Protein AF-0000000072993280 (afdb_homodimer)

Structure (mmCIF, N/CA/C/O backbone):
data_AF-0000000072993280-model_v1
#
loop_
_entity.id
_entity.type
_entity.pdbx_description
1 polymer 'PAS domain-containing protein'
#
loop_
_atom_site.group_PDB
_atom_site.id
_atom_site.type_symbol
_atom_site.label_atom_id
_atom_site.label_alt_id
_atom_site.label_comp_id
_atom_site.label_asym_id
_atom_site.label_entity_id
_atom_site.label_seq_id
_atom_site.pdbx_PDB_ins_code
_atom_site.Cartn_x
_atom_site.Cartn_y
_atom_site.Cartn_z
_atom_site.occupancy
_atom_site.B_iso_or_equiv
_atom_site.auth_seq_id
_atom_site.auth_comp_id
_atom_site.auth_asym_id
_atom_site.auth_atom_id
_atom_site.pdbx_PDB_model_num
ATOM 1 N N . MET A 1 1 ? -5 -25.344 10.703 1 38.12 1 MET A N 1
ATOM 2 C CA . MET A 1 1 ? -4.859 -25.875 9.352 1 38.12 1 MET A CA 1
ATOM 3 C C . MET A 1 1 ? -3.652 -25.266 8.648 1 38.12 1 MET A C 1
ATOM 5 O O . MET A 1 1 ? -3.449 -24.062 8.68 1 38.12 1 MET A O 1
ATOM 9 N N . LYS A 1 2 ? -2.797 -26.078 8.336 1 49.62 2 LYS A N 1
ATOM 10 C CA . LYS A 1 2 ? -1.503 -25.688 7.781 1 49.62 2 LYS A CA 1
ATOM 11 C C . LYS A 1 2 ? -1.669 -24.719 6.621 1 49.62 2 LYS A C 1
ATOM 13 O O . LYS A 1 2 ? -2.492 -24.938 5.73 1 49.62 2 LYS A O 1
ATOM 18 N N . LYS A 1 3 ? -1.288 -23.406 6.672 1 62.56 3 LYS A N 1
ATOM 19 C CA . LYS A 1 3 ? -1.303 -22.391 5.629 1 62.56 3 LYS A CA 1
ATOM 20 C C . LYS A 1 3 ? -0.451 -22.812 4.434 1 62.56 3 LYS A C 1
ATOM 22 O O . LYS A 1 3 ? 0.721 -23.156 4.594 1 62.56 3 LYS A O 1
ATOM 27 N N . ASN A 1 4 ? -1.104 -23.438 3.383 1 75.31 4 ASN A N 1
ATOM 28 C CA . ASN A 1 4 ? -0.326 -23.953 2.262 1 75.31 4 ASN A CA 1
ATOM 29 C C . ASN A 1 4 ? -0.21 -22.922 1.139 1 75.31 4 ASN A C 1
ATOM 31 O O . ASN A 1 4 ? -1.22 -22.484 0.589 1 75.31 4 ASN A O 1
ATOM 35 N N . ASN A 1 5 ? 0.971 -22.531 0.938 1 93.38 5 ASN A N 1
ATOM 36 C CA . ASN A 1 5 ? 1.226 -21.531 -0.098 1 93.38 5 ASN A CA 1
ATOM 37 C C . ASN A 1 5 ? 2.498 -21.859 -0.878 1 93.38 5 ASN A C 1
ATOM 39 O O . ASN A 1 5 ? 3.328 -22.641 -0.426 1 93.38 5 ASN A O 1
ATOM 43 N N . PHE A 1 6 ? 2.578 -21.469 -2.1 1 97.19 6 PHE A N 1
ATOM 44 C CA . PHE A 1 6 ? 3.703 -21.781 -2.975 1 97.19 6 PHE A CA 1
ATOM 45 C C . PHE A 1 6 ? 3.934 -20.656 -3.973 1 97.19 6 PHE A C 1
ATOM 47 O O . PHE A 1 6 ? 3.152 -19.703 -4.031 1 97.19 6 PHE A O 1
ATOM 54 N N . ILE A 1 7 ? 5.09 -20.719 -4.707 1 97.88 7 ILE A N 1
ATOM 55 C CA . ILE A 1 7 ? 5.488 -19.719 -5.695 1 97.88 7 ILE A CA 1
ATOM 56 C C . ILE A 1 7 ? 5.371 -20.312 -7.098 1 97.88 7 ILE A C 1
ATOM 58 O O . ILE A 1 7 ? 5.754 -21.469 -7.328 1 97.88 7 ILE A O 1
ATOM 62 N N . THR A 1 8 ? 4.824 -19.562 -7.996 1 97.94 8 THR A N 1
ATOM 63 C CA . THR A 1 8 ? 4.82 -19.938 -9.406 1 97.94 8 THR A CA 1
ATOM 64 C C . THR A 1 8 ? 5.246 -18.766 -10.281 1 97.94 8 THR A C 1
ATOM 66 O O . THR A 1 8 ? 5.031 -17.609 -9.914 1 97.94 8 THR A O 1
ATOM 69 N N . ILE A 1 9 ? 5.91 -19.078 -11.344 1 97.19 9 ILE A N 1
ATOM 70 C CA . ILE A 1 9 ? 6.254 -18.109 -12.375 1 97.19 9 ILE A CA 1
ATOM 71 C C . ILE A 1 9 ? 5.691 -18.562 -13.719 1 97.19 9 ILE A C 1
ATOM 73 O O . ILE A 1 9 ? 5.793 -19.734 -14.078 1 97.19 9 ILE A O 1
ATOM 77 N N . PHE A 1 10 ? 5.039 -17.703 -14.422 1 95.62 10 PHE A N 1
ATOM 78 C CA . PHE A 1 10 ? 4.547 -18.047 -15.75 1 95.62 10 PHE A CA 1
ATOM 79 C C . PHE A 1 10 ? 4.91 -16.969 -16.766 1 95.62 10 PHE A C 1
ATOM 81 O O . PHE A 1 10 ? 5.316 -15.867 -16.391 1 95.62 10 PHE A O 1
ATOM 88 N N . ASP A 1 11 ? 4.859 -17.312 -18 1 94.62 11 ASP A N 1
ATOM 89 C CA . ASP A 1 11 ? 5.266 -16.359 -19.047 1 94.62 11 ASP A CA 1
ATOM 90 C C . ASP A 1 11 ? 4.164 -15.352 -19.328 1 94.62 11 ASP A C 1
ATOM 92 O O . ASP A 1 11 ? 3.064 -15.445 -18.781 1 94.62 11 ASP A O 1
ATOM 96 N N . ASN A 1 12 ? 4.48 -14.344 -20.047 1 92.38 12 ASN A N 1
ATOM 97 C CA . ASN A 1 12 ? 3.537 -13.258 -20.266 1 92.38 12 ASN A CA 1
ATOM 98 C C . ASN A 1 12 ? 2.865 -13.375 -21.641 1 92.38 12 ASN A C 1
ATOM 100 O O . ASN A 1 12 ? 2.465 -12.367 -22.219 1 92.38 12 ASN A O 1
ATOM 104 N N . THR A 1 13 ? 2.801 -14.586 -22.188 1 90.69 13 THR A N 1
ATOM 105 C CA . THR A 1 13 ? 2.102 -14.844 -23.438 1 90.69 13 THR A CA 1
ATOM 106 C C . THR A 1 13 ? 0.619 -15.102 -23.188 1 90.69 13 THR A C 1
ATOM 108 O O . THR A 1 13 ? 0.198 -15.273 -22.047 1 90.69 13 THR A O 1
ATOM 111 N N . PRO A 1 14 ? -0.16 -15.18 -24.25 1 88.19 14 PRO A N 1
ATOM 112 C CA . PRO A 1 14 ? -1.584 -15.477 -24.078 1 88.19 14 PRO A CA 1
ATOM 113 C C . PRO A 1 14 ? -1.829 -16.859 -23.469 1 88.19 14 PRO A C 1
ATOM 115 O O . PRO A 1 14 ? -2.846 -17.062 -22.797 1 88.19 14 PRO A O 1
ATOM 118 N N . SER A 1 15 ? -1.001 -17.75 -23.672 1 90.06 15 SER A N 1
ATOM 119 C CA . SER A 1 15 ? -1.17 -19.109 -23.141 1 90.06 15 SER A CA 1
ATOM 120 C C . SER A 1 15 ? -0.836 -19.156 -21.656 1 90.06 15 SER A C 1
ATOM 122 O O . SER A 1 15 ? -1.313 -20.047 -20.938 1 90.06 15 SER A O 1
ATOM 124 N N . ALA A 1 16 ? -0.009 -18.219 -21.156 1 93.88 16 ALA A N 1
ATOM 125 C CA . ALA A 1 16 ? 0.404 -18.203 -19.75 1 93.88 16 ALA A CA 1
ATOM 126 C C . ALA A 1 16 ? 0.941 -19.562 -19.312 1 93.88 16 ALA A C 1
ATOM 128 O O . ALA A 1 16 ? 0.397 -20.172 -18.391 1 93.88 16 ALA A O 1
ATOM 129 N N . GLU A 1 17 ? 2.025 -19.922 -19.875 1 96.44 17 GLU A N 1
ATOM 130 C CA . GLU A 1 17 ? 2.635 -21.219 -19.562 1 96.44 17 GLU A CA 1
ATOM 131 C C . GLU A 1 17 ? 3.432 -21.141 -18.266 1 96.44 17 GLU A C 1
ATOM 133 O O . GLU A 1 17 ? 4.148 -20.172 -18.016 1 96.44 17 GLU A O 1
ATOM 138 N N . PHE A 1 18 ? 3.268 -22.234 -17.484 1 97.62 18 PHE A N 1
ATOM 139 C CA . PHE A 1 18 ? 4.02 -22.297 -16.25 1 97.62 18 PHE A CA 1
ATOM 140 C C . PHE A 1 18 ? 5.504 -22.531 -16.516 1 97.62 18 PHE A C 1
ATOM 142 O O . PHE A 1 18 ? 5.867 -23.438 -17.266 1 97.62 18 PHE A O 1
ATOM 149 N N . LEU A 1 19 ? 6.324 -21.75 -15.852 1 96.62 19 LEU A N 1
ATOM 150 C CA . LEU A 1 19 ? 7.766 -21.859 -16.031 1 96.62 19 LEU A CA 1
ATOM 151 C C . LEU A 1 19 ? 8.438 -22.391 -14.773 1 96.62 19 LEU A C 1
ATOM 153 O O . LEU A 1 19 ? 9.555 -22.906 -14.82 1 96.62 19 LEU A O 1
ATOM 157 N N . TYR A 1 20 ? 7.832 -22.234 -13.727 1 96.56 20 TYR A N 1
ATOM 158 C CA . TYR A 1 20 ? 8.422 -22.594 -12.438 1 96.56 20 TYR A CA 1
ATOM 159 C C . TYR A 1 20 ? 7.348 -22.812 -11.383 1 96.56 20 TYR A C 1
ATOM 161 O O . TYR A 1 20 ? 6.332 -22.109 -11.367 1 96.56 20 TYR A O 1
ATOM 169 N N . PHE A 1 21 ? 7.551 -23.828 -10.555 1 97.5 21 PHE A N 1
ATOM 170 C CA . PHE A 1 21 ? 6.801 -24.047 -9.328 1 97.5 21 PHE A CA 1
ATOM 171 C C . PHE A 1 21 ? 7.746 -24.328 -8.156 1 97.5 21 PHE A C 1
ATOM 173 O O . PHE A 1 21 ? 8.734 -25.047 -8.305 1 97.5 21 PHE A O 1
ATOM 180 N N . SER A 1 22 ? 7.414 -23.688 -7.062 1 96.62 22 SER A N 1
ATOM 181 C CA . SER A 1 22 ? 8.133 -24.094 -5.855 1 96.62 22 SER A CA 1
ATOM 182 C C . SER A 1 22 ? 7.598 -25.406 -5.297 1 96.62 22 SER A C 1
ATOM 184 O O . SER A 1 22 ? 6.5 -25.828 -5.66 1 96.62 22 SER A O 1
ATOM 186 N N . ASP A 1 23 ? 8.281 -26.031 -4.406 1 95.06 23 ASP A N 1
ATOM 187 C CA . ASP A 1 23 ? 8.055 -27.406 -3.986 1 95.06 23 ASP A CA 1
ATOM 188 C C . ASP A 1 23 ? 6.758 -27.547 -3.197 1 95.06 23 ASP A C 1
ATOM 190 O O . ASP A 1 23 ? 6.113 -28.594 -3.219 1 95.06 23 ASP A O 1
ATOM 194 N N . SER A 1 24 ? 6.348 -26.578 -2.572 1 96 24 SER A N 1
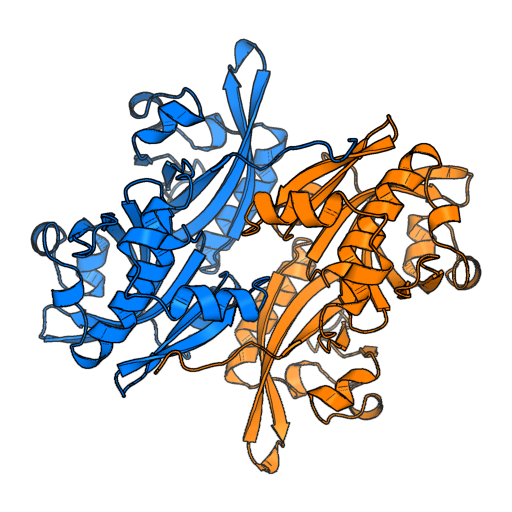ATOM 195 C CA . SER A 1 24 ? 5.215 -26.656 -1.657 1 96 24 SER A CA 1
ATOM 196 C C . SER A 1 24 ? 3.91 -26.875 -2.412 1 96 24 SER A C 1
ATOM 198 O O . SER A 1 24 ? 2.875 -27.156 -1.804 1 96 24 SER A O 1
ATOM 200 N N . VAL A 1 25 ? 3.949 -26.766 -3.758 1 97.12 25 VAL A N 1
ATOM 201 C CA . VAL A 1 25 ? 2.746 -27.047 -4.535 1 97.12 25 VAL A CA 1
ATOM 202 C C . VAL A 1 25 ? 2.295 -28.484 -4.293 1 97.12 25 VAL A C 1
ATOM 204 O O . VAL A 1 25 ? 1.099 -28.781 -4.332 1 97.12 25 VAL A O 1
ATOM 207 N N . THR A 1 26 ? 3.205 -29.375 -4.031 1 97.06 26 THR A N 1
ATOM 208 C CA . THR A 1 26 ? 2.887 -30.781 -3.773 1 97.06 26 THR A CA 1
ATOM 209 C C . THR A 1 26 ? 2.02 -30.922 -2.523 1 97.06 26 THR A C 1
ATOM 211 O O . THR A 1 26 ? 0.982 -31.578 -2.551 1 97.06 26 THR A O 1
ATOM 214 N N . GLU A 1 27 ? 2.408 -30.297 -1.521 1 95.12 27 GLU A N 1
ATOM 215 C CA . GLU A 1 27 ? 1.629 -30.328 -0.287 1 95.12 27 GLU A CA 1
ATOM 216 C C . GLU A 1 27 ? 0.299 -29.609 -0.452 1 95.12 27 GLU A C 1
ATOM 218 O O . GLU A 1 27 ? -0.714 -30.016 0.122 1 95.12 27 GLU A O 1
ATOM 223 N N . CYS A 1 28 ? 0.262 -28.562 -1.229 1 95.12 28 CYS A N 1
ATOM 224 C CA . CYS A 1 28 ? -0.91 -27.719 -1.376 1 95.12 28 CYS A CA 1
ATOM 225 C C . CYS A 1 28 ? -1.944 -28.359 -2.291 1 95.12 28 CYS A C 1
ATOM 227 O O . CYS A 1 28 ? -3.141 -28.328 -2.002 1 95.12 28 CYS A O 1
ATOM 229 N N . CYS A 1 29 ? -1.445 -28.922 -3.406 1 96.25 29 CYS A N 1
ATOM 230 C CA . CYS A 1 29 ? -2.383 -29.312 -4.449 1 96.25 29 CYS A CA 1
ATOM 231 C C . CYS A 1 29 ? -2.068 -30.719 -4.961 1 96.25 29 CYS A C 1
ATOM 233 O O . CYS A 1 29 ? -2.684 -31.188 -5.922 1 96.25 29 CYS A O 1
ATOM 235 N N . GLY A 1 30 ? -1.061 -31.312 -4.406 1 96.88 30 GLY A N 1
ATOM 236 C CA . GLY A 1 30 ? -0.76 -32.719 -4.715 1 96.88 30 GLY A CA 1
ATOM 237 C C . GLY A 1 30 ? 0.155 -32.875 -5.914 1 96.88 30 GLY A C 1
ATOM 238 O O . GLY A 1 30 ? 0.658 -33.969 -6.176 1 96.88 30 GLY A O 1
ATOM 239 N N . TRP A 1 31 ? 0.384 -31.844 -6.672 1 97.62 31 TRP A N 1
ATOM 240 C CA . TRP A 1 31 ? 1.171 -31.906 -7.898 1 97.62 31 TRP A CA 1
ATOM 241 C C . TRP A 1 31 ? 2.664 -31.844 -7.594 1 97.62 31 TRP A C 1
ATOM 243 O O . TRP A 1 31 ? 3.082 -31.156 -6.656 1 97.62 31 TRP A O 1
ATOM 253 N N . GLU A 1 32 ? 3.389 -32.531 -8.383 1 97.94 32 GLU A N 1
ATOM 254 C CA . GLU A 1 32 ? 4.82 -32.25 -8.43 1 97.94 32 GLU A CA 1
ATOM 255 C C . GLU A 1 32 ? 5.133 -31.125 -9.406 1 97.94 32 GLU A C 1
ATOM 257 O O . GLU A 1 32 ? 4.516 -31.031 -10.469 1 97.94 32 GLU A O 1
ATOM 262 N N . PRO A 1 33 ? 6.078 -30.312 -9.016 1 97.5 33 PRO A N 1
ATOM 263 C CA . PRO A 1 33 ? 6.422 -29.188 -9.891 1 97.5 33 PRO A CA 1
ATOM 264 C C . PRO A 1 33 ? 6.648 -29.625 -11.336 1 97.5 33 PRO A C 1
ATOM 266 O O . PRO A 1 33 ? 6.156 -28.969 -12.266 1 97.5 33 PRO A O 1
ATOM 269 N N . GLU A 1 34 ? 7.281 -30.719 -11.617 1 97.25 34 GLU A N 1
ATOM 270 C CA . GLU A 1 34 ? 7.637 -31.188 -12.953 1 97.25 34 GLU A CA 1
ATOM 271 C C . GLU A 1 34 ? 6.395 -31.531 -13.766 1 97.25 34 GLU A C 1
ATOM 273 O O . GLU A 1 34 ? 6.422 -31.484 -15 1 97.25 34 GLU A O 1
ATOM 278 N N . GLU A 1 35 ? 5.34 -31.875 -13.102 1 97.5 35 GLU A N 1
ATOM 279 C CA . GLU A 1 35 ? 4.102 -32.219 -13.789 1 97.5 35 GLU A CA 1
ATOM 280 C C . GLU A 1 35 ? 3.391 -30.984 -14.32 1 97.5 35 GLU A C 1
ATOM 282 O O . GLU A 1 35 ? 2.531 -31.078 -15.203 1 97.5 35 GLU A O 1
ATOM 287 N N . LEU A 1 36 ? 3.711 -29.875 -13.719 1 97.25 36 LEU A N 1
ATOM 288 C CA . LEU A 1 36 ? 2.967 -28.672 -14.039 1 97.25 36 LEU A CA 1
ATOM 289 C C . LEU A 1 36 ? 3.758 -27.781 -14.984 1 97.25 36 LEU A C 1
ATOM 291 O O . LEU A 1 36 ? 3.18 -27.125 -15.852 1 97.25 36 LEU A O 1
ATOM 295 N N . VAL A 1 37 ? 5.039 -27.734 -14.844 1 97.19 37 VAL A N 1
ATOM 296 C CA . VAL A 1 37 ? 5.891 -26.875 -15.648 1 97.19 37 VAL A CA 1
ATOM 297 C C . VAL A 1 37 ? 5.715 -27.219 -17.125 1 97.19 37 VAL A C 1
ATOM 299 O O . VAL A 1 37 ? 5.746 -28.391 -17.516 1 97.19 37 VAL A O 1
ATOM 302 N N . GLY A 1 38 ? 5.496 -26.156 -17.906 1 95.69 38 GLY A N 1
ATOM 303 C CA . GLY A 1 38 ? 5.316 -26.344 -19.328 1 95.69 38 GLY A CA 1
ATOM 304 C C . GLY A 1 38 ? 3.859 -26.391 -19.75 1 95.69 38 GLY A C 1
ATOM 305 O O . GLY A 1 38 ? 3.543 -26.25 -20.938 1 95.69 38 GLY A O 1
ATOM 306 N N . ARG A 1 39 ? 2.998 -26.547 -18.859 1 95.19 39 ARG A N 1
ATOM 307 C CA . ARG A 1 39 ? 1.569 -26.578 -19.156 1 95.19 39 ARG A CA 1
ATOM 308 C C . ARG A 1 39 ? 0.98 -25.172 -19.188 1 95.19 39 ARG A C 1
ATOM 310 O O . ARG A 1 39 ? 1.511 -24.266 -18.547 1 95.19 39 ARG A O 1
ATOM 317 N N . ALA A 1 40 ? -0.115 -25.125 -19.953 1 94.19 40 ALA A N 1
ATOM 318 C CA . ALA A 1 40 ? -0.897 -23.891 -19.922 1 94.19 40 ALA A CA 1
ATOM 319 C C . ALA A 1 40 ? -1.657 -23.766 -18.594 1 94.19 40 ALA A C 1
ATOM 321 O O . ALA A 1 40 ? -2.209 -24.75 -18.094 1 94.19 40 ALA A O 1
ATOM 322 N N . CYS A 1 41 ? -1.651 -22.578 -18.062 1 93.06 41 CYS A N 1
ATOM 323 C CA . CYS A 1 41 ? -2.232 -22.391 -16.734 1 93.06 41 CYS A CA 1
ATOM 324 C C . CYS A 1 41 ? -3.727 -22.688 -16.75 1 93.06 41 CYS A C 1
ATOM 326 O O . CYS A 1 41 ? -4.289 -23.109 -15.734 1 93.06 41 CYS A O 1
ATOM 328 N N . TYR A 1 42 ? -4.438 -22.484 -17.828 1 91.94 42 TYR A N 1
ATOM 329 C CA . TYR A 1 42 ? -5.887 -22.625 -17.922 1 91.94 42 TYR A CA 1
ATOM 330 C C . TYR A 1 42 ? -6.301 -24.078 -17.719 1 91.94 42 TYR A C 1
ATOM 332 O O . TYR A 1 42 ? -7.449 -24.359 -17.359 1 91.94 42 TYR A O 1
ATOM 340 N N . GLU A 1 43 ? -5.395 -25.016 -17.938 1 93.56 43 GLU A N 1
ATOM 341 C CA . GLU A 1 43 ? -5.66 -26.422 -17.672 1 93.56 43 GLU A CA 1
ATOM 342 C C . GLU A 1 43 ? -5.891 -26.672 -16.188 1 93.56 43 GLU A C 1
ATOM 344 O O . GLU A 1 43 ? -6.484 -27.688 -15.805 1 93.56 43 GLU A O 1
ATOM 349 N N . MET A 1 44 ? -5.387 -25.766 -15.414 1 96.62 44 MET A N 1
ATOM 350 C CA . MET A 1 44 ? -5.426 -25.953 -13.961 1 96.62 44 MET A CA 1
ATOM 351 C C . MET A 1 44 ? -6.543 -25.125 -13.336 1 96.62 44 MET A C 1
ATOM 353 O O . MET A 1 44 ? -6.738 -25.172 -12.117 1 96.62 44 MET A O 1
ATOM 357 N N . TYR A 1 45 ? -7.25 -24.391 -14.117 1 96.06 45 TYR A N 1
ATOM 358 C CA . TYR A 1 45 ? -8.32 -23.531 -13.625 1 96.06 45 TYR A CA 1
ATOM 359 C C . TYR A 1 45 ? -9.688 -24.141 -13.922 1 96.06 45 TYR A C 1
ATOM 361 O O . TYR A 1 45 ? -9.859 -24.828 -14.938 1 96.06 45 TYR A O 1
ATOM 369 N N . HIS A 1 46 ? -10.688 -23.891 -13.094 1 95.06 46 HIS A N 1
ATOM 370 C CA . HIS A 1 46 ? -12.055 -24.328 -13.352 1 95.06 46 HIS A CA 1
ATOM 371 C C . HIS A 1 46 ? -12.586 -23.734 -14.656 1 95.06 46 HIS A C 1
ATOM 373 O O . HIS A 1 46 ? -12.398 -22.547 -14.922 1 95.06 46 HIS A O 1
ATOM 379 N N . PRO A 1 47 ? -13.289 -24.516 -15.414 1 93.75 47 PRO A N 1
ATOM 380 C CA . PRO A 1 47 ? -13.75 -24.047 -16.719 1 93.75 47 PRO A CA 1
ATOM 381 C C . PRO A 1 47 ? -14.609 -22.781 -16.625 1 93.75 47 PRO A C 1
ATOM 383 O O . PRO A 1 47 ? -14.516 -21.906 -17.469 1 93.75 47 PRO A O 1
ATOM 386 N N . GLU A 1 48 ? -15.344 -22.672 -15.609 1 91.81 48 GLU A N 1
ATOM 387 C CA . GLU A 1 48 ? -16.219 -21.516 -15.422 1 91.81 48 GLU A CA 1
ATOM 388 C C . GLU A 1 48 ? -15.406 -20.234 -15.234 1 91.81 48 GLU A C 1
ATOM 390 O O . GLU A 1 48 ? -15.922 -19.125 -15.438 1 91.81 48 GLU A O 1
ATOM 395 N N . ASP A 1 49 ? -14.148 -20.391 -14.844 1 93.5 49 ASP A N 1
ATOM 396 C CA . ASP A 1 49 ? -13.328 -19.234 -14.508 1 93.5 49 ASP A CA 1
ATOM 397 C C . ASP A 1 49 ? -12.414 -18.844 -15.672 1 93.5 49 ASP A C 1
ATOM 399 O O . ASP A 1 49 ? -11.703 -17.844 -15.602 1 93.5 49 ASP A O 1
ATOM 403 N N . HIS A 1 50 ? -12.438 -19.516 -16.766 1 92.62 50 HIS A N 1
ATOM 404 C CA . HIS A 1 50 ? -11.469 -19.344 -17.844 1 92.62 50 HIS A CA 1
ATOM 405 C C . HIS A 1 50 ? -11.539 -17.938 -18.422 1 92.62 50 HIS A C 1
ATOM 407 O O . HIS A 1 50 ? -10.523 -17.25 -18.516 1 92.62 50 HIS A O 1
ATOM 413 N N . LYS A 1 51 ? -12.703 -17.562 -18.766 1 86.75 51 LYS A N 1
ATOM 414 C CA . LYS A 1 51 ? -12.867 -16.25 -19.391 1 86.75 51 LYS A CA 1
ATOM 415 C C . LYS A 1 51 ? -12.391 -15.141 -18.453 1 86.75 51 LYS A C 1
ATOM 417 O O . LYS A 1 51 ? -11.648 -14.25 -18.859 1 86.75 51 LYS A O 1
ATOM 422 N N . ALA A 1 52 ? -12.812 -15.219 -17.25 1 88.94 52 ALA A N 1
ATOM 423 C CA . ALA A 1 52 ? -12.445 -14.234 -16.234 1 88.94 52 ALA A CA 1
ATOM 424 C C . ALA A 1 52 ? -10.938 -14.195 -16.031 1 88.94 52 ALA A C 1
ATOM 426 O O . ALA A 1 52 ? -10.328 -13.117 -16 1 88.94 52 ALA A O 1
ATOM 427 N N . LEU A 1 53 ? -10.32 -15.289 -15.93 1 93.12 53 LEU A N 1
ATOM 428 C CA . LEU A 1 53 ? -8.898 -15.367 -15.625 1 93.12 53 LEU A CA 1
ATOM 429 C C . LEU A 1 53 ? -8.055 -14.961 -16.828 1 93.12 53 LEU A C 1
ATOM 431 O O . LEU A 1 53 ? -6.957 -14.414 -16.672 1 93.12 53 LEU A O 1
ATOM 435 N N . ARG A 1 54 ? -8.57 -15.234 -17.984 1 89.19 54 ARG A N 1
ATOM 436 C CA . ARG A 1 54 ? -7.898 -14.75 -19.188 1 89.19 54 ARG A CA 1
ATOM 437 C C . ARG A 1 54 ? -7.867 -13.227 -19.203 1 89.19 54 ARG A C 1
ATOM 439 O O . ARG A 1 54 ? -6.844 -12.625 -19.547 1 89.19 54 ARG A O 1
ATOM 446 N N . ARG A 1 55 ? -8.906 -12.672 -18.922 1 84.81 55 ARG A N 1
ATOM 447 C CA . ARG A 1 55 ? -8.984 -11.211 -18.859 1 84.81 55 ARG A CA 1
ATOM 448 C C . ARG A 1 55 ? -8.031 -10.656 -17.812 1 84.81 55 ARG A C 1
ATOM 450 O O . ARG A 1 55 ? -7.359 -9.648 -18.047 1 84.81 55 ARG A O 1
ATOM 457 N N . PHE A 1 56 ? -8.086 -11.25 -16.75 1 90.25 56 PHE A N 1
ATOM 458 C CA . PHE A 1 56 ? -7.195 -10.852 -15.664 1 90.25 56 PHE A CA 1
ATOM 459 C C . PHE A 1 56 ? -5.738 -10.898 -16.109 1 90.25 56 PHE A C 1
ATOM 461 O O . PHE A 1 56 ? -4.973 -9.969 -15.859 1 90.25 56 PHE A O 1
ATOM 468 N N . HIS A 1 57 ? -5.391 -12.008 -16.75 1 91.06 57 HIS A N 1
ATOM 469 C CA . HIS A 1 57 ? -4.035 -12.18 -17.25 1 91.06 57 HIS A CA 1
ATOM 470 C C . HIS A 1 57 ? -3.674 -11.086 -18.25 1 91.06 57 HIS A C 1
ATOM 472 O O . HIS A 1 57 ? -2.623 -10.453 -18.125 1 91.06 57 HIS A O 1
ATOM 478 N N . PHE A 1 58 ? -4.516 -10.836 -19.109 1 85.62 58 PHE A N 1
ATOM 479 C CA . PHE A 1 58 ? -4.277 -9.828 -20.141 1 85.62 58 PHE A CA 1
ATOM 480 C C . PHE A 1 58 ? -4.117 -8.445 -19.5 1 85.62 58 PHE A C 1
ATOM 482 O O . PHE A 1 58 ? -3.217 -7.691 -19.875 1 85.62 58 PHE A O 1
ATOM 489 N N . SER A 1 59 ? -4.953 -8.18 -18.594 1 84.12 59 SER A N 1
ATOM 490 C CA . SER A 1 59 ? -4.898 -6.891 -17.906 1 84.12 59 SER A CA 1
ATOM 491 C C . SER A 1 59 ? -3.57 -6.711 -17.188 1 84.12 59 SER A C 1
ATOM 493 O O . SER A 1 59 ? -2.982 -5.629 -17.203 1 84.12 59 SER A O 1
ATOM 495 N N . ASN A 1 60 ? -3.145 -7.723 -16.547 1 88.88 60 ASN A N 1
ATOM 496 C CA . ASN A 1 60 ? -1.892 -7.652 -15.805 1 88.88 60 ASN A CA 1
ATOM 497 C C . ASN A 1 60 ? -0.706 -7.398 -16.734 1 88.88 60 ASN A C 1
ATOM 499 O O . ASN A 1 60 ? 0.15 -6.562 -16.438 1 88.88 60 ASN A O 1
ATOM 503 N N . VAL A 1 61 ? -0.708 -8.086 -17.797 1 88.12 61 VAL A N 1
ATOM 504 C CA . VAL A 1 61 ? 0.4 -7.957 -18.734 1 88.12 61 VAL A CA 1
ATOM 505 C C . VAL A 1 61 ? 0.358 -6.582 -19.391 1 88.12 61 VAL A C 1
ATOM 507 O O . VAL A 1 61 ? 1.363 -5.871 -19.422 1 88.12 61 VAL A O 1
ATOM 510 N N . ALA A 1 62 ? -0.776 -6.199 -19.859 1 82.12 62 ALA A N 1
ATOM 511 C CA . ALA A 1 62 ? -0.926 -4.953 -20.609 1 82.12 62 ALA A CA 1
ATOM 512 C C . ALA A 1 62 ? -0.595 -3.746 -19.734 1 82.12 62 ALA A C 1
ATOM 514 O O . ALA A 1 62 ? -0.008 -2.77 -20.203 1 82.12 62 ALA A O 1
ATOM 515 N N . ASN A 1 63 ? -0.972 -3.869 -18.5 1 81.56 63 ASN A N 1
ATOM 516 C CA . ASN A 1 63 ? -0.81 -2.715 -17.625 1 81.56 63 ASN A CA 1
ATOM 517 C C . ASN A 1 63 ? 0.406 -2.867 -16.719 1 81.56 63 ASN A C 1
ATOM 519 O O . ASN A 1 63 ? 0.678 -2 -15.883 1 81.56 63 ASN A O 1
ATOM 523 N N . GLN A 1 64 ? 1.071 -3.924 -16.844 1 88.5 64 GLN A N 1
ATOM 524 C CA . GLN A 1 64 ? 2.291 -4.195 -16.078 1 88.5 64 GLN A CA 1
ATOM 525 C C . GLN A 1 64 ? 2.078 -3.955 -14.594 1 88.5 64 GLN A C 1
ATOM 527 O O . GLN A 1 64 ? 2.83 -3.205 -13.961 1 88.5 64 GLN A O 1
ATOM 532 N N . LYS A 1 65 ? 1.088 -4.652 -14.047 1 88.12 65 LYS A N 1
ATOM 533 C CA . LYS A 1 65 ? 0.649 -4.422 -12.672 1 88.12 65 LYS A CA 1
ATOM 534 C C . LYS A 1 65 ? 1.689 -4.922 -11.672 1 88.12 65 LYS A C 1
ATOM 536 O O . LYS A 1 65 ? 2.348 -5.938 -11.906 1 88.12 65 LYS A O 1
ATOM 541 N N . MET A 1 66 ? 1.729 -4.242 -10.516 1 88.62 66 MET A N 1
ATOM 542 C CA . MET A 1 66 ? 2.727 -4.57 -9.5 1 88.62 66 MET A CA 1
ATOM 543 C C . MET A 1 66 ? 2.158 -5.543 -8.477 1 88.62 66 MET A C 1
ATOM 545 O O . MET A 1 66 ? 2.879 -6.402 -7.965 1 88.62 66 MET A O 1
ATOM 549 N N . SER A 1 67 ? 0.903 -5.359 -8.109 1 93.56 67 SER A N 1
ATOM 550 C CA . SER A 1 67 ? 0.329 -6.238 -7.098 1 93.56 67 SER A CA 1
ATOM 551 C C . SER A 1 67 ? -1.182 -6.367 -7.266 1 93.56 67 SER A C 1
ATOM 553 O O . SER A 1 67 ? -1.94 -5.527 -6.773 1 93.56 67 SER A O 1
ATOM 555 N N . SER A 1 68 ? -1.604 -7.352 -7.941 1 94.12 68 SER A N 1
ATOM 556 C CA . SER A 1 68 ? -3.012 -7.684 -8.133 1 94.12 68 SER A CA 1
ATOM 557 C C . SER A 1 68 ? -3.328 -9.078 -7.605 1 94.12 68 SER A C 1
ATOM 559 O O . SER A 1 68 ? -2.545 -10.016 -7.797 1 94.12 68 SER A O 1
ATOM 561 N N . MET A 1 69 ? -4.426 -9.148 -6.941 1 96.12 69 MET A N 1
ATOM 562 C CA . MET A 1 69 ? -4.828 -10.445 -6.414 1 96.12 69 MET A CA 1
ATOM 563 C C . MET A 1 69 ? -6.109 -10.93 -7.082 1 96.12 69 MET A C 1
ATOM 565 O O . MET A 1 69 ? -7.027 -10.148 -7.32 1 96.12 69 MET A O 1
ATOM 569 N N . VAL A 1 70 ? -6.172 -12.18 -7.375 1 95.88 70 VAL A N 1
ATOM 570 C CA . VAL A 1 70 ? -7.383 -12.797 -7.891 1 95.88 70 VAL A CA 1
ATOM 571 C C . VAL A 1 70 ? -7.719 -14.047 -7.074 1 95.88 70 VAL A C 1
ATOM 573 O O . VAL A 1 70 ? -6.82 -14.797 -6.688 1 95.88 70 VAL A O 1
ATOM 576 N N . SER A 1 71 ? -8.938 -14.203 -6.742 1 95.62 71 SER A N 1
ATOM 577 C CA . SER A 1 71 ? -9.453 -15.391 -6.066 1 95.62 71 SER A CA 1
ATOM 578 C C . SER A 1 71 ? -10.25 -16.281 -7.023 1 95.62 71 SER A C 1
ATOM 580 O O . SER A 1 71 ? -11.164 -15.797 -7.695 1 95.62 71 SER A O 1
ATOM 582 N N . TYR A 1 72 ? -9.938 -17.547 -7.09 1 95.19 72 TYR A N 1
ATOM 583 C CA . TYR A 1 72 ? -10.539 -18.484 -8.031 1 95.19 72 TYR A CA 1
ATOM 584 C C . TYR A 1 72 ? -10.398 -19.922 -7.535 1 95.19 72 TYR A C 1
ATOM 586 O O . TYR A 1 72 ? -10.047 -20.141 -6.379 1 95.19 72 TYR A O 1
ATOM 594 N N . LYS A 1 73 ? -10.789 -20.875 -8.414 1 95 73 LYS A N 1
ATOM 595 C CA . LYS A 1 73 ? -10.688 -22.297 -8.094 1 95 73 LYS A CA 1
ATOM 596 C C . LYS A 1 73 ? -9.547 -22.953 -8.867 1 95 73 LYS A C 1
ATOM 598 O O . LYS A 1 73 ? -9.469 -22.828 -10.086 1 95 73 LYS A O 1
ATOM 603 N N . PHE A 1 74 ? -8.664 -23.641 -8.188 1 96.56 74 PHE A N 1
ATOM 604 C CA . PHE A 1 74 ? -7.512 -24.328 -8.758 1 96.56 74 PHE A CA 1
ATOM 605 C C . PHE A 1 74 ? -7.68 -25.844 -8.656 1 96.56 74 PHE A C 1
ATOM 607 O O . PHE A 1 74 ? -8.164 -26.344 -7.648 1 96.56 74 PHE A O 1
ATOM 614 N N . LEU A 1 75 ? -7.227 -26.562 -9.625 1 97.5 75 LEU A N 1
ATOM 615 C CA . LEU A 1 75 ? -7.418 -28 -9.711 1 97.5 75 LEU A CA 1
ATOM 616 C C . LEU A 1 75 ? -6.398 -28.734 -8.844 1 97.5 75 LEU A C 1
ATOM 618 O O . LEU A 1 75 ? -5.188 -28.594 -9.031 1 97.5 75 LEU A O 1
ATOM 622 N N . HIS A 1 76 ? -6.906 -29.516 -7.918 1 97.31 76 HIS A N 1
ATOM 623 C CA . HIS A 1 76 ? -6.07 -30.438 -7.16 1 97.31 76 HIS A CA 1
ATOM 624 C C . HIS A 1 76 ? -5.848 -31.734 -7.93 1 97.31 76 HIS A C 1
ATOM 626 O O . HIS A 1 76 ? -6.719 -32.188 -8.688 1 97.31 76 HIS A O 1
ATOM 632 N N . LYS A 1 77 ? -4.738 -32.375 -7.664 1 97.06 77 LYS A N 1
ATOM 633 C CA . LYS A 1 77 ? -4.406 -33.594 -8.383 1 97.06 77 LYS A CA 1
ATOM 634 C C . LYS A 1 77 ? -5.453 -34.688 -8.125 1 97.06 77 LYS A C 1
ATOM 636 O O . LYS A 1 77 ? -5.656 -35.562 -8.961 1 97.06 77 LYS A O 1
ATOM 641 N N . ASN A 1 78 ? -6.074 -34.625 -7.043 1 97.12 78 ASN A N 1
ATOM 642 C CA . ASN A 1 78 ? -7.09 -35.625 -6.719 1 97.12 78 ASN A CA 1
ATOM 643 C C . ASN A 1 78 ? -8.406 -35.344 -7.426 1 97.12 78 ASN A C 1
ATOM 645 O O . ASN A 1 78 ? -9.406 -36.031 -7.207 1 97.12 78 ASN A O 1
ATOM 649 N N . GLY A 1 79 ? -8.5 -34.281 -8.156 1 96.56 79 GLY A N 1
ATOM 650 C CA . GLY A 1 79 ? -9.664 -33.969 -8.977 1 96.56 79 GLY A CA 1
ATOM 651 C C . GLY A 1 79 ? -10.57 -32.938 -8.359 1 96.56 79 GLY A C 1
ATOM 652 O O . GLY A 1 79 ? -11.5 -32.438 -9.016 1 96.56 79 GLY A O 1
ATOM 653 N N . SER A 1 80 ? -10.32 -32.562 -7.18 1 96.38 80 SER A N 1
ATOM 654 C CA . SER A 1 80 ? -11.141 -31.547 -6.531 1 96.38 80 SER A CA 1
ATOM 655 C C . SER A 1 80 ? -10.656 -30.141 -6.867 1 96.38 80 SER A C 1
ATOM 657 O O . SER A 1 80 ? -9.531 -29.969 -7.34 1 96.38 80 SER A O 1
ATOM 659 N N . TRP A 1 81 ? -11.57 -29.234 -6.664 1 95.19 81 TRP A N 1
ATOM 660 C CA . TRP A 1 81 ? -11.219 -27.828 -6.84 1 95.19 81 TRP A CA 1
ATOM 661 C C . TRP A 1 81 ? -10.961 -27.156 -5.492 1 95.19 81 TRP A C 1
ATOM 663 O O . TRP A 1 81 ? -11.766 -27.281 -4.566 1 95.19 81 TRP A O 1
ATOM 673 N N . VAL A 1 82 ? -9.844 -26.469 -5.387 1 94.81 82 VAL A N 1
ATOM 674 C CA . VAL A 1 82 ? -9.492 -25.812 -4.137 1 94.81 82 VAL A CA 1
ATOM 675 C C . VAL A 1 82 ? -9.531 -24.297 -4.328 1 94.81 82 VAL A C 1
ATOM 677 O O . VAL A 1 82 ? -9.102 -23.781 -5.363 1 94.81 82 VAL A O 1
ATOM 680 N N . PRO A 1 83 ? -10.094 -23.562 -3.291 1 94.31 83 PRO A N 1
ATOM 681 C CA . PRO A 1 83 ? -10.039 -22.109 -3.369 1 94.31 83 PRO A CA 1
ATOM 682 C C . PRO A 1 83 ? -8.609 -21.562 -3.311 1 94.31 83 PRO A C 1
ATOM 684 O O . PRO A 1 83 ? -7.824 -21.984 -2.453 1 94.31 83 PRO A O 1
ATOM 687 N N . MET A 1 84 ? -8.273 -20.625 -4.242 1 95.75 84 MET A N 1
ATOM 688 C CA . MET A 1 84 ? -6.91 -20.125 -4.375 1 95.75 84 MET A CA 1
ATOM 689 C C . MET A 1 84 ? -6.902 -18.594 -4.477 1 95.75 84 MET A C 1
ATOM 691 O O . MET A 1 84 ? -7.691 -18.016 -5.219 1 95.75 84 MET A O 1
ATOM 695 N N . ASP A 1 85 ? -6.086 -17.969 -3.611 1 96.19 85 ASP A N 1
ATOM 696 C CA . ASP A 1 85 ? -5.691 -16.578 -3.801 1 96.19 85 ASP A CA 1
ATOM 697 C C . ASP A 1 85 ? -4.332 -16.484 -4.488 1 96.19 85 ASP A C 1
ATOM 699 O O . ASP A 1 85 ? -3.346 -17.047 -4.012 1 96.19 85 ASP A O 1
ATOM 703 N N . THR A 1 86 ? -4.328 -15.828 -5.598 1 97.06 86 THR A N 1
ATOM 704 C CA . THR A 1 86 ? -3.061 -15.633 -6.293 1 97.06 86 THR A CA 1
ATOM 705 C C . THR A 1 86 ? -2.725 -14.148 -6.402 1 97.06 86 THR A C 1
ATOM 707 O O . THR A 1 86 ? -3.541 -13.359 -6.875 1 97.06 86 THR A O 1
ATOM 710 N N . ILE A 1 87 ? -1.602 -13.797 -5.91 1 97.25 87 ILE A N 1
ATOM 711 C CA . ILE A 1 87 ? -1.071 -12.453 -6.113 1 97.25 87 ILE A CA 1
ATOM 712 C C . ILE A 1 87 ? -0.115 -12.445 -7.305 1 97.25 87 ILE A C 1
ATOM 714 O O . ILE A 1 87 ? 0.839 -13.227 -7.344 1 97.25 87 ILE A O 1
ATOM 718 N N . VAL A 1 88 ? -0.395 -11.531 -8.195 1 97.19 88 VAL A N 1
ATOM 719 C CA . VAL A 1 88 ? 0.364 -11.5 -9.445 1 97.19 88 VAL A CA 1
ATOM 720 C C . VAL A 1 88 ? 1.156 -10.203 -9.531 1 97.19 88 VAL A C 1
ATOM 722 O O . VAL A 1 88 ? 0.62 -9.125 -9.273 1 97.19 88 VAL A O 1
ATOM 725 N N . SER A 1 89 ? 2.41 -10.328 -9.922 1 96.06 89 SER A N 1
ATOM 726 C CA . SER A 1 89 ? 3.273 -9.188 -10.195 1 96.06 89 SER A CA 1
ATOM 727 C C . SER A 1 89 ? 3.949 -9.32 -11.555 1 96.06 89 SER A C 1
ATOM 729 O O . SER A 1 89 ? 4.598 -10.328 -11.836 1 96.06 89 SER A O 1
ATOM 731 N N . PHE A 1 90 ? 3.797 -8.297 -12.344 1 94.06 90 PHE A N 1
ATOM 732 C CA . PHE A 1 90 ? 4.488 -8.242 -13.633 1 94.06 90 PHE A CA 1
ATOM 733 C C . PHE A 1 90 ? 5.984 -8.047 -13.43 1 94.06 90 PHE A C 1
ATOM 735 O O . PHE A 1 90 ? 6.41 -7.184 -12.664 1 94.06 90 PHE A O 1
ATOM 742 N N . CYS A 1 91 ? 6.77 -8.891 -14.086 1 95.56 91 CYS A N 1
ATOM 743 C CA . CYS A 1 91 ? 8.227 -8.844 -14 1 95.56 91 CYS A CA 1
ATOM 744 C C . CYS A 1 91 ? 8.859 -8.938 -15.383 1 95.56 91 CYS A C 1
ATOM 746 O O . CYS A 1 91 ? 9.469 -9.953 -15.719 1 95.56 91 CYS A O 1
ATOM 748 N N . TYR A 1 92 ? 8.812 -7.945 -16.156 1 91.94 92 TYR A N 1
ATOM 749 C CA . TYR A 1 92 ? 9.422 -7.746 -17.469 1 91.94 92 TYR A CA 1
ATOM 750 C C . TYR A 1 92 ? 8.938 -8.789 -18.469 1 91.94 92 TYR A C 1
ATOM 752 O O . TYR A 1 92 ? 7.863 -8.641 -19.047 1 91.94 92 TYR A O 1
ATOM 760 N N . ASP A 1 93 ? 9.539 -10.055 -18.453 1 89.5 93 ASP A N 1
ATOM 761 C CA . ASP A 1 93 ? 9.156 -11.047 -19.453 1 89.5 93 ASP A CA 1
ATOM 762 C C . ASP A 1 93 ? 8.352 -12.18 -18.812 1 89.5 93 ASP A C 1
ATOM 764 O O . ASP A 1 93 ? 7.969 -13.133 -19.484 1 89.5 93 ASP A O 1
ATOM 768 N N . VAL A 1 94 ? 8.117 -12.039 -17.578 1 94.75 94 VAL A N 1
ATOM 769 C CA . VAL A 1 94 ? 7.355 -13.07 -16.875 1 94.75 94 VAL A CA 1
ATOM 770 C C . VAL A 1 94 ? 6.426 -12.43 -15.852 1 94.75 94 VAL A C 1
ATOM 772 O O . VAL A 1 94 ? 6.5 -11.219 -15.609 1 94.75 94 VAL A O 1
ATOM 775 N N . LEU A 1 95 ? 5.543 -13.242 -15.391 1 96.38 95 LEU A N 1
ATOM 776 C CA . LEU A 1 95 ? 4.738 -12.898 -14.219 1 96.38 95 LEU A CA 1
ATOM 777 C C . LEU A 1 95 ? 5.105 -13.789 -13.031 1 96.38 95 LEU A C 1
ATOM 779 O O . LEU A 1 95 ? 5.16 -15.016 -13.164 1 96.38 95 LEU A O 1
ATOM 783 N N . VAL A 1 96 ? 5.391 -13.18 -11.93 1 97.62 96 VAL A N 1
ATOM 784 C CA . VAL A 1 96 ? 5.719 -13.883 -10.695 1 97.62 96 VAL A CA 1
ATOM 785 C C . VAL A 1 96 ? 4.504 -13.891 -9.766 1 97.62 96 VAL A C 1
ATOM 787 O O . VAL A 1 96 ? 3.861 -12.859 -9.57 1 97.62 96 VAL A O 1
ATOM 790 N N . THR A 1 97 ? 4.23 -15.078 -9.203 1 98.06 97 THR A N 1
ATOM 791 C CA . THR A 1 97 ? 3.031 -15.141 -8.375 1 98.06 97 THR A CA 1
ATOM 792 C C . THR A 1 97 ? 3.314 -15.852 -7.059 1 98.06 97 THR A C 1
ATOM 794 O O . THR A 1 97 ? 4.203 -16.703 -6.988 1 98.06 97 THR A O 1
ATOM 797 N N . THR A 1 98 ? 2.633 -15.445 -6.066 1 97.5 98 THR A N 1
ATOM 798 C CA . THR A 1 98 ? 2.498 -16.172 -4.809 1 97.5 98 THR A CA 1
ATOM 799 C C . THR A 1 98 ? 1.07 -16.672 -4.629 1 97.5 98 THR A C 1
ATOM 801 O O . THR A 1 98 ? 0.109 -15.953 -4.891 1 97.5 98 THR A O 1
ATOM 804 N N . ASN A 1 99 ? 0.959 -17.922 -4.25 1 97.25 99 ASN A N 1
ATOM 805 C CA . ASN A 1 99 ? -0.32 -18.625 -4.254 1 97.25 99 ASN A CA 1
ATOM 806 C C . ASN A 1 99 ? -0.669 -19.156 -2.869 1 97.25 99 ASN A C 1
ATOM 808 O O . ASN A 1 99 ? 0.172 -19.766 -2.203 1 97.25 99 ASN A O 1
ATOM 812 N N . TYR A 1 100 ? -1.916 -18.922 -2.543 1 96.31 100 TYR A N 1
ATOM 813 C CA . TYR A 1 100 ? -2.367 -19.281 -1.203 1 96.31 100 TYR A CA 1
ATOM 814 C C . TYR A 1 100 ? -3.682 -20.047 -1.259 1 96.31 100 TYR A C 1
ATOM 816 O O . TYR A 1 100 ? -4.672 -19.562 -1.803 1 96.31 100 TYR A O 1
ATOM 824 N N . VAL A 1 101 ? -3.607 -21.25 -0.7 1 94.25 101 VAL A N 1
ATOM 825 C CA . VAL A 1 101 ? -4.863 -21.984 -0.545 1 94.25 101 VAL A CA 1
ATOM 826 C C . VAL A 1 101 ? -5.676 -21.375 0.598 1 94.25 101 VAL A C 1
ATOM 828 O O . VAL A 1 101 ? -5.367 -21.594 1.771 1 94.25 101 VAL A O 1
ATOM 831 N N . SER A 1 102 ? -6.566 -20.578 0.28 1 86.5 102 SER A N 1
ATOM 832 C CA . SER A 1 102 ? -7.312 -19.844 1.289 1 86.5 102 SER A CA 1
ATOM 833 C C . SER A 1 102 ? -8.742 -19.578 0.834 1 86.5 102 SER A C 1
ATOM 835 O O . SER A 1 102 ? -8.992 -19.312 -0.348 1 86.5 102 SER A O 1
ATOM 837 N N . GLY A 1 103 ? -9.602 -19.672 1.782 1 83.94 103 GLY A N 1
ATOM 838 C CA . GLY A 1 103 ? -10.961 -19.234 1.524 1 83.94 103 GLY A CA 1
ATOM 839 C C . GLY A 1 103 ? -11.148 -17.734 1.692 1 83.94 103 GLY A C 1
ATOM 840 O O . GLY A 1 103 ? -10.375 -17.078 2.406 1 83.94 103 GLY A O 1
ATOM 841 N N . GLN A 1 104 ? -12.18 -17.188 1.143 1 83.06 104 GLN A N 1
ATOM 842 C CA . GLN A 1 104 ? -12.43 -15.742 1.115 1 83.06 104 GLN A CA 1
ATOM 843 C C . GLN A 1 104 ? -12.734 -15.211 2.512 1 83.06 104 GLN A C 1
ATOM 845 O O . GLN A 1 104 ? -12.641 -14.008 2.758 1 83.06 104 GLN A O 1
ATOM 850 N N . ASP A 1 105 ? -13.031 -16.062 3.4 1 84.94 105 ASP A N 1
ATOM 851 C CA . ASP A 1 105 ? -13.422 -15.602 4.73 1 84.94 105 ASP A CA 1
ATOM 852 C C . ASP A 1 105 ? -12.281 -15.797 5.73 1 84.94 105 ASP A C 1
ATOM 854 O O . ASP A 1 105 ? -12.43 -15.484 6.914 1 84.94 105 ASP A O 1
ATOM 858 N N . SER A 1 106 ? -11.195 -16.297 5.266 1 90.12 106 SER A N 1
ATOM 859 C CA . SER A 1 106 ? -10.086 -16.531 6.18 1 90.12 106 SER A CA 1
ATOM 860 C C . SER A 1 106 ? -9.414 -15.219 6.59 1 90.12 106 SER A C 1
ATOM 862 O O . SER A 1 106 ? -9.469 -14.234 5.848 1 90.12 106 SER A O 1
ATOM 864 N N . PHE A 1 107 ? -8.836 -15.242 7.801 1 92.5 107 PHE A N 1
ATOM 865 C CA . PHE A 1 107 ? -8.07 -14.125 8.328 1 92.5 107 PHE A CA 1
ATOM 866 C C . PHE A 1 107 ? -6.953 -13.727 7.367 1 92.5 107 PHE A C 1
ATOM 868 O O . PHE A 1 107 ? -6.777 -12.547 7.066 1 92.5 107 PHE A O 1
ATOM 875 N N . GLU A 1 108 ? -6.258 -14.656 6.812 1 91.94 108 GLU A N 1
ATOM 876 C CA . GLU A 1 108 ? -5.125 -14.406 5.926 1 91.94 108 GLU A CA 1
ATOM 877 C C . GLU A 1 108 ? -5.578 -13.773 4.613 1 91.94 108 GLU A C 1
ATOM 879 O O . GLU A 1 108 ? -4.906 -12.891 4.078 1 91.94 108 GLU A O 1
ATOM 884 N N . HIS A 1 109 ? -6.676 -14.281 4.184 1 93.12 109 HIS A N 1
ATOM 885 C CA . HIS A 1 109 ? -7.25 -13.703 2.977 1 93.12 109 HIS A CA 1
ATOM 886 C C . HIS A 1 109 ? -7.52 -12.211 3.16 1 93.12 109 HIS A C 1
ATOM 888 O O . HIS A 1 109 ? -7.156 -11.398 2.305 1 93.12 109 HIS A O 1
ATOM 894 N N . LYS A 1 110 ? -8.102 -11.891 4.234 1 93.56 110 LYS A N 1
ATOM 895 C CA . LYS A 1 110 ? -8.461 -10.5 4.496 1 93.56 110 LYS A CA 1
ATOM 896 C C . LYS A 1 110 ? -7.219 -9.633 4.633 1 93.56 110 LYS A C 1
ATOM 898 O O . LYS A 1 110 ? -7.199 -8.492 4.164 1 93.56 110 LYS A O 1
ATOM 903 N N . MET A 1 111 ? -6.219 -10.148 5.25 1 93.88 111 MET A N 1
ATOM 904 C CA . MET A 1 111 ? -4.957 -9.43 5.371 1 93.88 111 MET A CA 1
ATOM 905 C C . MET A 1 111 ? -4.371 -9.117 4 1 93.88 111 MET A C 1
ATOM 907 O O . MET A 1 111 ? -3.947 -7.988 3.742 1 93.88 111 MET A O 1
ATOM 911 N N . ARG A 1 112 ? -4.426 -10.055 3.148 1 94.12 112 ARG A N 1
ATOM 912 C CA . ARG A 1 112 ? -3.85 -9.898 1.817 1 94.12 112 ARG A CA 1
ATOM 913 C C . ARG A 1 112 ? -4.68 -8.938 0.972 1 94.12 112 ARG A C 1
ATOM 915 O O . ARG A 1 112 ? -4.129 -8.094 0.266 1 94.12 112 ARG A O 1
ATOM 922 N N . VAL A 1 113 ? -5.938 -9.109 1.053 1 93.62 113 VAL A N 1
ATOM 923 C CA . VAL A 1 113 ? -6.859 -8.266 0.298 1 93.62 113 VAL A CA 1
ATOM 924 C C . VAL A 1 113 ? -6.582 -6.797 0.61 1 93.62 113 VAL A C 1
ATOM 926 O O . VAL A 1 113 ? -6.562 -5.957 -0.293 1 93.62 113 VAL A O 1
ATOM 929 N N . ASN A 1 114 ? -6.273 -6.512 1.787 1 93.69 114 ASN A N 1
ATOM 930 C CA . ASN A 1 114 ? -6.055 -5.137 2.227 1 93.69 114 ASN A CA 1
ATOM 931 C C . ASN A 1 114 ? -4.734 -4.586 1.703 1 93.69 114 ASN A C 1
ATOM 933 O O . ASN A 1 114 ? -4.582 -3.373 1.545 1 93.69 114 ASN A O 1
ATOM 937 N N . SER A 1 115 ? -3.877 -5.441 1.399 1 93.38 115 SER A N 1
ATOM 938 C CA . SER A 1 115 ? -2.496 -5.008 1.209 1 93.38 115 SER A CA 1
ATOM 939 C C . SER A 1 115 ? -2.146 -4.91 -0.272 1 93.38 115 SER A C 1
ATOM 941 O O . SER A 1 115 ? -1.104 -4.363 -0.635 1 93.38 115 SER A O 1
ATOM 943 N N . VAL A 1 116 ? -3.002 -5.387 -1.135 1 94.5 116 VAL A N 1
ATOM 944 C CA . VAL A 1 116 ? -2.695 -5.371 -2.561 1 94.5 116 VAL A CA 1
ATOM 945 C C . VAL A 1 116 ? -3.363 -4.168 -3.223 1 94.5 116 VAL A C 1
ATOM 947 O O . VAL A 1 116 ? -4.223 -3.52 -2.621 1 94.5 116 VAL A O 1
ATOM 950 N N . ASP A 1 117 ? -2.936 -3.893 -4.461 1 91.31 117 ASP A N 1
ATOM 951 C CA . ASP A 1 117 ? -3.457 -2.738 -5.184 1 91.31 117 ASP A CA 1
ATOM 952 C C . ASP A 1 117 ? -4.887 -2.986 -5.656 1 91.31 117 ASP A C 1
ATOM 954 O O . ASP A 1 117 ? -5.727 -2.084 -5.617 1 91.31 117 ASP A O 1
ATOM 958 N N . GLU A 1 118 ? -5.102 -4.168 -6.117 1 91.25 118 GLU A N 1
ATOM 959 C CA . GLU A 1 118 ? -6.406 -4.516 -6.676 1 91.25 118 GLU A CA 1
ATOM 960 C C . GLU A 1 118 ? -6.785 -5.957 -6.336 1 91.25 118 GLU A C 1
ATOM 962 O O . GLU A 1 118 ? -5.914 -6.82 -6.207 1 91.25 118 GLU A O 1
ATOM 967 N N . VAL A 1 119 ? -8.086 -6.094 -6.238 1 92.88 119 VAL A N 1
ATOM 968 C CA . VAL A 1 119 ? -8.609 -7.406 -5.867 1 92.88 119 VAL A CA 1
ATOM 969 C C . VAL A 1 119 ? -9.703 -7.82 -6.848 1 92.88 119 VAL A C 1
ATOM 971 O O . VAL A 1 119 ? -10.664 -7.078 -7.066 1 92.88 119 VAL A O 1
ATOM 974 N N . PHE A 1 120 ? -9.523 -9 -7.363 1 92.44 120 PHE A N 1
ATOM 975 C CA . PHE A 1 120 ? -10.508 -9.586 -8.266 1 92.44 120 PHE A CA 1
ATOM 976 C C . PHE A 1 120 ? -11.023 -10.906 -7.723 1 92.44 120 PHE A C 1
ATOM 978 O O . PHE A 1 120 ? -10.281 -11.664 -7.102 1 92.44 120 PHE A O 1
ATOM 985 N N . ILE A 1 121 ? -12.258 -11.141 -8.008 1 92.06 121 ILE A N 1
ATOM 986 C CA . ILE A 1 121 ? -12.883 -12.391 -7.586 1 92.06 121 ILE A CA 1
ATOM 987 C C . ILE A 1 121 ? -13.625 -13.023 -8.758 1 92.06 121 ILE A C 1
ATOM 989 O O . ILE A 1 121 ? -14.461 -12.375 -9.391 1 92.06 121 ILE A O 1
ATOM 993 N N . CYS A 1 122 ? -13.297 -14.234 -9.039 1 92.06 122 CYS A N 1
ATOM 994 C CA . CYS A 1 122 ? -14.078 -14.984 -10.016 1 92.06 122 CYS A CA 1
ATOM 995 C C . CYS A 1 122 ? -15.422 -15.406 -9.43 1 92.06 122 CYS A C 1
ATOM 997 O O . CYS A 1 122 ? -15.469 -16.109 -8.406 1 92.06 122 CYS A O 1
ATOM 999 N N . GLN A 1 123 ? -16.422 -15.078 -10.117 1 86.75 123 GLN A N 1
ATOM 1000 C CA . GLN A 1 123 ? -17.766 -15.414 -9.68 1 86.75 123 GLN A CA 1
ATOM 1001 C C . GLN A 1 123 ? -18.234 -16.734 -10.289 1 86.75 123 GLN A C 1
ATOM 1003 O O . GLN A 1 123 ? -17.688 -17.172 -11.305 1 86.75 123 GLN A O 1
ATOM 1008 N N . PRO A 1 124 ? -19.234 -17.328 -9.633 1 81.81 124 PRO A N 1
ATOM 1009 C CA . PRO A 1 124 ? -19.734 -18.625 -10.133 1 81.81 124 PRO A CA 1
ATOM 1010 C C . PRO A 1 124 ? -20.25 -18.547 -11.562 1 81.81 124 PRO A C 1
ATOM 1012 O O . PRO A 1 124 ? -20.219 -19.531 -12.289 1 81.81 124 PRO A O 1
ATOM 1015 N N . GLU A 1 125 ? -20.75 -17.422 -12.031 1 80.62 125 GLU A N 1
ATOM 1016 C CA . GLU A 1 125 ? -21.312 -17.281 -13.375 1 80.62 125 GLU A CA 1
ATOM 1017 C C . GLU A 1 125 ? -20.219 -17 -14.398 1 80.62 125 GLU A C 1
ATOM 1019 O O . GLU A 1 125 ? -20.5 -16.75 -15.57 1 80.62 125 GLU A O 1
ATOM 1024 N N . GLY A 1 126 ? -18.984 -17.062 -13.945 1 78.88 126 GLY A N 1
ATOM 1025 C CA . GLY A 1 126 ? -17.859 -16.891 -14.859 1 78.88 126 GLY A CA 1
ATOM 1026 C C . GLY A 1 126 ? -17.453 -15.445 -15.062 1 78.88 126 GLY A C 1
ATOM 1027 O O . GLY A 1 126 ? -16.578 -15.141 -15.875 1 78.88 126 GLY A O 1
ATOM 1028 N N . THR A 1 127 ? -18.094 -14.57 -14.344 1 83.94 127 THR A N 1
ATOM 1029 C CA . THR A 1 127 ? -17.719 -13.164 -14.445 1 83.94 127 THR A CA 1
ATOM 1030 C C . THR A 1 127 ? -16.625 -12.82 -13.453 1 83.94 127 THR A C 1
ATOM 1032 O O . THR A 1 127 ? -16.438 -13.523 -12.453 1 83.94 127 THR A O 1
ATOM 1035 N N . LEU A 1 128 ? -15.883 -11.773 -13.844 1 88.31 128 LEU A N 1
ATOM 1036 C CA . LEU A 1 128 ? -14.836 -11.266 -12.969 1 88.31 128 LEU A CA 1
ATOM 1037 C C . LEU A 1 128 ? -15.297 -10.008 -12.234 1 88.31 128 LEU A C 1
ATOM 1039 O O . LEU A 1 128 ? -15.703 -9.031 -12.867 1 88.31 128 LEU A O 1
ATOM 1043 N N . GLN A 1 129 ? -15.18 -10.07 -10.953 1 88.19 129 GLN A N 1
ATOM 1044 C CA . GLN A 1 129 ? -15.57 -8.922 -10.148 1 88.19 129 GLN A CA 1
ATOM 1045 C C . GLN A 1 129 ? -14.352 -8.188 -9.602 1 88.19 129 GLN A C 1
ATOM 1047 O O . GLN A 1 129 ? -13.453 -8.812 -9.016 1 88.19 129 GLN A O 1
ATOM 1052 N N . LEU A 1 130 ? -14.344 -6.922 -9.875 1 88.31 130 LEU A N 1
ATOM 1053 C CA . LEU A 1 130 ? -13.406 -6.078 -9.148 1 88.31 130 LEU A CA 1
ATOM 1054 C C . LEU A 1 130 ? -13.938 -5.754 -7.754 1 88.31 130 LEU A C 1
ATOM 1056 O O . LEU A 1 130 ? -14.953 -5.066 -7.617 1 88.31 130 LEU A O 1
ATOM 1060 N N . ALA A 1 131 ? -13.227 -6.195 -6.777 1 87.75 131 ALA A N 1
ATOM 1061 C CA . ALA A 1 131 ? -13.703 -6.078 -5.406 1 87.75 131 ALA A CA 1
ATOM 1062 C C . ALA A 1 131 ? -12.977 -4.965 -4.66 1 87.75 131 ALA A C 1
ATOM 1064 O O . ALA A 1 131 ? -13.352 -4.602 -3.545 1 87.75 131 ALA A O 1
ATOM 1065 N N . GLY A 1 132 ? -11.977 -4.441 -5.238 1 87.12 132 GLY A N 1
ATOM 1066 C CA . GLY A 1 132 ? -11.211 -3.346 -4.668 1 87.12 132 GLY A CA 1
ATOM 1067 C C . GLY A 1 132 ? -10.117 -2.836 -5.594 1 87.12 132 GLY A C 1
ATOM 1068 O O . GLY A 1 132 ? -9.516 -3.611 -6.336 1 87.12 132 GLY A O 1
ATOM 1069 N N . ALA A 1 133 ? -9.859 -1.555 -5.551 1 86.12 133 ALA A N 1
ATOM 1070 C CA . ALA A 1 133 ? -8.805 -0.938 -6.355 1 86.12 133 ALA A CA 1
ATOM 1071 C C . ALA A 1 133 ? -8.258 0.312 -5.672 1 86.12 133 ALA A C 1
ATOM 1073 O O . ALA A 1 133 ? -9.008 1.25 -5.387 1 86.12 133 ALA A O 1
ATOM 1074 N N . TRP A 1 134 ? -6.926 0.184 -5.492 1 78.81 134 TRP A N 1
ATOM 1075 C CA . TRP A 1 134 ? -6.273 1.331 -4.867 1 78.81 134 TRP A CA 1
ATOM 1076 C C . TRP A 1 134 ? -5.738 2.293 -5.926 1 78.81 134 TRP A C 1
ATOM 1078 O O . TRP A 1 134 ? -5.027 1.882 -6.844 1 78.81 134 TRP A O 1
ATOM 1088 N N . ASN A 1 135 ? -5.926 3.738 -5.789 1 61.84 135 ASN A N 1
ATOM 1089 C CA . ASN A 1 135 ? -5.422 4.867 -6.562 1 61.84 135 ASN A CA 1
ATOM 1090 C C . ASN A 1 135 ? -6 4.883 -7.977 1 61.84 135 ASN A C 1
ATOM 1092 O O . ASN A 1 135 ? -5.734 5.801 -8.75 1 61.84 135 ASN A O 1
ATOM 1096 N N . ASP A 1 136 ? -6.512 3.721 -8.438 1 55.03 136 ASP A N 1
ATOM 1097 C CA . ASP A 1 136 ? -6.914 3.77 -9.844 1 55.03 136 ASP A CA 1
ATOM 1098 C C . ASP A 1 136 ? -8.25 4.484 -10.008 1 55.03 136 ASP A C 1
ATOM 1100 O O . ASP A 1 136 ? -9.203 4.207 -9.273 1 55.03 136 ASP A O 1
ATOM 1104 N N . LYS A 1 137 ? -7.906 5.773 -10.617 1 47.28 137 LYS A N 1
ATOM 1105 C CA . LYS A 1 137 ? -9.18 6.355 -11.023 1 47.28 137 LYS A CA 1
ATOM 1106 C C . LYS A 1 137 ? -10.086 5.309 -11.656 1 47.28 137 LYS A C 1
ATOM 1108 O O . LYS A 1 137 ? -9.656 4.539 -12.516 1 47.28 137 LYS A O 1
ATOM 1113 N N . GLN A 1 138 ? -11.125 4.941 -10.969 1 48.22 138 GLN A N 1
ATOM 1114 C CA . GLN A 1 138 ? -12.156 4.035 -11.445 1 48.22 138 GLN A CA 1
ATOM 1115 C C . GLN A 1 138 ? -12.227 4.035 -12.969 1 48.22 138 GLN A C 1
ATOM 1117 O O . GLN A 1 138 ? -12.43 2.986 -13.586 1 48.22 138 GLN A O 1
ATOM 1122 N N . GLU A 1 139 ? -12.016 5.16 -13.43 1 46.81 139 GLU A N 1
ATOM 1123 C CA . GLU A 1 139 ? -12.258 5.34 -14.859 1 46.81 139 GLU A CA 1
ATOM 1124 C C . GLU A 1 139 ? -11.219 4.59 -15.688 1 46.81 139 GLU A C 1
ATOM 1126 O O . GLU A 1 139 ? -11.547 4.004 -16.719 1 46.81 139 GLU A O 1
ATOM 1131 N N . ARG A 1 140 ? -10.016 4.707 -15.266 1 47.62 140 ARG A N 1
ATOM 1132 C CA . ARG A 1 140 ? -9.008 4.062 -16.109 1 47.62 140 ARG A CA 1
ATOM 1133 C C . ARG A 1 140 ? -9.117 2.545 -16.031 1 47.62 140 ARG A C 1
ATOM 1135 O O . ARG A 1 140 ? -8.797 1.842 -17 1 47.62 140 ARG A O 1
ATOM 1142 N N . MET A 1 141 ? -9.594 2.16 -14.961 1 49 141 MET A N 1
ATOM 1143 C CA . MET A 1 141 ? -9.703 0.714 -14.797 1 49 141 MET A CA 1
ATOM 1144 C C . MET A 1 141 ? -10.727 0.134 -15.773 1 49 141 MET A C 1
ATOM 1146 O O . MET A 1 141 ? -10.516 -0.945 -16.328 1 49 141 MET A O 1
ATOM 1150 N N . LYS A 1 142 ? -11.758 0.867 -15.906 1 49.72 142 LYS A N 1
ATOM 1151 C CA . LYS A 1 142 ? -12.781 0.371 -16.812 1 49.72 142 LYS A CA 1
ATOM 1152 C C . LYS A 1 142 ? -12.25 0.291 -18.25 1 49.72 142 LYS A C 1
ATOM 1154 O O . LYS A 1 142 ? -12.57 -0.644 -18.984 1 49.72 142 LYS A O 1
ATOM 1159 N N . MET A 1 143 ? -11.477 1.222 -18.531 1 46.41 143 MET A N 1
ATOM 1160 C CA . MET A 1 143 ? -11.008 1.286 -19.906 1 46.41 143 MET A CA 1
ATOM 1161 C C . MET A 1 143 ? -10.062 0.132 -20.219 1 46.41 143 MET A C 1
ATOM 1163 O O . MET A 1 143 ? -10.102 -0.43 -21.312 1 46.41 143 MET A O 1
ATOM 1167 N N . THR A 1 144 ? -9.273 -0.132 -19.312 1 47.84 144 THR A N 1
ATOM 1168 C CA . THR A 1 144 ? -8.234 -1.119 -19.609 1 47.84 144 THR A CA 1
ATOM 1169 C C . THR A 1 144 ? -8.828 -2.527 -19.625 1 47.84 144 THR A C 1
ATOM 1171 O O . THR A 1 144 ? -8.328 -3.398 -20.344 1 47.84 144 THR A O 1
ATOM 1174 N N . MET A 1 145 ? -9.883 -2.711 -18.938 1 51.25 145 MET A N 1
ATOM 1175 C CA . MET A 1 145 ? -10.398 -4.074 -18.844 1 51.25 145 MET A CA 1
ATOM 1176 C C . MET A 1 145 ? -11.344 -4.375 -20 1 51.25 145 MET A C 1
ATOM 1178 O O . MET A 1 145 ? -11.5 -5.531 -20.406 1 51.25 145 MET A O 1
ATOM 1182 N N . GLU A 1 146 ? -11.938 -3.41 -20.484 1 47.28 146 GLU A N 1
ATOM 1183 C CA . GLU A 1 146 ? -12.898 -3.686 -21.547 1 47.28 146 GLU A CA 1
ATOM 1184 C C . GLU A 1 146 ? -12.203 -4.215 -22.797 1 47.28 146 GLU A C 1
ATOM 1186 O O . GLU A 1 146 ? -12.789 -4.984 -23.562 1 47.28 146 GLU A O 1
ATOM 1191 N N . ASP A 1 147 ? -10.969 -3.85 -23.141 1 46.47 147 ASP A N 1
ATOM 1192 C CA . ASP A 1 147 ? -10.602 -4.066 -24.547 1 46.47 147 ASP A CA 1
ATOM 1193 C C . ASP A 1 147 ? -9.742 -5.316 -24.688 1 46.47 147 ASP A C 1
ATOM 1195 O O . ASP A 1 147 ? -8.531 -5.219 -24.922 1 46.47 147 ASP A O 1
ATOM 1199 N N . GLY A 1 148 ? -9.953 -6.32 -24.094 1 46.28 148 GLY A N 1
ATOM 1200 C CA . GLY A 1 148 ? -9.289 -7.562 -24.453 1 46.28 148 GLY A CA 1
ATOM 1201 C C . GLY A 1 148 ? -9.078 -7.699 -25.953 1 46.28 148 GLY A C 1
ATOM 1202 O O . GLY A 1 148 ? -8.266 -8.508 -26.391 1 46.28 148 GLY A O 1
ATOM 1203 N N . GLN A 1 149 ? -9.969 -7.25 -26.75 1 48.25 149 GLN A N 1
ATOM 1204 C CA . GLN A 1 149 ? -9.859 -7.434 -28.188 1 48.25 149 GLN A CA 1
ATOM 1205 C C . GLN A 1 149 ? -8.625 -6.723 -28.734 1 48.25 149 GLN A C 1
ATOM 1207 O O . GLN A 1 149 ? -8.117 -7.09 -29.797 1 48.25 149 GLN A O 1
ATOM 1212 N N . HIS A 1 150 ? -8.211 -5.781 -28.016 1 53.19 150 HIS A N 1
ATOM 1213 C CA . HIS A 1 150 ? -7.078 -5.035 -28.547 1 53.19 150 HIS A CA 1
ATOM 1214 C C . HIS A 1 150 ? -5.805 -5.328 -27.766 1 53.19 15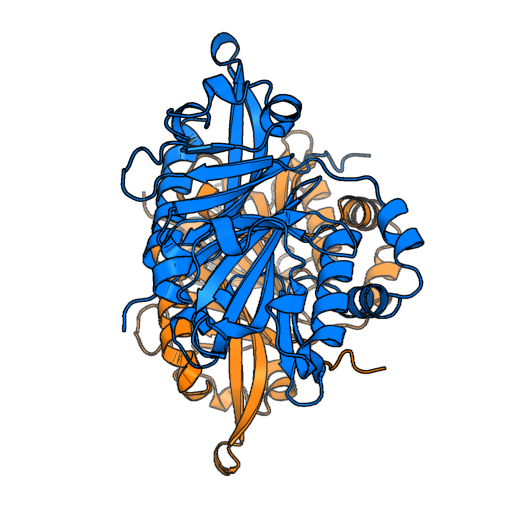0 HIS A C 1
ATOM 1216 O O . HIS A 1 150 ? -4.914 -4.48 -27.672 1 53.19 150 HIS A O 1
ATOM 1222 N N . TRP A 1 151 ? -5.754 -6.477 -27.328 1 52.5 151 TRP A N 1
ATOM 1223 C CA . TRP A 1 151 ? -4.648 -6.922 -26.484 1 52.5 151 TRP A CA 1
ATOM 1224 C C . TRP A 1 151 ? -3.307 -6.59 -27.125 1 52.5 151 TRP A C 1
ATOM 1226 O O . TRP A 1 151 ? -2.416 -6.043 -26.469 1 52.5 151 TRP A O 1
ATOM 1236 N N . ALA A 1 152 ? -3.277 -7.137 -28.312 1 54.28 152 ALA A N 1
ATOM 1237 C CA . ALA A 1 152 ? -2.023 -6.914 -29.031 1 54.28 152 ALA A CA 1
ATOM 1238 C C . ALA A 1 152 ? -1.669 -5.43 -29.062 1 54.28 152 ALA A C 1
ATOM 1240 O O . ALA A 1 152 ? -0.504 -5.059 -28.906 1 54.28 152 ALA A O 1
ATOM 1241 N N . ASP A 1 153 ? -2.645 -4.727 -29.172 1 58.28 153 ASP A N 1
ATOM 1242 C CA . ASP A 1 153 ? -2.393 -3.295 -29.281 1 58.28 153 ASP A CA 1
ATOM 1243 C C . ASP A 1 153 ? -2.012 -2.691 -27.938 1 58.28 153 ASP A C 1
ATOM 1245 O O . ASP A 1 153 ? -1.173 -1.79 -27.859 1 58.28 153 ASP A O 1
ATOM 1249 N N . LEU A 1 154 ? -2.455 -3.246 -26.969 1 55.34 154 LEU A N 1
ATOM 1250 C CA . LEU A 1 154 ? -2.236 -2.67 -25.641 1 55.34 154 LEU A CA 1
ATOM 1251 C C . LEU A 1 154 ? -0.86 -3.049 -25.109 1 55.34 154 LEU A C 1
ATOM 1253 O O . LEU A 1 154 ? -0.17 -2.219 -24.516 1 55.34 154 LEU A O 1
ATOM 1257 N N . VAL A 1 155 ? -0.54 -4.301 -25.297 1 58 155 VAL A N 1
ATOM 1258 C CA . VAL A 1 155 ? 0.734 -4.777 -24.781 1 58 155 VAL A CA 1
ATOM 1259 C C . VAL A 1 155 ? 1.886 -4.07 -25.484 1 58 155 VAL A C 1
ATOM 1261 O O . VAL A 1 155 ? 2.908 -3.764 -24.875 1 58 155 VAL A O 1
ATOM 1264 N N . TYR A 1 156 ? 1.574 -3.736 -26.688 1 59.12 156 TYR A N 1
ATOM 1265 C CA . TYR A 1 156 ? 2.68 -3.195 -27.469 1 59.12 156 TYR A CA 1
ATOM 1266 C C . TYR A 1 156 ? 2.727 -1.676 -27.375 1 59.12 156 TYR A C 1
ATOM 1268 O O . TYR A 1 156 ? 3.705 -1.05 -27.781 1 59.12 156 TYR A O 1
ATOM 1276 N N . SER A 1 157 ? 1.739 -1.105 -26.75 1 60.12 157 SER A N 1
ATOM 1277 C CA . SER A 1 157 ? 1.702 0.352 -26.797 1 60.12 157 SER A CA 1
ATOM 1278 C C . SER A 1 157 ? 2.494 0.972 -25.656 1 60.12 157 SER A C 1
ATOM 1280 O O . SER A 1 157 ? 2.953 2.111 -25.75 1 60.12 157 SER A O 1
ATOM 1282 N N . ASN A 1 158 ? 2.773 0.228 -24.641 1 68.69 158 ASN A N 1
ATOM 1283 C CA . ASN A 1 158 ? 3.475 0.829 -23.516 1 68.69 158 ASN A CA 1
ATOM 1284 C C . ASN A 1 158 ? 4.91 0.32 -23.406 1 68.69 158 ASN A C 1
ATOM 1286 O O . ASN A 1 158 ? 5.172 -0.861 -23.641 1 68.69 158 ASN A O 1
ATOM 1290 N N . PRO A 1 159 ? 5.812 1.321 -23.266 1 78.5 159 PRO A N 1
ATOM 1291 C CA . PRO A 1 159 ? 7.172 0.845 -23 1 78.5 159 PRO A CA 1
ATOM 1292 C C . PRO A 1 159 ? 7.242 -0.125 -21.828 1 78.5 159 PRO A C 1
ATOM 1294 O O . PRO A 1 159 ? 6.547 0.066 -20.812 1 78.5 159 PRO A O 1
ATOM 1297 N N . ILE A 1 160 ? 7.969 -1.154 -22.047 1 85.19 160 ILE A N 1
ATOM 1298 C CA . ILE A 1 160 ? 8.07 -2.189 -21.031 1 85.19 160 ILE A CA 1
ATOM 1299 C C . ILE A 1 160 ? 9.008 -1.727 -19.922 1 85.19 160 ILE A C 1
ATOM 1301 O O . ILE A 1 160 ? 10.141 -1.317 -20.188 1 85.19 160 ILE A O 1
ATOM 1305 N N . GLU A 1 161 ? 8.5 -1.722 -18.766 1 87.38 161 GLU A N 1
ATOM 1306 C CA . GLU A 1 161 ? 9.312 -1.38 -17.594 1 87.38 161 GLU A CA 1
ATOM 1307 C C . GLU A 1 161 ? 10.164 -2.564 -17.141 1 87.38 161 GLU A C 1
ATOM 1309 O O . GLU A 1 161 ? 9.641 -3.66 -16.922 1 87.38 161 GLU A O 1
ATOM 1314 N N . LYS A 1 162 ? 11.414 -2.332 -17.016 1 92.31 162 LYS A N 1
ATOM 1315 C CA . LYS A 1 162 ? 12.305 -3.389 -16.547 1 92.31 162 LYS A CA 1
ATOM 1316 C C . LYS A 1 162 ? 12.133 -3.631 -15.055 1 92.31 162 LYS A C 1
ATOM 1318 O O . LYS A 1 162 ? 12.242 -2.699 -14.258 1 92.31 162 LYS A O 1
ATOM 1323 N N . ARG A 1 163 ? 11.828 -4.832 -14.734 1 95.75 163 ARG A N 1
ATOM 1324 C CA . ARG A 1 163 ? 11.719 -5.289 -13.352 1 95.75 163 ARG A CA 1
ATOM 1325 C C . ARG A 1 163 ? 12.453 -6.613 -13.148 1 95.75 163 ARG A C 1
ATOM 1327 O O . ARG A 1 163 ? 12.469 -7.461 -14.047 1 95.75 163 ARG A O 1
ATOM 1334 N N . PHE A 1 164 ? 13.062 -6.762 -12 1 96.69 164 PHE A N 1
ATOM 1335 C CA . PHE A 1 164 ? 13.633 -8.062 -11.695 1 96.69 164 PHE A CA 1
ATOM 1336 C C . PHE A 1 164 ? 13.023 -8.648 -10.43 1 96.69 164 PHE A C 1
ATOM 1338 O O . PHE A 1 164 ? 12.414 -7.926 -9.641 1 96.69 164 PHE A O 1
ATOM 1345 N N . CYS A 1 165 ? 13.133 -9.938 -10.312 1 97.44 165 CYS A N 1
ATOM 1346 C CA . CYS A 1 165 ? 12.539 -10.641 -9.18 1 97.44 165 CYS A CA 1
ATOM 1347 C C . CYS A 1 165 ? 13.602 -11.344 -8.344 1 97.44 165 CYS A C 1
ATOM 1349 O O . CYS A 1 165 ? 14.594 -11.836 -8.883 1 97.44 165 CYS A O 1
ATOM 1351 N N . LEU A 1 166 ? 13.438 -11.32 -7.078 1 97.88 166 LEU A N 1
ATOM 1352 C CA . LEU A 1 166 ? 14.219 -12.094 -6.125 1 97.88 166 LEU A CA 1
ATOM 1353 C C . LEU A 1 166 ? 13.328 -13.047 -5.328 1 97.88 166 LEU A C 1
ATOM 1355 O O . LEU A 1 166 ? 12.18 -12.719 -5.023 1 97.88 166 LEU A O 1
ATOM 1359 N N . ILE A 1 167 ? 13.82 -14.211 -5.055 1 97.62 167 ILE A N 1
ATOM 1360 C CA . ILE A 1 167 ? 13.273 -15.078 -4.02 1 97.62 167 ILE A CA 1
ATOM 1361 C C . ILE A 1 167 ? 14.281 -15.219 -2.877 1 97.62 167 ILE A C 1
ATOM 1363 O O . ILE A 1 167 ? 15.43 -15.602 -3.1 1 97.62 167 ILE A O 1
ATOM 1367 N N . LEU A 1 168 ? 13.852 -14.875 -1.712 1 98.06 168 LEU A N 1
ATOM 1368 C CA . LEU A 1 168 ? 14.727 -14.859 -0.543 1 98.06 168 LEU A CA 1
ATOM 1369 C C . LEU A 1 168 ? 14.414 -16.031 0.382 1 98.06 168 LEU A C 1
ATOM 1371 O O . LEU A 1 168 ? 13.25 -16.406 0.558 1 98.06 168 LEU A O 1
ATOM 1375 N N . ASN A 1 169 ? 15.422 -16.562 0.972 1 96.75 169 ASN A N 1
ATOM 1376 C CA . ASN A 1 169 ? 15.273 -17.594 2.004 1 96.75 169 ASN A CA 1
ATOM 1377 C C . ASN A 1 169 ? 14.742 -17 3.305 1 96.75 169 ASN A C 1
ATOM 1379 O O . ASN A 1 169 ? 15.469 -16.312 4.027 1 96.75 169 ASN A O 1
ATOM 1383 N N . ARG A 1 170 ? 13.531 -17.344 3.602 1 93.69 170 ARG A N 1
ATOM 1384 C CA . ARG A 1 170 ? 12.859 -16.734 4.738 1 93.69 170 ARG A CA 1
ATOM 1385 C C . ARG A 1 170 ? 13.258 -17.406 6.047 1 93.69 170 ARG A C 1
ATOM 1387 O O . ARG A 1 170 ? 12.828 -17 7.125 1 93.69 170 ARG A O 1
ATOM 1394 N N . PHE A 1 171 ? 14.008 -18.453 6.02 1 91.31 171 PHE A N 1
ATOM 1395 C CA . PHE A 1 171 ? 14.305 -19.25 7.199 1 91.31 171 PHE A CA 1
ATOM 1396 C C . PHE A 1 171 ? 15.586 -18.766 7.871 1 91.31 171 PHE A C 1
ATOM 1398 O O . PHE A 1 171 ? 15.992 -19.312 8.898 1 91.31 171 PHE A O 1
ATOM 1405 N N . THR A 1 172 ? 16.203 -17.828 7.266 1 89.75 172 THR A N 1
ATOM 1406 C CA . THR A 1 172 ? 17.391 -17.234 7.867 1 89.75 172 THR A CA 1
ATOM 1407 C C . THR A 1 172 ? 17.25 -15.719 7.988 1 89.75 172 THR A C 1
ATOM 1409 O O . THR A 1 172 ? 16.594 -15.094 7.156 1 89.75 172 THR A O 1
ATOM 1412 N N . ASP A 1 173 ? 17.906 -15.117 9 1 91.25 173 ASP A N 1
ATOM 1413 C CA . ASP A 1 173 ? 17.859 -13.664 9.195 1 91.25 173 ASP A CA 1
ATOM 1414 C C . ASP A 1 173 ? 18.562 -12.945 8.055 1 91.25 173 ASP A C 1
ATOM 1416 O O . ASP A 1 173 ? 18.281 -11.773 7.777 1 91.25 173 ASP A O 1
ATOM 1420 N N . ALA A 1 174 ? 19.438 -13.633 7.434 1 94.56 174 ALA A N 1
ATOM 1421 C CA . ALA A 1 174 ? 20.234 -13.023 6.367 1 94.56 174 ALA A CA 1
ATOM 1422 C C . ALA A 1 174 ? 19.391 -12.828 5.102 1 94.56 174 ALA A C 1
ATOM 1424 O O . ALA A 1 174 ? 19.797 -12.109 4.188 1 94.56 174 ALA A O 1
ATOM 1425 N N . LEU A 1 175 ? 18.234 -13.508 5.035 1 97.12 175 LEU A N 1
ATOM 1426 C CA . LEU A 1 175 ? 17.391 -13.445 3.854 1 97.12 175 LEU A CA 1
ATOM 1427 C C . LEU A 1 175 ? 18.219 -13.617 2.582 1 97.12 175 LEU A C 1
ATOM 1429 O O . LEU A 1 175 ? 18.172 -12.758 1.693 1 97.12 175 LEU A O 1
ATOM 1433 N N . THR A 1 176 ? 18.844 -14.758 2.525 1 98 176 THR A N 1
ATOM 1434 C CA . THR A 1 176 ? 19.734 -15.078 1.412 1 98 176 THR A CA 1
ATOM 1435 C C . THR A 1 176 ? 18.953 -15.211 0.113 1 98 176 THR A C 1
ATOM 1437 O O . THR A 1 176 ? 17.859 -15.789 0.096 1 98 176 THR A O 1
ATOM 1440 N N . ILE A 1 177 ? 19.562 -14.68 -0.945 1 97.88 177 ILE A N 1
ATOM 1441 C CA . ILE A 1 177 ? 18.938 -14.758 -2.258 1 97.88 177 ILE A CA 1
ATOM 1442 C C . ILE A 1 177 ? 19.094 -16.172 -2.82 1 97.88 177 ILE A C 1
ATOM 1444 O O . ILE A 1 177 ? 20.203 -16.641 -3.039 1 97.88 177 ILE A O 1
ATOM 1448 N N . VAL A 1 178 ? 18 -16.812 -3.119 1 96.81 178 VAL A N 1
ATOM 1449 C CA . VAL A 1 178 ? 18.078 -18.172 -3.619 1 96.81 178 VAL A CA 1
ATOM 1450 C C . VAL A 1 178 ? 17.719 -18.203 -5.105 1 96.81 178 VAL A C 1
ATOM 1452 O O . VAL A 1 178 ? 17.984 -19.188 -5.793 1 96.81 178 VAL A O 1
ATOM 1455 N N . PHE A 1 179 ? 17.109 -17.156 -5.547 1 95.69 179 PHE A N 1
ATOM 1456 C CA . PHE A 1 179 ? 16.766 -17.016 -6.957 1 95.69 179 PHE A CA 1
ATOM 1457 C C . PHE A 1 179 ? 16.719 -15.547 -7.363 1 95.69 179 PHE A C 1
ATOM 1459 O O . PHE A 1 179 ? 16.328 -14.688 -6.578 1 95.69 179 PHE A O 1
ATOM 1466 N N . THR A 1 180 ? 17.156 -15.242 -8.562 1 95.94 180 THR A N 1
ATOM 1467 C CA . THR A 1 180 ? 16.969 -13.938 -9.18 1 95.94 180 THR A CA 1
ATOM 1468 C C . THR A 1 180 ? 16.734 -14.07 -10.68 1 95.94 180 THR A C 1
ATOM 1470 O O . THR A 1 180 ? 17.297 -14.961 -11.32 1 95.94 180 THR A O 1
ATOM 1473 N N . SER A 1 181 ? 15.875 -13.234 -11.211 1 93.81 181 SER A N 1
ATOM 1474 C CA . SER A 1 181 ? 15.75 -13.164 -12.664 1 93.81 181 SER A CA 1
ATOM 1475 C C . SER A 1 181 ? 16.969 -12.508 -13.297 1 93.81 181 SER A C 1
ATOM 1477 O O . SER A 1 181 ? 17.703 -11.781 -12.625 1 93.81 181 SER A O 1
ATOM 1479 N N . LYS A 1 182 ? 17.219 -12.75 -14.547 1 87.12 182 LYS A N 1
ATOM 1480 C CA . LYS A 1 182 ? 18.438 -12.344 -15.234 1 87.12 182 LYS A CA 1
ATOM 1481 C C . LYS A 1 182 ? 18.5 -10.836 -15.406 1 87.12 182 LYS A C 1
ATOM 1483 O O . LYS A 1 182 ? 19.594 -10.25 -15.453 1 87.12 182 LYS A O 1
ATOM 1488 N N . ILE A 1 183 ? 17.469 -10.219 -15.445 1 92.69 183 ILE A N 1
ATOM 1489 C CA . ILE A 1 183 ? 17.391 -8.789 -15.75 1 92.69 183 ILE A CA 1
ATOM 1490 C C . ILE A 1 183 ? 18 -7.988 -14.602 1 92.69 183 ILE A C 1
ATOM 1492 O O . ILE A 1 183 ? 18.219 -6.781 -14.727 1 92.69 183 ILE A O 1
ATOM 1496 N N . ILE A 1 184 ? 18.312 -8.625 -13.469 1 94.5 184 ILE A N 1
ATOM 1497 C CA . ILE A 1 184 ? 18.906 -7.934 -12.328 1 94.5 184 ILE A CA 1
ATOM 1498 C C . ILE A 1 184 ? 20.172 -7.211 -12.773 1 94.5 184 ILE A C 1
ATOM 1500 O O . ILE A 1 184 ? 20.453 -6.102 -12.32 1 94.5 184 ILE A O 1
ATOM 1504 N N . GLU A 1 185 ? 20.906 -7.805 -13.641 1 93.25 185 GLU A N 1
ATOM 1505 C CA . GLU A 1 185 ? 22.156 -7.23 -14.102 1 93.25 185 GLU A CA 1
ATOM 1506 C C . GLU A 1 185 ? 21.938 -5.914 -14.844 1 93.25 185 GLU A C 1
ATOM 1508 O O . GLU A 1 185 ? 22.703 -4.961 -14.672 1 93.25 185 GLU A O 1
ATOM 1513 N N . ASP A 1 186 ? 20.938 -5.875 -15.625 1 92.38 186 ASP A N 1
ATOM 1514 C CA . ASP A 1 186 ? 20.609 -4.68 -16.391 1 92.38 186 ASP A CA 1
ATOM 1515 C C . ASP A 1 186 ? 20.297 -3.502 -15.477 1 92.38 186 ASP A C 1
ATOM 1517 O O . ASP A 1 186 ? 20.656 -2.361 -15.781 1 92.38 186 ASP A O 1
ATOM 1521 N N . LEU A 1 187 ? 19.688 -3.779 -14.383 1 91.75 187 LEU A N 1
ATOM 1522 C CA . LEU A 1 187 ? 19.188 -2.701 -13.539 1 91.75 187 LEU A CA 1
ATOM 1523 C C . LEU A 1 187 ? 20.188 -2.334 -12.461 1 91.75 187 LEU A C 1
ATOM 1525 O O . LEU A 1 187 ? 20.266 -1.178 -12.039 1 91.75 187 LEU A O 1
ATOM 1529 N N . THR A 1 188 ? 20.953 -3.281 -12.031 1 92.94 188 THR A N 1
ATOM 1530 C CA . THR A 1 188 ? 21.766 -3.016 -10.852 1 92.94 188 THR A CA 1
ATOM 1531 C C . THR A 1 188 ? 23.25 -3.207 -11.172 1 92.94 188 THR A C 1
ATOM 1533 O O . THR A 1 188 ? 24.109 -2.805 -10.383 1 92.94 188 THR A O 1
ATOM 1536 N N . GLY A 1 189 ? 23.562 -3.807 -12.266 1 90.75 189 GLY A N 1
ATOM 1537 C CA . GLY A 1 189 ? 24.938 -4.121 -12.617 1 90.75 189 GLY A CA 1
ATOM 1538 C C . GLY A 1 189 ? 25.469 -5.363 -11.914 1 90.75 189 GLY A C 1
ATOM 1539 O O . GLY A 1 189 ? 26.578 -5.809 -12.188 1 90.75 189 GLY A O 1
ATOM 1540 N N . VAL A 1 190 ? 24.703 -5.949 -11.078 1 91.62 190 VAL A N 1
ATOM 1541 C CA . VAL A 1 190 ? 25.109 -7.133 -10.328 1 91.62 190 VAL A CA 1
ATOM 1542 C C . VAL A 1 190 ? 24.75 -8.391 -11.117 1 91.62 190 VAL A C 1
ATOM 1544 O O . VAL A 1 190 ? 23.578 -8.633 -11.422 1 91.62 190 VAL A O 1
ATOM 1547 N N . PRO A 1 191 ? 25.781 -9.172 -11.43 1 92.44 191 PRO A N 1
ATOM 1548 C CA . PRO A 1 191 ? 25.453 -10.43 -12.086 1 92.44 191 PRO A CA 1
ATOM 1549 C C . PRO A 1 191 ? 24.625 -11.359 -11.203 1 92.44 191 PRO A C 1
ATOM 1551 O O . PRO A 1 191 ? 24.812 -11.398 -9.984 1 92.44 191 PRO A O 1
ATOM 1554 N N . SER A 1 192 ? 23.734 -12.133 -11.867 1 93.31 192 SER A N 1
ATOM 1555 C CA . SER A 1 192 ? 22.875 -13.062 -11.141 1 93.31 192 SER A CA 1
ATOM 1556 C C . SER A 1 192 ? 23.703 -14.062 -10.336 1 93.31 192 SER A C 1
ATOM 1558 O O . SER A 1 192 ? 23.359 -14.367 -9.188 1 93.31 192 SER A O 1
ATOM 1560 N N . SER A 1 193 ? 24.797 -14.594 -10.883 1 94.5 193 SER A N 1
ATOM 1561 C CA . SER A 1 193 ? 25.656 -15.586 -10.242 1 94.5 193 SER A CA 1
ATOM 1562 C C . SER A 1 193 ? 26.297 -15.023 -8.977 1 94.5 193 SER A C 1
ATOM 1564 O O . SER A 1 193 ? 26.547 -15.766 -8.023 1 94.5 193 SER A O 1
ATOM 1566 N N . TYR A 1 194 ? 26.484 -13.766 -9 1 94.31 194 TYR A N 1
ATOM 1567 C CA . TYR A 1 194 ? 27.094 -13.109 -7.852 1 94.31 194 TYR A CA 1
ATOM 1568 C C . TYR A 1 194 ? 26.078 -12.891 -6.742 1 94.31 194 TYR A C 1
ATOM 1570 O O . TYR A 1 194 ? 26.406 -12.945 -5.559 1 94.31 194 TYR A O 1
ATOM 1578 N N . ALA A 1 195 ? 24.922 -12.617 -7.094 1 95.06 195 ALA A N 1
ATOM 1579 C CA . ALA A 1 195 ? 23.875 -12.273 -6.133 1 95.06 195 ALA A CA 1
ATOM 1580 C C . ALA A 1 195 ? 23.375 -13.516 -5.402 1 95.06 195 ALA A C 1
ATOM 1582 O O . ALA A 1 195 ? 23.141 -13.477 -4.188 1 95.06 195 ALA A O 1
ATOM 1583 N N . ILE A 1 196 ? 23.266 -14.625 -6.113 1 96.69 196 ILE A N 1
ATOM 1584 C CA . ILE A 1 196 ? 22.688 -15.844 -5.559 1 96.69 196 ILE A CA 1
ATOM 1585 C C . ILE A 1 196 ? 23.578 -16.391 -4.445 1 96.69 196 ILE A C 1
ATOM 1587 O O . ILE A 1 196 ? 24.797 -16.469 -4.613 1 96.69 196 ILE A O 1
ATOM 1591 N N . GLY A 1 197 ? 22.938 -16.734 -3.35 1 96.69 197 GLY A N 1
ATOM 1592 C CA . GLY A 1 197 ? 23.672 -17.266 -2.221 1 96.69 197 GLY A CA 1
ATOM 1593 C C . GLY A 1 197 ? 24.094 -16.219 -1.221 1 96.69 197 GLY A C 1
ATOM 1594 O O . GLY A 1 197 ? 24.547 -16.531 -0.121 1 96.69 197 GLY A O 1
ATOM 1595 N N . ARG A 1 198 ? 23.969 -15.023 -1.572 1 96.62 198 ARG A N 1
ATOM 1596 C CA . ARG A 1 198 ? 24.328 -13.914 -0.692 1 96.62 198 ARG A CA 1
ATOM 1597 C C . ARG A 1 198 ? 23.094 -13.32 -0.016 1 96.62 198 ARG A C 1
ATOM 1599 O O . ARG A 1 198 ? 21.984 -13.508 -0.489 1 96.62 198 ARG A O 1
ATOM 1606 N N . SER A 1 199 ? 23.438 -12.664 1.122 1 97.56 199 SER A N 1
ATOM 1607 C CA . SER A 1 199 ? 22.344 -11.953 1.796 1 97.56 199 SER A CA 1
ATOM 1608 C C . SER A 1 199 ? 21.875 -10.758 0.979 1 97.56 199 SER A C 1
ATOM 1610 O O . SER A 1 199 ? 22.688 -10.023 0.412 1 97.56 199 SER A O 1
ATOM 1612 N N . VAL A 1 200 ? 20.578 -10.57 0.924 1 97.62 200 VAL A N 1
ATOM 1613 C CA . VAL A 1 200 ? 20.031 -9.422 0.211 1 97.62 200 VAL A CA 1
ATOM 1614 C C . VAL A 1 200 ? 20.562 -8.133 0.833 1 97.62 200 VAL A C 1
ATOM 1616 O O . VAL A 1 200 ? 20.719 -7.121 0.143 1 97.62 200 VAL A O 1
ATOM 1619 N N . PHE A 1 201 ? 20.906 -8.102 2.109 1 97.12 201 PHE A N 1
ATOM 1620 C CA . PHE A 1 201 ? 21.312 -6.914 2.846 1 97.12 201 PHE A CA 1
ATOM 1621 C C . PHE A 1 201 ? 22.703 -6.465 2.426 1 97.12 201 PHE A C 1
ATOM 1623 O O . PHE A 1 201 ? 23.125 -5.34 2.719 1 97.12 201 PHE A O 1
ATOM 1630 N N . GLU A 1 202 ? 23.422 -7.328 1.725 1 96 202 GLU A N 1
ATOM 1631 C CA . GLU A 1 202 ? 24.734 -6.941 1.202 1 96 202 GLU A CA 1
ATOM 1632 C C . GLU A 1 202 ? 24.594 -5.91 0.084 1 96 202 GLU A C 1
ATOM 1634 O O . GLU A 1 202 ? 25.562 -5.211 -0.24 1 96 202 GLU A O 1
ATOM 1639 N N . PHE A 1 203 ? 23.469 -5.871 -0.472 1 96.62 203 PHE A N 1
ATOM 1640 C CA . PHE A 1 203 ? 23.281 -5.012 -1.635 1 96.62 203 PHE A CA 1
ATOM 1641 C C . PHE A 1 203 ? 22.469 -3.777 -1.271 1 96.62 203 PHE A C 1
ATOM 1643 O O . PHE A 1 203 ? 22.172 -2.943 -2.131 1 96.62 203 PHE A O 1
ATOM 1650 N N . ILE A 1 204 ? 22.109 -3.615 -0.121 1 96.25 204 ILE A N 1
ATOM 1651 C CA . ILE A 1 204 ? 21.234 -2.527 0.314 1 96.25 204 ILE A CA 1
ATOM 1652 C C . ILE A 1 204 ? 22.047 -1.517 1.127 1 96.25 204 ILE A C 1
ATOM 1654 O O . ILE A 1 204 ? 22.875 -1.898 1.943 1 96.25 204 ILE A O 1
ATOM 1658 N N . ARG A 1 205 ? 21.75 -0.215 0.899 1 95.06 205 ARG A N 1
ATOM 1659 C CA . ARG A 1 205 ? 22.375 0.833 1.702 1 95.06 205 ARG A CA 1
ATOM 1660 C C . ARG A 1 205 ? 22.094 0.627 3.188 1 95.06 205 ARG A C 1
ATOM 1662 O O . ARG A 1 205 ? 20.953 0.348 3.574 1 95.06 205 ARG A O 1
ATOM 1669 N N . GLU A 1 206 ? 23.078 0.822 4.023 1 93.56 206 GLU A N 1
ATOM 1670 C CA . GLU A 1 206 ? 23.031 0.493 5.445 1 93.56 206 GLU A CA 1
ATOM 1671 C C . GLU A 1 206 ? 21.875 1.196 6.137 1 93.56 206 GLU A C 1
ATOM 1673 O O . GLU A 1 206 ? 21.172 0.596 6.961 1 93.56 206 GLU A O 1
ATOM 1678 N N . ARG A 1 207 ? 21.594 2.398 5.785 1 92.69 207 ARG A N 1
ATOM 1679 C CA . ARG A 1 207 ? 20.578 3.199 6.461 1 92.69 207 ARG A CA 1
ATOM 1680 C C . ARG A 1 207 ? 19.188 2.625 6.227 1 92.69 207 ARG A C 1
ATOM 1682 O O . ARG A 1 207 ? 18.266 2.893 6.996 1 92.69 207 ARG A O 1
ATOM 1689 N N . ASP A 1 208 ? 19.016 1.83 5.184 1 95.31 208 ASP A N 1
ATOM 1690 C CA . ASP A 1 208 ? 17.703 1.32 4.809 1 95.31 208 ASP A CA 1
ATOM 1691 C C . ASP A 1 208 ? 17.453 -0.065 5.402 1 95.31 208 ASP A C 1
ATOM 1693 O O . ASP A 1 208 ? 16.328 -0.545 5.426 1 95.31 208 ASP A O 1
ATOM 1697 N N . ILE A 1 209 ? 18.469 -0.709 5.93 1 96.44 209 ILE A N 1
ATOM 1698 C CA . ILE A 1 209 ? 18.422 -2.125 6.281 1 96.44 209 ILE A CA 1
ATOM 1699 C C . ILE A 1 209 ? 17.438 -2.336 7.441 1 96.44 209 ILE A C 1
ATOM 1701 O O . ILE A 1 209 ? 16.594 -3.227 7.391 1 96.44 209 ILE A O 1
ATOM 1705 N N . PRO A 1 210 ? 17.469 -1.538 8.477 1 95.94 210 PRO A N 1
ATOM 1706 C CA . PRO A 1 210 ? 16.578 -1.818 9.602 1 95.94 210 PRO A CA 1
ATOM 1707 C C . PRO A 1 210 ? 15.102 -1.769 9.203 1 95.94 210 PRO A C 1
ATOM 1709 O O . PRO A 1 210 ? 14.328 -2.654 9.578 1 95.94 210 PRO A O 1
ATOM 1712 N N . ALA A 1 211 ? 14.711 -0.743 8.477 1 94.94 211 ALA A N 1
ATOM 1713 C CA . ALA A 1 211 ? 13.328 -0.625 8.031 1 94.94 211 ALA A CA 1
ATOM 1714 C C . ALA A 1 211 ? 12.945 -1.782 7.113 1 94.94 211 ALA A C 1
ATOM 1716 O O . ALA A 1 211 ? 11.867 -2.367 7.258 1 94.94 211 ALA A O 1
ATOM 1717 N N . LEU A 1 212 ? 13.805 -2.113 6.211 1 95.62 212 LEU A N 1
ATOM 1718 C CA . LEU A 1 212 ? 13.555 -3.201 5.273 1 95.62 212 LEU A CA 1
ATOM 1719 C C . LEU A 1 212 ? 13.391 -4.527 6.012 1 95.62 212 LEU A C 1
ATOM 1721 O O . LEU A 1 212 ? 12.453 -5.285 5.734 1 95.62 212 LEU A O 1
ATOM 1725 N N . GLN A 1 213 ? 14.273 -4.75 6.879 1 95.88 213 GLN A N 1
ATOM 1726 C CA . GLN A 1 213 ? 14.211 -5.984 7.656 1 95.88 213 GLN A CA 1
ATOM 1727 C C . GLN A 1 213 ? 12.898 -6.078 8.438 1 95.88 213 GLN A C 1
ATOM 1729 O O . GLN A 1 213 ? 12.25 -7.125 8.438 1 95.88 213 GLN A O 1
ATOM 1734 N N . THR A 1 214 ? 12.555 -5.035 9.117 1 95.06 214 THR A N 1
ATOM 1735 C CA . THR A 1 214 ? 11.32 -5.008 9.898 1 95.06 214 THR A CA 1
ATOM 1736 C C . THR A 1 214 ? 10.109 -5.289 9.016 1 95.06 214 THR A C 1
ATOM 1738 O O . THR A 1 214 ? 9.25 -6.09 9.367 1 95.06 214 THR A O 1
ATOM 1741 N N . GLN A 1 215 ? 10.039 -4.676 7.895 1 94.31 215 GLN A N 1
ATOM 1742 C CA . GLN A 1 215 ? 8.875 -4.812 7.016 1 94.31 215 GLN A CA 1
ATOM 1743 C C . GLN A 1 215 ? 8.844 -6.188 6.355 1 94.31 215 GLN A C 1
ATOM 1745 O O . GLN A 1 215 ? 7.773 -6.766 6.164 1 94.31 215 GLN A O 1
ATOM 1750 N N . LEU A 1 216 ? 9.984 -6.711 6 1 95.88 216 LEU A N 1
ATOM 1751 C CA . LEU A 1 216 ? 10.023 -8.078 5.488 1 95.88 216 LEU A CA 1
ATOM 1752 C C . LEU A 1 216 ? 9.578 -9.07 6.555 1 95.88 216 LEU A C 1
ATOM 1754 O O . LEU A 1 216 ? 8.867 -10.031 6.258 1 95.88 216 LEU A O 1
ATOM 1758 N N . ASP A 1 217 ? 9.961 -8.82 7.801 1 94.5 217 ASP A N 1
ATOM 1759 C CA . ASP A 1 217 ? 9.508 -9.664 8.898 1 94.5 217 ASP A CA 1
ATOM 1760 C C . ASP A 1 217 ? 7.988 -9.609 9.047 1 94.5 217 ASP A C 1
ATOM 1762 O O . ASP A 1 217 ? 7.348 -10.625 9.312 1 94.5 217 ASP A O 1
ATOM 1766 N N . MET A 1 218 ? 7.449 -8.438 8.875 1 92.12 218 MET A N 1
ATOM 1767 C CA . MET A 1 218 ? 5.996 -8.289 8.945 1 92.12 218 MET A CA 1
ATOM 1768 C C . MET A 1 218 ? 5.316 -9.117 7.863 1 92.12 218 MET A C 1
ATOM 1770 O O . MET A 1 218 ? 4.281 -9.742 8.117 1 92.12 218 MET A O 1
ATOM 1774 N N . THR A 1 219 ? 5.855 -9.031 6.676 1 92.81 219 THR A N 1
ATOM 1775 C CA . THR A 1 219 ? 5.312 -9.805 5.566 1 92.81 219 THR A CA 1
ATOM 1776 C C . THR A 1 219 ? 5.355 -11.305 5.875 1 92.81 219 THR A C 1
ATOM 1778 O O . THR A 1 219 ? 4.395 -12.023 5.609 1 92.81 219 THR A O 1
ATOM 1781 N N . ILE A 1 220 ? 6.398 -11.766 6.41 1 92.69 220 ILE A N 1
ATOM 1782 C CA . ILE A 1 220 ? 6.594 -13.172 6.746 1 92.69 220 ILE A CA 1
ATOM 1783 C C . ILE A 1 220 ? 5.609 -13.586 7.836 1 92.69 220 ILE A C 1
ATOM 1785 O O . ILE A 1 220 ? 4.992 -14.648 7.754 1 92.69 220 ILE A O 1
ATOM 1789 N N . GLU A 1 221 ? 5.387 -12.719 8.773 1 90.88 221 GLU A N 1
ATOM 1790 C CA . GLU A 1 221 ? 4.633 -13.07 9.977 1 90.88 221 GLU A CA 1
ATOM 1791 C C . GLU A 1 221 ? 3.131 -12.953 9.734 1 90.88 221 GLU A C 1
ATOM 1793 O O . GLU A 1 221 ? 2.34 -13.672 10.352 1 90.88 221 GLU A O 1
ATOM 1798 N N . ASN A 1 222 ? 2.734 -12.047 8.82 1 88.62 222 ASN A N 1
ATOM 1799 C CA . ASN A 1 222 ? 1.318 -11.703 8.773 1 88.62 222 ASN A CA 1
ATOM 1800 C C . ASN A 1 222 ? 0.733 -11.914 7.383 1 88.62 222 ASN A C 1
ATOM 1802 O O . ASN A 1 222 ? -0.429 -11.594 7.137 1 88.62 222 ASN A O 1
ATOM 1806 N N . ASP A 1 223 ? 1.484 -12.453 6.469 1 83.81 223 ASP A N 1
ATOM 1807 C CA . ASP A 1 223 ? 1.021 -12.711 5.109 1 83.81 223 ASP A CA 1
ATOM 1808 C C . ASP A 1 223 ? 0.583 -11.414 4.426 1 83.81 223 ASP A C 1
ATOM 1810 O O . ASP A 1 223 ? -0.472 -11.367 3.791 1 83.81 223 ASP A O 1
ATOM 1814 N N . LEU A 1 224 ? 1.317 -10.414 4.625 1 89.81 224 LEU A N 1
ATOM 1815 C CA . LEU A 1 224 ? 1.047 -9.117 4.02 1 89.81 224 LEU A CA 1
ATOM 1816 C C . LEU A 1 224 ? 1.838 -8.945 2.725 1 89.81 224 LEU A C 1
ATOM 1818 O O . LEU A 1 224 ? 2.877 -9.586 2.539 1 89.81 224 LEU A O 1
ATOM 1822 N N . VAL A 1 225 ? 1.229 -8.234 1.864 1 94.31 225 VAL A N 1
ATOM 1823 C CA . VAL A 1 225 ? 1.986 -7.66 0.756 1 94.31 225 VAL A CA 1
ATOM 1824 C C . VAL A 1 225 ? 2.477 -6.266 1.131 1 94.31 225 VAL A C 1
ATOM 1826 O O . VAL A 1 225 ? 1.69 -5.422 1.565 1 94.31 225 VAL A O 1
ATOM 1829 N N . ILE A 1 226 ? 3.766 -6.074 0.977 1 94.69 226 ILE A N 1
ATOM 1830 C CA . ILE A 1 226 ? 4.281 -4.781 1.411 1 94.69 226 ILE A CA 1
ATOM 1831 C C . ILE A 1 226 ? 5.031 -4.113 0.261 1 94.69 226 ILE A C 1
ATOM 1833 O O . ILE A 1 226 ? 5.562 -4.793 -0.62 1 94.69 226 ILE A O 1
ATOM 1837 N N . ARG A 1 227 ? 5.008 -2.844 0.338 1 93.88 227 ARG A N 1
ATOM 1838 C CA . ARG A 1 227 ? 5.816 -2.008 -0.546 1 93.88 227 ARG A CA 1
ATOM 1839 C C . ARG A 1 227 ? 7.105 -1.568 0.141 1 93.88 227 ARG A C 1
ATOM 1841 O O . ARG A 1 227 ? 7.109 -1.282 1.34 1 93.88 227 ARG A O 1
ATOM 1848 N N . LEU A 1 228 ? 8.117 -1.521 -0.654 1 96.38 228 LEU A N 1
ATOM 1849 C CA . LEU A 1 228 ? 9.43 -1.145 -0.126 1 96.38 228 LEU A CA 1
ATOM 1850 C C . LEU A 1 228 ? 10.109 -0.135 -1.04 1 96.38 228 LEU A C 1
ATOM 1852 O O . LEU A 1 228 ? 9.945 -0.184 -2.262 1 96.38 228 LEU A O 1
ATOM 1856 N N . ARG A 1 229 ? 10.805 0.736 -0.407 1 95.62 229 ARG A N 1
ATOM 1857 C CA . ARG A 1 229 ? 11.719 1.647 -1.086 1 95.62 229 ARG A CA 1
ATOM 1858 C C . ARG A 1 229 ? 13.102 1.624 -0.435 1 95.62 229 ARG A C 1
ATOM 1860 O O . ARG A 1 229 ? 13.211 1.708 0.789 1 95.62 229 ARG A O 1
ATOM 1867 N N . PHE A 1 230 ? 14.086 1.469 -1.263 1 96 230 PHE A N 1
ATOM 1868 C CA . PHE A 1 230 ? 15.438 1.378 -0.716 1 96 230 PHE A CA 1
ATOM 1869 C C . PHE A 1 230 ? 16.469 1.724 -1.776 1 96 230 PHE A C 1
ATOM 1871 O O . PHE A 1 230 ? 16.172 1.707 -2.973 1 96 230 PHE A O 1
ATOM 1878 N N . ASP A 1 231 ? 17.641 2.041 -1.281 1 95.06 231 ASP A N 1
ATOM 1879 C CA . ASP A 1 231 ? 18.781 2.281 -2.174 1 95.06 231 ASP A CA 1
ATOM 1880 C C . ASP A 1 231 ? 19.625 1.02 -2.342 1 95.06 231 ASP A C 1
ATOM 1882 O O . ASP A 1 231 ? 20.078 0.439 -1.357 1 95.06 231 ASP A O 1
ATOM 1886 N N . TRP A 1 232 ? 19.719 0.64 -3.592 1 96.44 232 TRP A N 1
ATOM 1887 C CA . TRP A 1 232 ? 20.531 -0.519 -3.965 1 96.44 232 TRP A CA 1
ATOM 1888 C C . TRP A 1 232 ? 21.969 -0.112 -4.238 1 96.44 232 TRP A C 1
ATOM 1890 O O . TRP A 1 232 ? 22.219 0.812 -5.016 1 96.44 232 TRP A O 1
ATOM 1900 N N . LEU A 1 233 ? 22.938 -0.837 -3.658 1 93.62 233 LEU A N 1
ATOM 1901 C CA . LEU A 1 233 ? 24.344 -0.536 -3.852 1 93.62 233 LEU A CA 1
ATOM 1902 C C . LEU A 1 233 ? 24.828 -1.042 -5.207 1 93.62 233 LEU A C 1
ATOM 1904 O O . LEU A 1 233 ? 24.859 -2.25 -5.453 1 93.62 233 LEU A O 1
ATOM 1908 N N . VAL A 1 234 ? 25.188 -0.134 -6.09 1 88.25 234 VAL A N 1
ATOM 1909 C CA . VAL A 1 234 ? 25.672 -0.484 -7.422 1 88.25 234 VAL A CA 1
ATOM 1910 C C . VAL A 1 234 ? 27.188 -0.588 -7.422 1 88.25 234 VAL A C 1
ATOM 1912 O O . VAL A 1 234 ? 27.766 -1.468 -8.07 1 88.25 234 VAL A O 1
ATOM 1915 N N . ASP A 1 235 ? 27.797 0.374 -6.75 1 86.75 235 ASP A N 1
ATOM 1916 C CA . ASP A 1 235 ? 29.25 0.414 -6.586 1 86.75 235 ASP A CA 1
ATOM 1917 C C . ASP A 1 235 ? 29.625 0.714 -5.141 1 86.75 235 ASP A C 1
ATOM 1919 O O . ASP A 1 235 ? 29.578 1.867 -4.707 1 86.75 235 ASP A O 1
ATOM 1923 N N . TYR A 1 236 ? 30.109 -0.278 -4.527 1 79.62 236 TYR A N 1
ATOM 1924 C CA . TYR A 1 236 ? 30.422 -0.154 -3.107 1 79.62 236 TYR A CA 1
ATOM 1925 C C . TYR A 1 236 ? 31.594 0.801 -2.885 1 79.62 236 TYR A C 1
ATOM 1927 O O . TYR A 1 236 ? 31.547 1.628 -1.971 1 79.62 236 TYR A O 1
ATOM 1935 N N . GLU A 1 237 ? 32.562 0.707 -3.689 1 83.56 237 GLU A N 1
ATOM 1936 C CA . GLU A 1 237 ? 33.75 1.519 -3.52 1 83.56 237 GLU A CA 1
ATOM 1937 C C . GLU A 1 237 ? 33.469 3.002 -3.707 1 83.56 237 GLU A C 1
ATOM 1939 O O . GLU A 1 237 ? 33.938 3.84 -2.934 1 83.56 237 GLU A O 1
ATOM 1944 N N . GLN A 1 238 ? 32.594 3.275 -4.629 1 88.12 238 GLN A N 1
ATOM 1945 C CA . GLN A 1 238 ? 32.281 4.672 -4.938 1 88.12 238 GLN A CA 1
ATOM 1946 C C . GLN A 1 238 ? 31.016 5.133 -4.234 1 88.12 238 GLN A C 1
ATOM 1948 O O . GLN A 1 238 ? 30.562 6.254 -4.449 1 88.12 238 GLN A O 1
ATOM 1953 N N . GLN A 1 239 ? 30.438 4.234 -3.467 1 84.88 239 GLN A N 1
ATOM 1954 C CA . GLN A 1 239 ? 29.203 4.531 -2.736 1 84.88 239 GLN A CA 1
ATOM 1955 C C . GLN A 1 239 ? 28.125 5.047 -3.674 1 84.88 239 GLN A C 1
ATOM 1957 O O . GLN A 1 239 ? 27.469 6.055 -3.389 1 84.88 239 GLN A O 1
ATOM 1962 N N . LYS A 1 240 ? 28.062 4.484 -4.797 1 91 240 LYS A N 1
ATOM 1963 C CA . LYS A 1 240 ? 27 4.793 -5.746 1 91 240 LYS A CA 1
ATOM 1964 C C . LYS A 1 240 ? 25.797 3.887 -5.527 1 91 240 LYS A C 1
ATOM 1966 O O . LYS A 1 240 ? 25.938 2.68 -5.324 1 91 240 LYS A O 1
ATOM 1971 N N . TYR A 1 241 ? 24.609 4.527 -5.512 1 92.19 241 TYR A N 1
ATOM 1972 C CA . TYR A 1 241 ? 23.375 3.775 -5.25 1 92.19 241 TYR A CA 1
ATOM 1973 C C . TYR A 1 241 ? 22.312 4.086 -6.293 1 92.19 241 TYR A C 1
ATOM 1975 O O . TYR A 1 241 ? 22.359 5.133 -6.945 1 92.19 241 TYR A O 1
ATOM 1983 N N . GLU A 1 242 ? 21.438 3.139 -6.48 1 92.62 242 GLU A N 1
ATOM 1984 C CA . GLU A 1 242 ? 20.234 3.295 -7.281 1 92.62 242 GLU A CA 1
ATOM 1985 C C . GLU A 1 242 ? 18.984 3.145 -6.426 1 92.62 242 GLU A C 1
ATOM 1987 O O . GLU A 1 242 ? 18.859 2.193 -5.648 1 92.62 242 GLU A O 1
ATOM 1992 N N . SER A 1 243 ? 18.078 4.141 -6.547 1 93.12 243 SER A N 1
ATOM 1993 C CA . SER A 1 243 ? 16.828 4.066 -5.793 1 93.12 243 SER A CA 1
ATOM 1994 C C . SER A 1 243 ? 15.852 3.098 -6.441 1 93.12 243 SER A C 1
ATOM 1996 O O . SER A 1 243 ? 15.523 3.234 -7.625 1 93.12 243 SER A O 1
ATOM 1998 N N . LEU A 1 244 ? 15.414 2.135 -5.629 1 95.5 244 LEU A N 1
ATOM 1999 C CA . LEU A 1 244 ? 14.531 1.089 -6.133 1 95.5 244 LEU A CA 1
ATOM 2000 C C . LEU A 1 244 ? 13.234 1.042 -5.336 1 95.5 244 LEU A C 1
ATOM 2002 O O . LEU A 1 244 ? 13.18 1.521 -4.203 1 95.5 244 LEU A O 1
ATOM 2006 N N . GLU A 1 245 ? 12.211 0.566 -5.957 1 95.62 245 GLU A N 1
ATOM 2007 C CA . GLU A 1 245 ? 10.938 0.21 -5.344 1 95.62 245 GLU A CA 1
ATOM 2008 C C . GLU A 1 245 ? 10.617 -1.27 -5.547 1 95.62 245 GLU A C 1
ATOM 2010 O O . GLU A 1 245 ? 10.984 -1.852 -6.57 1 95.62 245 GLU A O 1
ATOM 2015 N N . ALA A 1 246 ? 9.977 -1.828 -4.543 1 96.5 246 ALA A N 1
ATOM 2016 C CA . ALA A 1 246 ? 9.695 -3.258 -4.633 1 96.5 246 ALA A CA 1
ATOM 2017 C C . ALA A 1 246 ? 8.359 -3.594 -3.975 1 96.5 246 ALA A C 1
ATOM 2019 O O . ALA A 1 246 ? 7.887 -2.865 -3.098 1 96.5 246 ALA A O 1
ATOM 2020 N N . ILE A 1 247 ? 7.758 -4.602 -4.465 1 96.38 247 ILE A N 1
ATOM 2021 C CA . ILE A 1 247 ? 6.676 -5.293 -3.766 1 96.38 247 ILE A CA 1
ATOM 2022 C C . ILE A 1 247 ? 7.18 -6.633 -3.232 1 96.38 247 ILE A C 1
ATOM 2024 O O . ILE A 1 247 ? 7.965 -7.316 -3.893 1 96.38 247 ILE A O 1
ATOM 2028 N N . ALA A 1 248 ? 6.793 -6.922 -2.027 1 97.38 248 ALA A N 1
ATOM 2029 C CA . ALA A 1 248 ? 7.234 -8.172 -1.42 1 97.38 248 ALA A CA 1
ATOM 2030 C C . ALA A 1 248 ? 6.055 -8.945 -0.838 1 97.38 248 ALA A C 1
ATOM 2032 O O . ALA A 1 248 ? 5.137 -8.352 -0.264 1 97.38 248 ALA A O 1
ATOM 2033 N N . SER A 1 249 ? 6.035 -10.188 -0.991 1 96.62 249 SER A N 1
ATOM 2034 C CA . SER A 1 249 ? 5.094 -11.133 -0.399 1 96.62 249 SER A CA 1
ATOM 2035 C C . SER A 1 249 ? 5.793 -12.422 0.027 1 96.62 249 SER A C 1
ATOM 2037 O O . SER A 1 249 ? 6.875 -12.742 -0.474 1 96.62 249 SER A O 1
ATOM 2039 N N . SER A 1 250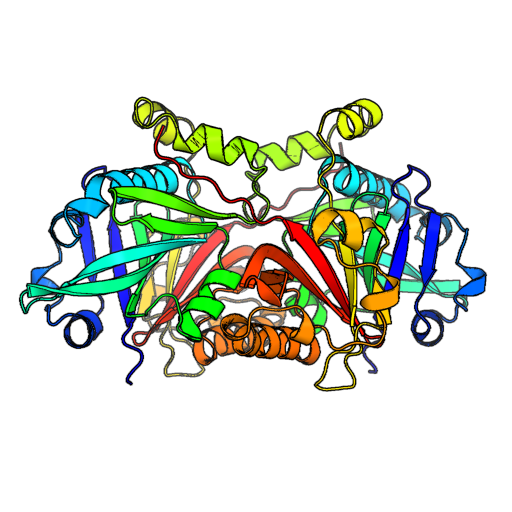 ? 5.168 -13.133 0.971 1 95.75 250 SER A N 1
ATOM 2040 C CA . SER A 1 250 ? 5.836 -14.305 1.521 1 95.75 250 SER A CA 1
ATOM 2041 C C . SER A 1 250 ? 4.992 -15.562 1.334 1 95.75 250 SER A C 1
ATOM 2043 O O . SER A 1 250 ? 3.76 -15.5 1.374 1 95.75 250 SER A O 1
ATOM 2045 N N . THR A 1 251 ? 5.641 -16.688 1.042 1 95.5 251 THR A N 1
ATOM 2046 C CA . THR A 1 25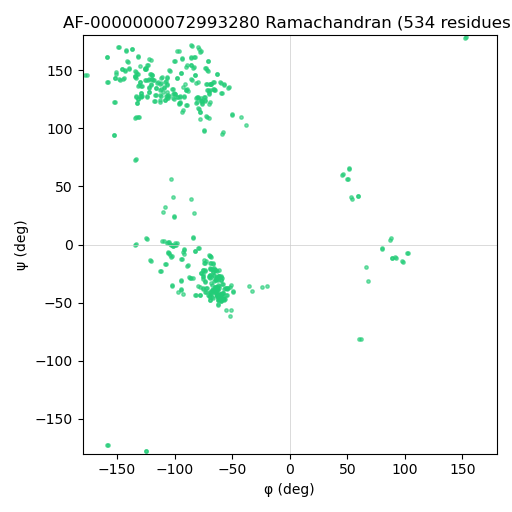1 ? 5.062 -18.031 1.04 1 95.5 251 THR A CA 1
ATOM 2047 C C . THR A 1 251 ? 5.863 -18.969 1.941 1 95.5 251 THR A C 1
ATOM 2049 O O . THR A 1 251 ? 6.828 -18.547 2.58 1 95.5 251 THR A O 1
ATOM 2052 N N . ASP A 1 252 ? 5.414 -20.203 1.934 1 93.19 252 ASP A N 1
ATOM 2053 C CA . ASP A 1 252 ? 6.121 -21.219 2.713 1 93.19 252 ASP A CA 1
ATOM 2054 C C . ASP A 1 252 ? 7.516 -21.484 2.143 1 93.19 252 ASP A C 1
ATOM 2056 O O . ASP A 1 252 ? 8.391 -22 2.84 1 93.19 252 ASP A O 1
ATOM 2060 N N . ASP A 1 253 ? 7.742 -21.062 0.964 1 94.44 253 ASP A N 1
ATOM 2061 C CA . ASP A 1 253 ? 8.984 -21.422 0.282 1 94.44 253 ASP A CA 1
ATOM 2062 C C . ASP A 1 253 ? 9.945 -20.25 0.221 1 94.44 253 ASP A C 1
ATOM 2064 O O . ASP A 1 253 ? 11.078 -20.391 -0.232 1 94.44 253 ASP A O 1
ATOM 2068 N N . GLY A 1 254 ? 9.5 -19.094 0.619 1 95.88 254 GLY A N 1
ATOM 2069 C CA . GLY A 1 254 ? 10.375 -17.938 0.605 1 95.88 254 GLY A CA 1
ATOM 2070 C C . GLY A 1 254 ? 9.625 -16.625 0.455 1 95.88 254 GLY A C 1
ATOM 2071 O O . GLY A 1 254 ? 8.398 -16.609 0.384 1 95.88 254 GLY A O 1
ATOM 2072 N N . VAL A 1 255 ? 10.406 -15.547 0.478 1 97.44 255 VAL A N 1
ATOM 2073 C CA . VAL A 1 255 ? 9.891 -14.211 0.221 1 97.44 255 VAL A CA 1
ATOM 2074 C C . VAL A 1 255 ? 10.148 -13.82 -1.233 1 97.44 255 VAL A C 1
ATOM 2076 O O . VAL A 1 255 ? 11.273 -13.953 -1.727 1 97.44 255 VAL A O 1
ATOM 2079 N N . VAL A 1 256 ? 9.133 -13.43 -1.883 1 98.06 256 VAL A N 1
ATOM 2080 C CA . VAL A 1 256 ? 9.234 -13 -3.271 1 98.06 256 VAL A CA 1
ATOM 2081 C C . VAL A 1 256 ? 9.258 -11.469 -3.334 1 98.06 256 VAL A C 1
ATOM 2083 O O . VAL A 1 256 ? 8.406 -10.805 -2.732 1 98.06 256 VAL A O 1
ATOM 2086 N N . MET A 1 257 ? 10.219 -10.922 -4.039 1 98 257 MET A N 1
ATOM 2087 C CA . MET A 1 257 ? 10.297 -9.484 -4.277 1 98 257 MET A CA 1
ATOM 2088 C C . MET A 1 257 ? 10.344 -9.188 -5.773 1 98 257 MET A C 1
ATOM 2090 O O . MET A 1 257 ? 11.125 -9.789 -6.508 1 98 257 MET A O 1
ATOM 2094 N N . VAL A 1 258 ? 9.508 -8.359 -6.238 1 97.62 258 VAL A N 1
ATOM 2095 C CA . VAL A 1 258 ? 9.578 -7.805 -7.586 1 97.62 258 VAL A CA 1
ATOM 2096 C C . VAL A 1 258 ? 9.984 -6.332 -7.52 1 97.62 258 VAL A C 1
ATOM 2098 O O . VAL A 1 258 ? 9.336 -5.535 -6.844 1 97.62 258 VAL A O 1
ATOM 2101 N N . ILE A 1 259 ? 11.055 -6.02 -8.219 1 97.12 259 ILE A N 1
ATOM 2102 C CA . ILE A 1 259 ? 11.758 -4.766 -7.961 1 97.12 259 ILE A CA 1
ATOM 2103 C C . ILE A 1 259 ? 11.875 -3.969 -9.258 1 97.12 259 ILE A C 1
ATOM 2105 O O . ILE A 1 259 ? 12.156 -4.535 -10.32 1 97.12 259 ILE A O 1
ATOM 2109 N N . ARG A 1 260 ? 11.734 -2.676 -9.148 1 94.31 260 ARG A N 1
ATOM 2110 C CA . ARG A 1 260 ? 11.883 -1.743 -10.266 1 94.31 260 ARG A CA 1
ATOM 2111 C C . ARG A 1 260 ? 12.672 -0.506 -9.836 1 94.31 260 ARG A C 1
ATOM 2113 O O . ARG A 1 260 ? 12.961 -0.329 -8.656 1 94.31 260 ARG A O 1
ATOM 2120 N N . LEU A 1 261 ? 13.055 0.283 -10.906 1 91.69 261 LEU A N 1
ATOM 2121 C CA . LEU A 1 261 ? 13.648 1.582 -10.609 1 91.69 261 LEU A CA 1
ATOM 2122 C C . LEU A 1 261 ? 12.609 2.539 -10.047 1 91.69 261 LEU A C 1
ATOM 2124 O O . LEU A 1 261 ? 11.477 2.598 -10.539 1 91.69 261 LEU A O 1
ATOM 2128 N N . ALA A 1 262 ? 13.008 3.189 -8.945 1 89.69 262 ALA A N 1
ATOM 2129 C CA . ALA A 1 262 ? 12.109 4.215 -8.414 1 89.69 262 ALA A CA 1
ATOM 2130 C C . ALA A 1 262 ? 12.031 5.414 -9.344 1 89.69 262 ALA A C 1
ATOM 2132 O O . ALA A 1 262 ? 13.047 5.852 -9.898 1 89.69 262 ALA A O 1
ATOM 2133 N N . PRO A 1 263 ? 10.766 5.883 -9.484 1 82.25 263 PRO A N 1
ATOM 2134 C CA . PRO A 1 263 ? 10.711 7.133 -10.25 1 82.25 263 PRO A CA 1
ATOM 2135 C C . PRO A 1 263 ? 11.312 8.312 -9.492 1 82.25 263 PRO A C 1
ATOM 2137 O O . PRO A 1 263 ? 11.031 8.5 -8.305 1 82.25 263 PRO A O 1
ATOM 2140 N N . ARG A 1 264 ? 12.336 8.969 -10.086 1 77.19 264 ARG A N 1
ATOM 2141 C CA . ARG A 1 264 ? 12.953 10.141 -9.477 1 77.19 264 ARG A CA 1
ATOM 2142 C C . ARG A 1 264 ? 13.094 11.273 -10.492 1 77.19 264 ARG A C 1
ATOM 2144 O O . ARG A 1 264 ? 13.758 11.109 -11.523 1 77.19 264 ARG A O 1
ATOM 2151 N N . PHE A 1 265 ? 12.25 12.273 -10.219 1 76.12 265 PHE A N 1
ATOM 2152 C CA . PHE A 1 265 ? 12.484 13.445 -11.07 1 76.12 265 PHE A CA 1
ATOM 2153 C C . PHE A 1 265 ? 12.094 14.727 -10.344 1 76.12 265 PHE A C 1
ATOM 2155 O O . PHE A 1 265 ? 11.328 14.688 -9.375 1 76.12 265 PHE A O 1
ATOM 2162 N N . ASP A 1 266 ? 12.836 15.773 -10.703 1 73.06 266 ASP A N 1
ATOM 2163 C CA . ASP A 1 266 ? 12.57 17.094 -10.133 1 73.06 266 ASP A CA 1
ATOM 2164 C C . ASP A 1 266 ? 11.422 17.781 -10.859 1 73.06 266 ASP A C 1
ATOM 2166 O O . ASP A 1 266 ? 11.344 17.734 -12.094 1 73.06 266 ASP A O 1
ATOM 2170 N N . LEU A 1 267 ? 10.43 18.219 -10.188 1 67.56 267 LEU A N 1
ATOM 2171 C CA . LEU A 1 267 ? 9.305 18.938 -10.773 1 67.56 267 LEU A CA 1
ATOM 2172 C C . LEU A 1 267 ? 9.625 20.422 -10.938 1 67.56 267 LEU A C 1
ATOM 2174 O O . LEU A 1 267 ? 8.789 21.188 -11.414 1 67.56 267 LEU A O 1
ATOM 2178 N N . ASN A 1 268 ? 10.922 20.969 -11.102 1 56.78 268 ASN A N 1
ATOM 2179 C CA . ASN A 1 268 ? 11.305 22.359 -11.297 1 56.78 268 ASN A CA 1
ATOM 2180 C C . ASN A 1 268 ? 10.656 22.953 -12.539 1 56.78 268 ASN A C 1
ATOM 2182 O O . ASN A 1 268 ? 10.5 24.172 -12.648 1 56.78 268 ASN A O 1
ATOM 2186 N N . GLN A 1 269 ? 10.562 22.125 -13.836 1 44.94 269 GLN A N 1
ATOM 2187 C CA . GLN A 1 269 ? 10.531 22.906 -15.07 1 44.94 269 GLN A CA 1
ATOM 2188 C C . GLN A 1 269 ? 9.102 23.297 -15.43 1 44.94 269 GLN A C 1
ATOM 2190 O O . GLN A 1 269 ? 8.172 22.5 -15.266 1 44.94 269 GLN A O 1
ATOM 2195 N N . MET B 1 1 ? 14.445 9.656 21.922 1 37.94 1 MET B N 1
ATOM 2196 C CA . MET B 1 1 ? 13.859 10.961 21.625 1 37.94 1 MET B CA 1
ATOM 2197 C C . MET B 1 1 ? 12.375 10.828 21.297 1 37.94 1 MET B C 1
ATOM 2199 O O . MET B 1 1 ? 11.984 9.969 20.516 1 37.94 1 MET B O 1
ATOM 2203 N N . LYS B 1 2 ? 11.641 11.414 22.078 1 49.88 2 LYS B N 1
ATOM 2204 C CA . LYS B 1 2 ? 10.188 11.305 22.031 1 49.88 2 LYS B CA 1
ATOM 2205 C C . LYS B 1 2 ? 9.656 11.547 20.625 1 49.88 2 LYS B C 1
ATOM 2207 O O . LYS B 1 2 ? 10.055 12.508 19.969 1 49.88 2 LYS B O 1
ATOM 2212 N N . LYS B 1 3 ? 9.07 10.562 19.859 1 62.06 3 LYS B N 1
ATOM 2213 C CA . LYS B 1 3 ? 8.43 10.68 18.562 1 62.06 3 LYS B CA 1
ATOM 2214 C C . LYS B 1 3 ? 7.273 11.672 18.609 1 62.06 3 LYS B C 1
ATOM 2216 O O . LYS B 1 3 ? 6.387 11.57 19.453 1 62.06 3 LYS B O 1
ATOM 2221 N N . ASN B 1 4 ? 7.527 12.992 18.188 1 76.56 4 ASN B N 1
ATOM 2222 C CA . ASN B 1 4 ? 6.48 14.008 18.297 1 76.56 4 ASN B CA 1
ATOM 2223 C C . ASN B 1 4 ? 5.688 14.117 16.984 1 76.56 4 ASN B C 1
ATOM 2225 O O . ASN B 1 4 ? 6.254 14.43 15.938 1 76.56 4 ASN B O 1
ATOM 2229 N N . ASN B 1 5 ? 4.477 13.758 17.109 1 93.44 5 ASN B N 1
ATOM 2230 C CA . ASN B 1 5 ? 3.602 13.805 15.938 1 93.44 5 ASN B CA 1
ATOM 2231 C C . ASN B 1 5 ? 2.211 14.32 16.297 1 93.44 5 ASN B C 1
ATOM 2233 O O . ASN B 1 5 ? 1.844 14.359 17.469 1 93.44 5 ASN B O 1
ATOM 2237 N N . PHE B 1 6 ? 1.525 14.922 15.398 1 97.19 6 PHE B N 1
ATOM 2238 C CA . PHE B 1 6 ? 0.219 15.523 15.633 1 97.19 6 PHE B CA 1
ATOM 2239 C C . PHE B 1 6 ? -0.641 15.461 14.375 1 97.19 6 PHE B C 1
ATOM 2241 O O . PHE B 1 6 ? -0.17 15.039 13.312 1 97.19 6 PHE B O 1
ATOM 2248 N N . ILE B 1 7 ? -1.968 15.805 14.531 1 97.88 7 ILE B N 1
ATOM 2249 C CA . ILE B 1 7 ? -2.945 15.781 13.445 1 97.88 7 ILE B CA 1
ATOM 2250 C C . ILE B 1 7 ? -3.332 17.203 13.07 1 97.88 7 ILE B C 1
ATOM 2252 O O . ILE B 1 7 ? -3.533 18.062 13.945 1 97.88 7 ILE B O 1
ATOM 2256 N N . THR B 1 8 ? -3.377 17.484 11.812 1 97.94 8 THR B N 1
ATOM 2257 C CA . THR B 1 8 ? -3.906 18.75 11.328 1 97.94 8 THR B CA 1
ATOM 2258 C C . THR B 1 8 ? -4.895 18.531 10.188 1 97.94 8 THR B C 1
ATOM 2260 O O . THR B 1 8 ? -4.781 17.547 9.445 1 97.94 8 THR B O 1
ATOM 2263 N N . ILE B 1 9 ? -5.875 19.375 10.117 1 97.12 9 ILE B N 1
ATOM 2264 C CA . ILE B 1 9 ? -6.816 19.422 9.008 1 97.12 9 ILE B CA 1
ATOM 2265 C C . ILE B 1 9 ? -6.805 20.812 8.375 1 97.12 9 ILE B C 1
ATOM 2267 O O . ILE B 1 9 ? -6.801 21.828 9.086 1 97.12 9 ILE B O 1
ATOM 2271 N N . PHE B 1 10 ? -6.707 20.891 7.09 1 95.56 10 PHE B N 1
ATOM 2272 C CA . PHE B 1 10 ? -6.77 22.188 6.426 1 95.56 10 PHE B CA 1
ATOM 2273 C C . PHE B 1 10 ? -7.742 22.141 5.25 1 95.56 10 PHE B C 1
ATOM 2275 O O . PHE B 1 10 ? -8.164 21.062 4.824 1 95.56 10 PHE B O 1
ATOM 2282 N N . ASP B 1 11 ? -8.156 23.266 4.812 1 94.62 11 ASP B N 1
ATOM 2283 C CA . ASP B 1 11 ? -9.156 23.312 3.748 1 94.62 11 ASP B CA 1
ATOM 2284 C C . ASP B 1 11 ? -8.508 23.078 2.383 1 94.62 11 ASP B C 1
ATOM 2286 O O . ASP B 1 11 ? -7.289 22.969 2.277 1 94.62 11 ASP B O 1
ATOM 2290 N N . ASN B 1 12 ? -9.312 22.891 1.393 1 92.44 12 ASN B N 1
ATOM 2291 C CA . ASN B 1 12 ? -8.805 22.547 0.071 1 92.44 12 ASN B CA 1
ATOM 2292 C C . ASN B 1 12 ? -8.766 23.75 -0.858 1 92.44 12 ASN B C 1
ATOM 2294 O O . ASN B 1 12 ? -8.867 23.609 -2.078 1 92.44 12 ASN B O 1
ATOM 2298 N N . THR B 1 13 ? -8.703 24.953 -0.297 1 90.88 13 THR B N 1
ATOM 2299 C CA . THR B 1 13 ? -8.57 26.188 -1.078 1 90.88 13 THR B CA 1
ATOM 2300 C C . THR B 1 13 ? -7.102 26.469 -1.39 1 90.88 13 THR B C 1
ATOM 2302 O O . THR B 1 13 ? -6.207 25.828 -0.824 1 90.88 13 THR B O 1
ATOM 2305 N N . PRO B 1 14 ? -6.852 27.438 -2.24 1 88.38 14 PRO B N 1
ATOM 2306 C CA . PRO B 1 14 ? -5.461 27.781 -2.541 1 88.38 14 PRO B CA 1
ATOM 2307 C C . PRO B 1 14 ? -4.699 28.297 -1.316 1 88.38 14 PRO B C 1
ATOM 2309 O O . PRO B 1 14 ? -3.477 28.156 -1.243 1 88.38 14 PRO B O 1
ATOM 2312 N N . SER B 1 15 ? -5.336 28.859 -0.411 1 90.19 15 SER B N 1
ATOM 2313 C CA . SER B 1 15 ? -4.684 29.391 0.781 1 90.19 15 SER B CA 1
ATOM 2314 C C . SER B 1 15 ? -4.332 28.281 1.764 1 90.19 15 SER B C 1
ATOM 2316 O O . SER B 1 15 ? -3.434 28.438 2.592 1 90.19 15 SER B O 1
ATOM 2318 N N . ALA B 1 16 ? -5.039 27.141 1.71 1 93.88 16 ALA B N 1
ATOM 2319 C CA . ALA B 1 16 ? -4.809 26.016 2.621 1 93.88 16 ALA B CA 1
ATOM 2320 C C . ALA B 1 16 ? -4.816 26.484 4.074 1 93.88 16 ALA B C 1
ATOM 2322 O O . ALA B 1 16 ? -3.822 26.328 4.785 1 93.88 16 ALA B O 1
ATOM 2323 N N . GLU B 1 17 ? -5.93 26.938 4.504 1 96.44 17 GLU B N 1
ATOM 2324 C CA . GLU B 1 17 ? -6.066 27.422 5.871 1 96.44 17 GLU B CA 1
ATOM 2325 C C . GLU B 1 17 ? -6.227 26.266 6.859 1 96.44 17 GLU B C 1
ATOM 2327 O O . GLU B 1 17 ? -6.949 25.297 6.586 1 96.44 17 GLU B O 1
ATOM 2332 N N . PHE B 1 18 ? -5.539 26.453 7.996 1 97.56 18 PHE B N 1
ATOM 2333 C CA . PHE B 1 18 ? -5.656 25.438 9.031 1 97.56 18 PHE B CA 1
ATOM 2334 C C . PHE B 1 18 ? -7.031 25.484 9.688 1 97.56 18 PHE B C 1
ATOM 2336 O O . PHE B 1 18 ? -7.488 26.547 10.102 1 97.56 18 PHE B O 1
ATOM 2343 N N . LEU B 1 19 ? -7.621 24.328 9.828 1 96.56 19 LEU B N 1
ATOM 2344 C CA . LEU B 1 19 ? -8.953 24.25 10.43 1 96.56 19 LEU B CA 1
ATOM 2345 C C . LEU B 1 19 ? -8.891 23.531 11.773 1 96.56 19 LEU B C 1
ATOM 2347 O O . LEU B 1 19 ? -9.797 23.672 12.602 1 96.56 19 LEU B O 1
ATOM 2351 N N . TYR B 1 20 ? -7.941 22.781 11.969 1 96.56 20 TYR B N 1
ATOM 2352 C CA . TYR B 1 20 ? -7.84 21.969 13.172 1 96.56 20 TYR B CA 1
ATOM 2353 C C . TYR B 1 20 ? -6.395 21.562 13.438 1 96.56 20 TYR B C 1
ATOM 2355 O O . TYR B 1 20 ? -5.637 21.297 12.5 1 96.56 20 TYR B O 1
ATOM 2363 N N . PHE B 1 21 ? -6.02 21.594 14.711 1 97.5 21 PHE B N 1
ATOM 2364 C CA . PHE B 1 21 ? -4.785 20.984 15.211 1 97.5 21 PHE B CA 1
ATOM 2365 C C . PHE B 1 21 ? -5.062 20.125 16.438 1 97.5 21 PHE B C 1
ATOM 2367 O O . PHE B 1 21 ? -5.84 20.516 17.312 1 97.5 21 PHE B O 1
ATOM 2374 N N . SER B 1 22 ? -4.422 18.984 16.422 1 96.56 22 SER B N 1
ATOM 2375 C CA . SER B 1 22 ? -4.461 18.219 17.672 1 96.56 22 SER B CA 1
ATOM 2376 C C . SER B 1 22 ? -3.48 18.781 18.688 1 96.56 22 SER B C 1
ATOM 2378 O O . SER B 1 22 ? -2.582 19.547 18.344 1 96.56 22 SER B O 1
ATOM 2380 N N . ASP B 1 23 ? -3.568 18.422 19.922 1 95 23 ASP B N 1
ATOM 2381 C CA . ASP B 1 23 ? -2.91 19.062 21.062 1 95 23 ASP B CA 1
ATOM 2382 C C . ASP B 1 23 ? -1.4 18.844 21.016 1 95 23 ASP B C 1
ATOM 2384 O O . ASP B 1 23 ? -0.631 19.672 21.484 1 95 23 ASP B O 1
ATOM 2388 N N . SER B 1 24 ? -0.966 17.828 20.469 1 95.94 24 SER B N 1
ATOM 2389 C CA . SER B 1 24 ? 0.441 17.453 20.531 1 95.94 24 SER B CA 1
ATOM 2390 C C . SER B 1 24 ? 1.312 18.422 19.734 1 95.94 24 SER B C 1
ATOM 2392 O O . SER B 1 24 ? 2.541 18.375 19.828 1 95.94 24 SER B O 1
ATOM 2394 N N . VAL B 1 25 ? 0.669 19.297 18.953 1 97.12 25 VAL B N 1
ATOM 2395 C CA . VAL B 1 25 ? 1.45 20.297 18.219 1 97.12 25 VAL B CA 1
ATOM 2396 C C . VAL B 1 25 ? 2.242 21.156 19.188 1 97.12 25 VAL B C 1
ATOM 2398 O O . VAL B 1 25 ? 3.338 21.625 18.875 1 97.12 25 VAL B O 1
ATOM 2401 N N . THR B 1 26 ? 1.737 21.375 20.391 1 97 26 THR B N 1
ATOM 2402 C CA . THR B 1 26 ? 2.41 22.172 21.406 1 97 26 THR B CA 1
ATOM 2403 C C . THR B 1 26 ? 3.736 21.531 21.797 1 97 26 THR B C 1
ATOM 2405 O O . THR B 1 26 ? 4.77 22.203 21.828 1 97 26 THR B O 1
ATOM 2408 N N . GLU B 1 27 ? 3.703 20.312 22.047 1 95.12 27 GLU B N 1
ATOM 2409 C CA . GLU B 1 27 ? 4.926 19.609 22.406 1 95.12 27 GLU B CA 1
ATOM 2410 C C . GLU B 1 27 ? 5.883 19.516 21.219 1 95.12 27 GLU B C 1
ATOM 2412 O O . GLU B 1 27 ? 7.102 19.562 21.391 1 95.12 27 GLU B O 1
ATOM 2417 N N . CYS B 1 28 ? 5.375 19.406 20.047 1 95.12 28 CYS B N 1
ATOM 2418 C CA . CYS B 1 28 ? 6.172 19.203 18.844 1 95.12 28 CYS B CA 1
ATOM 2419 C C . CYS B 1 28 ? 6.816 20.5 18.375 1 95.12 28 CYS B C 1
ATOM 2421 O O . CYS B 1 28 ? 7.992 20.516 18 1 95.12 28 CYS B O 1
ATOM 2423 N N . CYS B 1 29 ? 6.016 21.562 18.406 1 96.31 29 CYS B N 1
ATOM 2424 C CA . CYS B 1 29 ? 6.473 22.781 17.734 1 96.31 29 CYS B CA 1
ATOM 2425 C C . CYS B 1 29 ? 6.254 24 18.609 1 96.31 29 CYS B C 1
ATOM 2427 O O . CYS B 1 29 ? 6.469 25.141 18.172 1 96.31 29 CYS B O 1
ATOM 2429 N N . GLY B 1 30 ? 5.719 23.797 19.766 1 96.88 30 GLY B N 1
ATOM 2430 C CA . GLY B 1 30 ? 5.602 24.859 20.734 1 96.88 30 GLY B CA 1
ATOM 2431 C C . GLY B 1 30 ? 4.312 25.656 20.609 1 96.88 30 GLY B C 1
ATOM 2432 O O . GLY B 1 30 ? 3.979 26.469 21.469 1 96.88 30 GLY B O 1
ATOM 2433 N N . TRP B 1 31 ? 3.582 25.484 19.547 1 97.62 31 TRP B N 1
ATOM 2434 C CA . TRP B 1 31 ? 2.377 26.266 19.281 1 97.62 31 TRP B CA 1
ATOM 2435 C C . TRP B 1 31 ? 1.182 25.703 20.031 1 97.62 31 TRP B C 1
ATOM 2437 O O . TRP B 1 31 ? 1.077 24.484 20.219 1 97.62 31 TRP B O 1
ATOM 2447 N N . GLU B 1 32 ? 0.344 26.594 20.422 1 97.88 32 GLU B N 1
ATOM 2448 C CA . GLU B 1 32 ? -0.993 26.156 20.812 1 97.88 32 GLU B CA 1
ATOM 2449 C C . GLU B 1 32 ? -1.916 26.047 19.594 1 97.88 32 GLU B C 1
ATOM 2451 O O . GLU B 1 32 ? -1.847 26.875 18.688 1 97.88 32 GLU B O 1
ATOM 2456 N N . PRO B 1 33 ? -2.748 25.031 19.625 1 97.5 33 PRO B N 1
ATOM 2457 C CA . PRO B 1 33 ? -3.652 24.859 18.484 1 97.5 33 PRO B CA 1
ATOM 2458 C C . PRO B 1 33 ? -4.387 26.156 18.109 1 97.5 33 PRO B C 1
ATOM 2460 O O . PRO B 1 33 ? -4.48 26.5 16.938 1 97.5 33 PRO B O 1
ATOM 2463 N N . GLU B 1 34 ? -4.84 26.953 19.031 1 97.19 34 GLU B N 1
ATOM 2464 C CA . GLU B 1 34 ? -5.637 28.156 18.812 1 97.19 34 GLU B CA 1
ATOM 2465 C C . GLU B 1 34 ? -4.824 29.219 18.078 1 97.19 34 GLU B C 1
ATOM 2467 O O . GLU B 1 34 ? -5.387 30.078 17.406 1 97.19 34 GLU B O 1
ATOM 2472 N N . GLU B 1 35 ? -3.537 29.172 18.234 1 97.5 35 GLU B N 1
ATOM 2473 C CA . GLU B 1 35 ? -2.664 30.156 17.594 1 97.5 35 GLU B CA 1
ATOM 2474 C C . GLU B 1 35 ? -2.518 29.875 16.109 1 97.5 35 GLU B C 1
ATOM 2476 O O . GLU B 1 35 ? -2.117 30.75 15.336 1 97.5 35 GLU B O 1
ATOM 2481 N N . LEU B 1 36 ? -2.771 28.656 15.758 1 97.19 36 LEU B N 1
ATOM 2482 C CA . LEU B 1 36 ? -2.494 28.234 14.391 1 97.19 36 LEU B CA 1
ATOM 2483 C C . LEU B 1 36 ? -3.779 28.172 13.57 1 97.19 36 LEU B C 1
ATOM 2485 O O . LEU B 1 36 ? -3.773 28.484 12.375 1 97.19 36 LEU B O 1
ATOM 2489 N N . VAL B 1 37 ? -4.848 27.797 14.172 1 97.12 37 VAL B N 1
ATOM 2490 C CA . VAL B 1 37 ? -6.121 27.641 13.477 1 97.12 37 VAL B CA 1
ATOM 2491 C C . VAL B 1 37 ? -6.535 28.969 12.852 1 97.12 37 VAL B C 1
ATOM 2493 O O . VAL B 1 37 ? -6.492 30 13.508 1 97.12 37 VAL B O 1
ATOM 2496 N N . GLY B 1 38 ? -6.879 28.875 11.57 1 95.69 38 GLY B N 1
ATOM 2497 C CA . GLY B 1 38 ? -7.297 30.078 10.859 1 95.69 38 GLY B CA 1
ATOM 2498 C C . GLY B 1 38 ? -6.188 30.703 10.039 1 95.69 38 GLY B C 1
ATOM 2499 O O . GLY B 1 38 ? -6.445 31.531 9.164 1 95.69 38 GLY B O 1
ATOM 2500 N N . ARG B 1 39 ? -5.012 30.344 10.266 1 95.12 39 ARG B N 1
ATOM 2501 C CA . ARG B 1 39 ? -3.875 30.875 9.523 1 95.12 39 ARG B CA 1
ATOM 2502 C C . ARG B 1 39 ? -3.646 30.078 8.234 1 95.12 39 ARG B C 1
ATOM 2504 O O . ARG B 1 39 ? -4.027 28.922 8.141 1 95.12 39 ARG B O 1
ATOM 2511 N N . ALA B 1 40 ? -3.033 30.828 7.316 1 94.12 40 ALA B N 1
ATOM 2512 C CA . ALA B 1 40 ? -2.57 30.141 6.109 1 94.12 40 ALA B CA 1
ATOM 2513 C C . ALA B 1 40 ? -1.359 29.266 6.41 1 94.12 40 ALA B C 1
ATOM 2515 O O . ALA B 1 40 ? -0.463 29.656 7.156 1 94.12 40 ALA B O 1
ATOM 2516 N N . CYS B 1 41 ? -1.37 28.094 5.828 1 92.88 41 CYS B N 1
ATOM 2517 C CA . CYS B 1 41 ? -0.328 27.125 6.152 1 92.88 41 CYS B CA 1
ATOM 2518 C C . CYS B 1 41 ? 1.042 27.625 5.723 1 92.88 41 CYS B C 1
ATOM 2520 O O . CYS B 1 41 ? 2.057 27.281 6.328 1 92.88 41 CYS B O 1
ATOM 2522 N N . TYR B 1 42 ? 1.152 28.422 4.684 1 91.81 42 TYR B N 1
ATOM 2523 C CA . TYR B 1 42 ? 2.418 28.891 4.125 1 91.81 42 TYR B CA 1
ATOM 2524 C C . TYR B 1 42 ? 3.16 29.781 5.109 1 91.81 42 TYR B C 1
ATOM 2526 O O . TYR B 1 42 ? 4.379 29.953 5.008 1 91.81 42 TYR B O 1
ATOM 2534 N N . GLU B 1 43 ? 2.467 30.359 6.051 1 93.38 43 GLU B N 1
ATOM 2535 C CA . GLU B 1 43 ? 3.098 31.156 7.102 1 93.38 43 GLU B CA 1
ATOM 2536 C C . GLU B 1 43 ? 3.988 30.297 7.988 1 93.38 43 GLU B C 1
ATOM 2538 O O . GLU B 1 43 ? 4.879 30.797 8.672 1 93.38 43 GLU B O 1
ATOM 2543 N N . MET B 1 44 ? 3.695 29.031 7.965 1 96.56 44 MET B N 1
ATOM 2544 C CA . MET B 1 44 ? 4.391 28.109 8.867 1 96.56 44 MET B CA 1
ATOM 2545 C C . MET B 1 44 ? 5.473 27.344 8.125 1 96.56 44 MET B C 1
ATOM 2547 O O . MET B 1 44 ? 6.176 26.516 8.727 1 96.56 44 MET B O 1
ATOM 2551 N N . TYR B 1 45 ? 5.613 27.562 6.879 1 95.94 45 TYR B N 1
ATOM 2552 C CA . TYR B 1 45 ? 6.594 26.844 6.066 1 95.94 45 TYR B CA 1
ATOM 2553 C C . TYR B 1 45 ? 7.789 27.734 5.746 1 95.94 45 TYR B C 1
ATOM 2555 O O . TYR B 1 45 ? 7.648 28.953 5.629 1 95.94 45 TYR B O 1
ATOM 2563 N N . HIS B 1 46 ? 8.961 27.188 5.57 1 95 46 HIS B N 1
ATOM 2564 C CA . HIS B 1 46 ? 10.148 27.938 5.164 1 95 46 HIS B CA 1
ATOM 2565 C C . HIS B 1 46 ? 9.938 28.594 3.803 1 95 46 HIS B C 1
ATOM 2567 O O . HIS B 1 46 ? 9.414 27.969 2.879 1 95 46 HIS B O 1
ATOM 2573 N N . PRO B 1 47 ? 10.391 29.781 3.664 1 93.75 47 PRO B N 1
ATOM 2574 C CA . PRO B 1 47 ? 10.148 30.516 2.42 1 93.75 47 PRO B CA 1
ATOM 2575 C C . PRO B 1 47 ? 10.695 29.797 1.192 1 93.75 47 PRO B C 1
ATOM 2577 O O . PRO B 1 47 ? 10.07 29.812 0.13 1 93.75 47 PRO B O 1
ATOM 2580 N N . GLU B 1 48 ? 11.758 29.125 1.335 1 91.94 48 GLU B N 1
ATOM 2581 C CA . GLU B 1 48 ? 12.367 28.406 0.226 1 91.94 48 GLU B CA 1
ATOM 2582 C C . GLU B 1 48 ? 11.477 27.266 -0.256 1 91.94 48 GLU B C 1
ATOM 2584 O O . GLU B 1 48 ? 11.625 26.797 -1.382 1 91.94 48 GLU B O 1
ATOM 2589 N N . ASP B 1 49 ? 10.555 26.828 0.599 1 93.56 49 ASP B N 1
ATOM 2590 C CA . ASP B 1 49 ? 9.742 25.656 0.292 1 93.56 49 ASP B CA 1
ATOM 2591 C C . ASP B 1 49 ? 8.359 26.078 -0.224 1 93.56 49 ASP B C 1
ATOM 2593 O O . ASP B 1 49 ? 7.566 25.219 -0.624 1 93.56 49 ASP B O 1
ATOM 2597 N N . HIS B 1 50 ? 8.047 27.312 -0.332 1 92.75 50 HIS B N 1
ATOM 2598 C CA . HIS B 1 50 ? 6.699 27.781 -0.629 1 92.75 50 HIS B CA 1
ATOM 2599 C C . HIS B 1 50 ? 6.234 27.297 -1.994 1 92.75 50 HIS B C 1
ATOM 2601 O O . HIS B 1 50 ? 5.152 26.703 -2.111 1 92.75 50 HIS B O 1
ATOM 2607 N N . LYS B 1 51 ? 7.039 27.531 -2.949 1 87 51 LYS B N 1
ATOM 2608 C CA . LYS B 1 51 ? 6.656 27.156 -4.305 1 87 51 LYS B CA 1
ATOM 2609 C C . LYS B 1 51 ? 6.402 25.656 -4.398 1 87 51 LYS B C 1
ATOM 2611 O O . LYS B 1 51 ? 5.391 25.219 -4.949 1 87 51 LYS B O 1
ATOM 2616 N N . ALA B 1 52 ? 7.297 24.906 -3.873 1 89.19 52 ALA B N 1
ATOM 2617 C CA . ALA B 1 52 ? 7.199 23.453 -3.891 1 89.19 52 ALA B CA 1
ATOM 2618 C C . ALA B 1 52 ? 5.949 22.984 -3.156 1 89.19 52 ALA B C 1
ATOM 2620 O O . ALA B 1 52 ? 5.207 22.141 -3.662 1 89.19 52 ALA B O 1
ATOM 2621 N N . LEU B 1 53 ? 5.668 23.5 -2.047 1 93.25 53 LEU B N 1
ATOM 2622 C CA . LEU B 1 53 ? 4.559 23.047 -1.213 1 93.25 53 LEU B CA 1
ATOM 2623 C C . LEU B 1 53 ? 3.223 23.484 -1.802 1 93.25 53 LEU B C 1
ATOM 2625 O O . LEU B 1 53 ? 2.215 22.797 -1.642 1 93.25 53 LEU B O 1
ATOM 2629 N N . ARG B 1 54 ? 3.25 24.609 -2.441 1 89.5 54 ARG B N 1
ATOM 2630 C CA . ARG B 1 54 ? 2.045 25.031 -3.154 1 89.5 54 ARG B CA 1
ATOM 2631 C C . ARG B 1 54 ? 1.699 24.047 -4.266 1 89.5 54 ARG B C 1
ATOM 2633 O O . ARG B 1 54 ? 0.533 23.688 -4.441 1 89.5 54 ARG B O 1
ATOM 2640 N N . ARG B 1 55 ? 2.627 23.672 -4.949 1 85.06 55 ARG B N 1
ATOM 2641 C CA . ARG B 1 55 ? 2.426 22.688 -6.008 1 85.06 55 ARG B CA 1
ATOM 2642 C C . ARG B 1 55 ? 1.923 21.359 -5.438 1 85.06 55 ARG B C 1
ATOM 2644 O O . ARG B 1 55 ? 1.024 20.734 -6.004 1 85.06 55 ARG B O 1
ATOM 2651 N N . PHE B 1 56 ? 2.533 21 -4.453 1 90.56 56 PHE B N 1
ATOM 2652 C CA . PHE B 1 56 ? 2.129 19.766 -3.779 1 90.56 56 PHE B CA 1
ATOM 2653 C C . PHE B 1 56 ? 0.664 19.828 -3.363 1 90.56 56 PHE B C 1
ATOM 2655 O O . PHE B 1 56 ? -0.091 18.891 -3.572 1 90.56 56 PHE B O 1
ATOM 2662 N N . HIS B 1 57 ? 0.316 20.953 -2.744 1 91.25 57 HIS B N 1
ATOM 2663 C CA . HIS B 1 57 ? -1.062 21.156 -2.314 1 91.25 57 HIS B CA 1
ATOM 2664 C C . HIS B 1 57 ? -2.025 21.078 -3.494 1 91.25 57 HIS B C 1
ATOM 2666 O O . HIS B 1 57 ? -3.027 20.375 -3.445 1 91.25 57 HIS B O 1
ATOM 2672 N N . PHE B 1 58 ? -1.696 21.719 -4.5 1 86.06 58 PHE B N 1
ATOM 2673 C CA . PHE B 1 58 ? -2.543 21.75 -5.688 1 86.06 58 PHE B CA 1
ATOM 2674 C C . PHE B 1 58 ? -2.695 20.359 -6.277 1 86.06 58 PHE B C 1
ATOM 2676 O O . PHE B 1 58 ? -3.801 19.938 -6.637 1 86.06 58 PHE B O 1
ATOM 2683 N N . SER B 1 59 ? -1.637 19.688 -6.352 1 84.44 59 SER B N 1
ATOM 2684 C CA . SER B 1 59 ? -1.657 18.344 -6.895 1 84.44 59 SER B CA 1
ATOM 2685 C C . SER B 1 59 ? -2.551 17.422 -6.062 1 84.44 59 SER B C 1
ATOM 2687 O O . SER B 1 59 ? -3.295 16.609 -6.613 1 84.44 59 SER B O 1
ATOM 2689 N N . ASN B 1 60 ? -2.443 17.547 -4.797 1 89.31 60 ASN B N 1
ATOM 2690 C CA . ASN B 1 60 ? -3.246 16.703 -3.916 1 89.31 60 ASN B CA 1
ATOM 2691 C C . ASN B 1 60 ? -4.738 16.969 -4.09 1 89.31 60 ASN B C 1
ATOM 2693 O O . ASN B 1 60 ? -5.535 16.031 -4.176 1 89.31 60 ASN B O 1
ATOM 2697 N N . VAL B 1 61 ? -5.047 18.188 -4.16 1 88.38 61 VAL B N 1
ATOM 2698 C CA . VAL B 1 61 ? -6.449 18.562 -4.289 1 88.38 61 VAL B CA 1
ATOM 2699 C C . VAL B 1 61 ? -6.973 18.156 -5.66 1 88.38 61 VAL B C 1
ATOM 2701 O O . VAL B 1 61 ? -8.016 17.516 -5.766 1 88.38 61 VAL B O 1
ATOM 2704 N N . ALA B 1 62 ? -6.246 18.469 -6.676 1 82.62 62 ALA B N 1
ATOM 2705 C CA . ALA B 1 62 ? -6.68 18.219 -8.047 1 82.62 62 ALA B CA 1
ATOM 2706 C C . ALA B 1 62 ? -6.844 16.719 -8.312 1 82.62 62 ALA B C 1
ATOM 2708 O O . ALA B 1 62 ? -7.758 16.312 -9.023 1 82.62 62 ALA B O 1
ATOM 2709 N N . ASN B 1 63 ? -5.969 15.984 -7.711 1 82.12 63 ASN B N 1
ATOM 2710 C CA . ASN B 1 63 ? -5.973 14.555 -8.016 1 82.12 63 ASN B CA 1
ATOM 2711 C C . ASN B 1 63 ? -6.625 13.75 -6.895 1 82.12 63 ASN B C 1
ATOM 2713 O O . ASN B 1 63 ? -6.691 12.523 -6.965 1 82.12 63 ASN B O 1
ATOM 2717 N N . GLN B 1 64 ? -7.039 14.398 -5.902 1 88.62 64 GLN B N 1
ATOM 2718 C CA . GLN B 1 64 ? -7.734 13.773 -4.781 1 88.62 64 GLN B CA 1
ATOM 2719 C C . GLN B 1 64 ? -6.957 12.578 -4.25 1 88.62 64 GLN B C 1
ATOM 2721 O O . GLN B 1 64 ? -7.5 11.477 -4.141 1 88.62 64 GLN B O 1
ATOM 2726 N N . LYS B 1 65 ? -5.711 12.828 -3.865 1 88.25 65 LYS B N 1
ATOM 2727 C CA . LYS B 1 65 ? -4.785 11.766 -3.488 1 88.25 65 LYS B CA 1
ATOM 2728 C C . LYS B 1 65 ? -5.168 11.156 -2.143 1 88.25 65 LYS B C 1
ATOM 2730 O O . LYS B 1 65 ? -5.641 11.859 -1.248 1 88.25 65 LYS B O 1
ATOM 2735 N N . MET B 1 66 ? -4.844 9.875 -2.01 1 88.62 66 MET B N 1
ATOM 2736 C CA . MET B 1 66 ? -5.219 9.148 -0.8 1 88.62 66 MET B CA 1
ATOM 2737 C C . MET B 1 66 ? -4.086 9.156 0.217 1 88.62 66 MET B C 1
ATOM 2739 O O . MET B 1 66 ? -4.328 9.203 1.424 1 88.62 66 MET B O 1
ATOM 2743 N N . SER B 1 67 ? -2.859 9.031 -0.261 1 93.62 67 SER B N 1
ATOM 2744 C CA . SER B 1 67 ? -1.743 8.977 0.678 1 93.62 67 SER B CA 1
ATOM 2745 C C . SER B 1 67 ? -0.459 9.492 0.037 1 93.62 67 SER B C 1
ATOM 2747 O O . SER B 1 67 ? 0.25 8.742 -0.636 1 93.62 67 SER B O 1
ATOM 2749 N N . SER B 1 68 ? -0.178 10.719 0.212 1 94.19 68 SER B N 1
ATOM 2750 C CA . SER B 1 68 ? 1.05 11.359 -0.251 1 94.19 68 SER B CA 1
ATOM 2751 C C . SER B 1 68 ? 1.832 11.961 0.911 1 94.19 68 SER B C 1
ATOM 2753 O O . SER B 1 68 ? 1.245 12.547 1.822 1 94.19 68 SER B O 1
ATOM 2755 N N . MET B 1 69 ? 3.102 11.766 0.843 1 96.19 69 MET B N 1
ATOM 2756 C CA . MET B 1 69 ? 3.943 12.312 1.899 1 96.19 69 MET B CA 1
ATOM 2757 C C . MET B 1 69 ? 4.883 13.383 1.344 1 96.19 69 MET B C 1
ATOM 2759 O O . MET B 1 69 ? 5.434 13.219 0.252 1 96.19 69 MET B O 1
ATOM 2763 N N . VAL B 1 70 ? 5.059 14.422 2.059 1 95.94 70 VAL B N 1
ATOM 2764 C CA . VAL B 1 70 ? 6.031 15.461 1.714 1 95.94 70 VAL B CA 1
ATOM 2765 C C . VAL B 1 70 ? 6.93 15.742 2.914 1 95.94 70 VAL B C 1
ATOM 2767 O O . VAL B 1 70 ? 6.461 15.773 4.055 1 95.94 70 VAL B O 1
ATOM 2770 N N . SER B 1 71 ? 8.188 15.859 2.684 1 95.75 71 SER B N 1
ATOM 2771 C CA . SER B 1 71 ? 9.172 16.25 3.689 1 95.75 71 SER B CA 1
ATOM 2772 C C . SER B 1 71 ? 9.641 17.688 3.477 1 95.75 71 SER B C 1
ATOM 2774 O O . SER B 1 71 ? 10.055 18.047 2.375 1 95.75 71 SER B O 1
ATOM 2776 N N . TYR B 1 72 ? 9.602 18.5 4.5 1 95.19 72 TYR B N 1
ATOM 2777 C CA . TYR B 1 72 ? 9.914 19.922 4.418 1 95.19 72 TYR B CA 1
ATOM 2778 C C . TYR B 1 72 ? 10.297 20.469 5.785 1 95.19 72 TYR B C 1
ATOM 2780 O O . TYR B 1 72 ? 10.531 19.719 6.727 1 95.19 72 TYR B O 1
ATOM 2788 N N . LYS B 1 73 ? 10.445 21.828 5.848 1 95 73 LYS B N 1
ATOM 2789 C CA . LYS B 1 73 ? 10.781 22.5 7.098 1 95 73 LYS B CA 1
ATOM 2790 C C . LYS B 1 73 ? 9.586 23.266 7.652 1 95 73 LYS B C 1
ATOM 2792 O O . LYS B 1 73 ? 8.961 24.062 6.941 1 95 73 LYS B O 1
ATOM 2797 N N . PHE B 1 74 ? 9.242 23.047 8.891 1 96.62 74 PHE B N 1
ATOM 2798 C CA . PHE B 1 74 ? 8.125 23.672 9.578 1 96.62 74 PHE B CA 1
ATOM 2799 C C . PHE B 1 74 ? 8.617 24.625 10.664 1 96.62 74 PHE B C 1
ATOM 2801 O O . PHE B 1 74 ? 9.586 24.328 11.367 1 96.62 74 PHE B O 1
ATOM 2808 N N . LEU B 1 75 ? 7.957 25.719 10.867 1 97.5 75 LEU B N 1
ATOM 2809 C CA . LEU B 1 75 ? 8.383 26.75 11.789 1 97.5 75 LEU B CA 1
ATOM 2810 C C . LEU B 1 75 ? 8.008 26.391 13.227 1 97.5 75 LEU B C 1
ATOM 2812 O O . LEU B 1 75 ? 6.832 26.188 13.531 1 97.5 75 LEU B O 1
ATOM 2816 N N . HIS B 1 76 ? 9 26.344 14.07 1 97.31 76 HIS B N 1
ATOM 2817 C CA . HIS B 1 76 ? 8.773 26.234 15.508 1 97.31 76 HIS B CA 1
ATOM 2818 C C . HIS B 1 76 ? 8.523 27.609 16.141 1 97.31 76 HIS B C 1
ATOM 2820 O O . HIS B 1 76 ? 9.055 28.609 15.672 1 97.31 76 HIS B O 1
ATOM 2826 N N . LYS B 1 77 ? 7.789 27.609 17.203 1 97.06 77 LYS B N 1
ATOM 2827 C CA . LYS B 1 77 ? 7.445 28.859 17.859 1 97.06 77 LYS B CA 1
ATOM 2828 C C . LYS B 1 77 ? 8.695 29.594 18.344 1 97.06 77 LYS B C 1
ATOM 2830 O O . LYS B 1 77 ? 8.695 30.828 18.438 1 97.06 77 LYS B O 1
ATOM 2835 N N . ASN B 1 78 ? 9.703 28.906 18.609 1 97.12 78 ASN B N 1
ATOM 2836 C CA . ASN B 1 78 ? 10.938 29.531 19.078 1 97.12 78 ASN B CA 1
ATOM 2837 C C . ASN B 1 78 ? 11.734 30.125 17.922 1 97.12 78 ASN B C 1
ATOM 2839 O O . ASN B 1 78 ? 12.844 30.609 18.109 1 97.12 78 ASN B O 1
ATOM 2843 N N . GLY B 1 79 ? 11.281 29.969 16.719 1 96.5 79 GLY B N 1
ATOM 2844 C CA . GLY B 1 79 ? 11.891 30.594 15.562 1 96.5 79 GLY B CA 1
ATOM 2845 C C . GLY B 1 79 ? 12.734 29.656 14.734 1 96.5 79 GLY B C 1
ATOM 2846 O O . GLY B 1 79 ? 13.18 30 13.641 1 96.5 79 GLY B O 1
ATOM 2847 N N . SER B 1 80 ? 12.945 28.484 15.203 1 96.38 80 SER B N 1
ATOM 2848 C CA . SER B 1 80 ? 13.742 27.516 14.461 1 96.38 80 SER B CA 1
ATOM 2849 C C . SER B 1 80 ? 12.883 26.75 13.469 1 96.38 80 SER B C 1
ATOM 2851 O O . SER B 1 80 ? 11.656 26.75 13.57 1 96.38 80 SER B O 1
ATOM 2853 N N . TRP B 1 81 ? 13.586 26.172 12.531 1 95.19 81 TRP B N 1
ATOM 2854 C CA . TRP B 1 81 ? 12.922 25.312 11.562 1 95.19 81 TRP B CA 1
ATOM 2855 C C . TRP B 1 81 ? 13.133 23.844 11.906 1 95.19 81 TRP B C 1
ATOM 2857 O O . TRP B 1 81 ? 14.266 23.406 12.148 1 95.19 81 TRP B O 1
ATOM 2867 N N . VAL B 1 82 ? 12.062 23.109 11.945 1 94.81 82 VAL B N 1
ATOM 2868 C CA . VAL B 1 82 ? 12.141 21.688 12.281 1 94.81 82 VAL B CA 1
ATOM 2869 C C . VAL B 1 82 ? 11.789 20.844 11.062 1 94.81 82 VAL B C 1
ATOM 2871 O O . VAL B 1 82 ? 10.859 21.172 10.32 1 94.81 82 VAL B O 1
ATOM 2874 N N . PRO B 1 83 ? 12.57 19.719 10.852 1 94.31 83 PRO B N 1
ATOM 2875 C CA . PRO B 1 83 ? 12.188 18.812 9.773 1 94.31 83 PRO B CA 1
ATOM 2876 C C . PRO B 1 83 ? 10.852 18.125 10.023 1 94.31 83 PRO B C 1
ATOM 2878 O O . PRO B 1 83 ? 10.609 17.609 11.117 1 94.31 83 PRO B O 1
ATOM 2881 N N . MET B 1 84 ? 9.969 18.109 8.977 1 95.81 84 MET B N 1
ATOM 2882 C CA . MET B 1 84 ? 8.609 17.609 9.125 1 95.81 84 MET B CA 1
ATOM 2883 C C . MET B 1 84 ? 8.25 16.672 7.969 1 95.81 84 MET B C 1
ATOM 2885 O O . MET B 1 84 ? 8.516 16.984 6.809 1 95.81 84 MET B O 1
ATOM 2889 N N . ASP B 1 85 ? 7.777 15.461 8.328 1 96.25 85 ASP B N 1
ATOM 2890 C CA . ASP B 1 85 ? 7.066 14.609 7.383 1 96.25 85 ASP B CA 1
ATOM 2891 C C . ASP B 1 85 ? 5.555 14.766 7.523 1 96.25 85 ASP B C 1
ATOM 2893 O O . ASP B 1 85 ? 5.008 14.594 8.617 1 96.25 85 ASP B O 1
ATOM 2897 N N . THR B 1 86 ? 4.945 15.156 6.461 1 97.12 86 THR B N 1
ATOM 2898 C CA . THR B 1 86 ? 3.494 15.281 6.488 1 97.12 86 THR B CA 1
ATOM 2899 C C . THR B 1 86 ? 2.852 14.312 5.496 1 97.12 86 THR B C 1
ATOM 2901 O O . THR B 1 86 ? 3.201 14.305 4.312 1 97.12 86 THR B O 1
ATOM 2904 N N . ILE B 1 87 ? 2.002 13.492 5.988 1 97.31 87 ILE B N 1
ATOM 2905 C CA . ILE B 1 87 ? 1.176 12.641 5.133 1 97.31 87 ILE B CA 1
ATOM 2906 C C . ILE B 1 87 ? -0.18 13.305 4.906 1 97.31 87 ILE B C 1
ATOM 2908 O O . ILE B 1 87 ? -0.877 13.656 5.859 1 97.31 87 ILE B O 1
ATOM 2912 N N . VAL B 1 88 ? -0.514 13.422 3.637 1 97.25 88 VAL B N 1
ATOM 2913 C CA . VAL B 1 88 ? -1.725 14.148 3.275 1 97.25 88 VAL B CA 1
ATOM 2914 C C . VAL B 1 88 ? -2.723 13.203 2.615 1 97.25 88 VAL B C 1
ATOM 2916 O O . VAL B 1 88 ? -2.357 12.414 1.739 1 97.25 88 VAL B O 1
ATOM 2919 N N . SER B 1 89 ? -3.961 13.305 3.041 1 96.12 89 SER B N 1
ATOM 2920 C CA . SER B 1 89 ? -5.07 12.586 2.428 1 96.12 89 SER B CA 1
ATOM 2921 C C . SER B 1 89 ? -6.219 13.523 2.082 1 96.12 89 SER B C 1
ATOM 2923 O O . SER B 1 89 ? -6.707 14.258 2.943 1 96.12 89 SER B O 1
ATOM 2925 N N . PHE B 1 90 ? -6.633 13.453 0.85 1 94.19 90 PHE B N 1
ATOM 2926 C CA . PHE B 1 90 ? -7.805 14.211 0.417 1 94.19 90 PHE B CA 1
ATOM 2927 C C . PHE B 1 90 ? -9.078 13.633 1.029 1 94.19 90 PHE B C 1
ATOM 2929 O O . PHE B 1 90 ? -9.297 12.422 1 1 94.19 90 PHE B O 1
ATOM 2936 N N . CYS B 1 91 ? -9.883 14.508 1.613 1 95.5 91 CYS B N 1
ATOM 2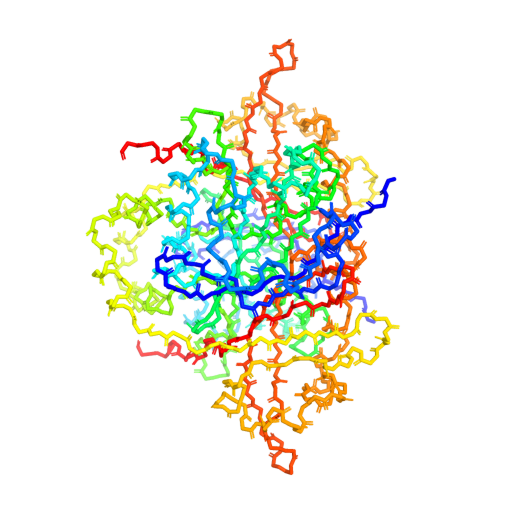937 C CA . CYS B 1 91 ? -11.133 14.109 2.25 1 95.5 91 CYS B CA 1
ATOM 2938 C C . CYS B 1 91 ? -12.273 15.047 1.855 1 95.5 91 CYS B C 1
ATOM 2940 O O . CYS B 1 91 ? -12.758 15.82 2.68 1 95.5 91 CYS B O 1
ATOM 2942 N N . TYR B 1 92 ? -12.75 14.977 0.698 1 92 92 TYR B N 1
ATOM 2943 C CA . TYR B 1 92 ? -13.898 15.672 0.118 1 92 92 TYR B CA 1
ATOM 2944 C C . TYR B 1 92 ? -13.688 17.172 0.127 1 92 92 TYR B C 1
ATOM 2946 O O . TYR B 1 92 ? -13.047 17.734 -0.774 1 92 92 TYR B O 1
ATOM 2954 N N . ASP B 1 93 ? -13.938 17.875 1.297 1 89.5 93 ASP B N 1
ATOM 2955 C CA . ASP B 1 93 ? -13.828 19.328 1.312 1 89.5 93 ASP B CA 1
ATOM 2956 C C . ASP B 1 93 ? -12.625 19.781 2.139 1 89.5 93 ASP B C 1
ATOM 2958 O O . ASP B 1 93 ? -12.391 20.984 2.301 1 89.5 93 ASP B O 1
ATOM 2962 N N . VAL B 1 94 ? -11.906 18.844 2.602 1 94.81 94 VAL B N 1
ATOM 2963 C CA . VAL B 1 94 ? -10.727 19.156 3.402 1 94.81 94 VAL B CA 1
ATOM 2964 C C . VAL B 1 94 ? -9.602 18.188 3.084 1 94.81 94 VAL B C 1
ATOM 2966 O O . VAL B 1 94 ? -9.805 17.203 2.363 1 94.81 94 VAL B O 1
ATOM 2969 N N . LEU B 1 95 ? -8.469 18.547 3.553 1 96.44 95 LEU B N 1
ATOM 2970 C CA . LEU B 1 95 ? -7.332 17.641 3.592 1 96.44 95 LEU B CA 1
ATOM 2971 C C . LEU B 1 95 ? -6.969 17.281 5.027 1 96.44 95 LEU B C 1
ATOM 2973 O O . LEU B 1 95 ? -6.824 18.172 5.875 1 96.44 95 LEU B O 1
ATOM 2977 N N . VAL B 1 96 ? -6.859 16.047 5.301 1 97.69 96 VAL B N 1
ATOM 2978 C CA . VAL B 1 96 ? -6.477 15.539 6.613 1 97.69 96 VAL B CA 1
ATOM 2979 C C . VAL B 1 96 ? -5.008 15.109 6.598 1 97.69 96 VAL B C 1
ATOM 2981 O O . VAL B 1 96 ? -4.57 14.422 5.676 1 97.69 96 VAL B O 1
ATOM 2984 N N . THR B 1 97 ? -4.285 15.531 7.648 1 98.06 97 THR B N 1
ATOM 2985 C CA . THR B 1 97 ? -2.859 15.211 7.621 1 98.06 97 THR B CA 1
ATOM 2986 C C . THR B 1 97 ? -2.402 14.664 8.969 1 98.06 97 THR B C 1
ATOM 2988 O O . THR B 1 97 ? -2.986 14.984 10.008 1 98.06 97 THR B O 1
ATOM 2991 N N . THR B 1 98 ? -1.448 13.82 8.914 1 97.56 98 THR B N 1
ATOM 2992 C CA . THR B 1 98 ? -0.639 13.414 10.055 1 97.56 98 THR B CA 1
ATOM 2993 C C . THR B 1 98 ? 0.796 13.906 9.906 1 97.56 98 THR B C 1
ATOM 2995 O O . THR B 1 98 ? 1.382 13.812 8.82 1 97.56 98 THR B O 1
ATOM 2998 N N . ASN B 1 99 ? 1.295 14.469 10.961 1 97.31 99 ASN B N 1
ATOM 2999 C CA . ASN B 1 99 ? 2.562 15.188 10.922 1 97.31 99 ASN B CA 1
ATOM 3000 C C . ASN B 1 99 ? 3.572 14.609 11.906 1 97.31 99 ASN B C 1
ATOM 3002 O O . ASN B 1 99 ? 3.238 14.352 13.062 1 97.31 99 ASN B O 1
ATOM 3006 N N . TYR B 1 100 ? 4.766 14.477 11.375 1 96.44 100 TYR B N 1
ATOM 3007 C CA . TYR B 1 100 ? 5.809 13.836 12.164 1 96.44 100 TYR B CA 1
ATOM 3008 C C . TYR B 1 100 ? 7.098 14.641 12.133 1 96.44 100 TYR B C 1
ATOM 3010 O O . TYR B 1 100 ? 7.637 14.922 11.055 1 96.44 100 TYR B O 1
ATOM 3018 N N . VAL B 1 101 ? 7.523 15.016 13.336 1 94.31 101 VAL B N 1
ATOM 3019 C CA . VAL B 1 101 ? 8.844 15.625 13.406 1 94.31 101 VAL B CA 1
ATOM 3020 C C . VAL B 1 101 ? 9.922 14.555 13.234 1 94.31 101 VAL B C 1
ATOM 3022 O O . VAL B 1 101 ? 10.188 13.773 14.148 1 94.31 101 VAL B O 1
ATOM 3025 N N . SER B 1 102 ? 10.414 14.438 12.109 1 86.69 102 SER B N 1
ATOM 3026 C CA . SER B 1 102 ? 11.352 13.367 11.789 1 86.69 102 SER B CA 1
ATOM 3027 C C . SER B 1 102 ? 12.375 13.805 10.75 1 86.69 102 SER B C 1
ATOM 3029 O O . SER B 1 102 ? 12.047 14.562 9.836 1 86.69 102 SER B O 1
ATOM 3031 N N . GLY B 1 103 ? 13.547 13.352 10.977 1 83.81 103 GLY B N 1
ATOM 3032 C CA . GLY B 1 103 ? 14.555 13.531 9.945 1 83.81 103 GLY B CA 1
ATOM 3033 C C . GLY B 1 103 ? 14.484 12.477 8.852 1 83.81 103 GLY B C 1
ATOM 3034 O O . GLY B 1 103 ? 13.977 11.375 9.078 1 83.81 103 GLY B O 1
ATOM 3035 N N . GLN B 1 104 ? 15.062 12.719 7.719 1 82.75 104 GLN B N 1
ATOM 3036 C CA . GLN B 1 104 ? 14.984 11.859 6.543 1 82.75 104 GLN B CA 1
ATOM 3037 C C . GLN B 1 104 ? 15.734 10.555 6.766 1 82.75 104 GLN B C 1
ATOM 3039 O O . GLN B 1 104 ? 15.516 9.57 6.051 1 82.75 104 GLN B O 1
ATOM 3044 N N . ASP B 1 105 ? 16.547 10.516 7.754 1 84.62 105 ASP B N 1
ATOM 3045 C CA . ASP B 1 105 ? 17.344 9.312 7.957 1 84.62 105 ASP B CA 1
ATOM 3046 C C . ASP B 1 105 ? 16.812 8.484 9.117 1 84.62 105 ASP B C 1
ATOM 3048 O O . ASP B 1 105 ? 17.375 7.445 9.461 1 84.62 105 ASP B O 1
ATOM 3052 N N . SER B 1 106 ? 15.766 8.93 9.688 1 90.12 106 SER B N 1
ATOM 3053 C CA . SER B 1 106 ? 15.219 8.195 10.82 1 90.12 106 SER B CA 1
ATOM 3054 C C . SER B 1 106 ? 14.539 6.906 10.367 1 90.12 106 SER B C 1
ATOM 3056 O O . SER B 1 106 ? 14.062 6.812 9.234 1 90.12 106 SER B O 1
ATOM 3058 N N . PHE B 1 107 ? 14.547 5.934 11.289 1 92.5 107 PHE B N 1
ATOM 3059 C CA . PHE B 1 107 ? 13.867 4.66 11.086 1 92.5 107 PHE B CA 1
ATOM 3060 C C . PHE B 1 107 ? 12.398 4.879 10.766 1 92.5 107 PHE B C 1
ATOM 3062 O O . PHE B 1 107 ? 11.867 4.293 9.812 1 92.5 107 PHE B O 1
ATOM 3069 N N . GLU B 1 108 ? 11.727 5.746 11.438 1 92 108 GLU B N 1
ATOM 3070 C CA . GLU B 1 108 ? 10.297 6.004 11.273 1 92 108 GLU B CA 1
ATOM 3071 C C . GLU B 1 108 ? 10.008 6.641 9.914 1 92 108 GLU B C 1
ATOM 3073 O O . GLU B 1 108 ? 9.008 6.32 9.273 1 92 108 GLU B O 1
ATOM 3078 N N . HIS B 1 109 ? 10.906 7.504 9.578 1 93.25 109 HIS B N 1
ATOM 3079 C CA . HIS B 1 109 ? 10.781 8.125 8.258 1 93.25 109 HIS B CA 1
ATOM 3080 C C . HIS B 1 109 ? 10.789 7.074 7.152 1 93.25 109 HIS B C 1
ATOM 3082 O O . HIS B 1 109 ? 9.945 7.098 6.258 1 93.25 109 HIS B O 1
ATOM 3088 N N . LYS B 1 110 ? 11.703 6.199 7.254 1 93.62 110 LYS B N 1
ATOM 3089 C CA . LYS B 1 110 ? 11.836 5.176 6.223 1 93.62 110 LYS B CA 1
ATOM 3090 C C . LYS B 1 110 ? 10.625 4.254 6.191 1 93.62 110 LYS B C 1
ATOM 3092 O O . LYS B 1 110 ? 10.164 3.863 5.117 1 93.62 110 LYS B O 1
ATOM 3097 N N . MET B 1 111 ? 10.109 3.932 7.32 1 93.94 111 MET B N 1
ATOM 3098 C CA . MET B 1 111 ? 8.906 3.115 7.398 1 93.94 111 MET B CA 1
ATOM 3099 C C . MET B 1 111 ? 7.738 3.801 6.699 1 93.94 111 MET B C 1
ATOM 3101 O O . MET B 1 111 ? 7.02 3.172 5.918 1 93.94 111 MET B O 1
ATOM 3105 N N . ARG B 1 112 ? 7.613 5.047 6.914 1 94.19 112 ARG B N 1
ATOM 3106 C CA . ARG B 1 112 ? 6.512 5.805 6.332 1 94.19 112 ARG B CA 1
ATOM 3107 C C . ARG B 1 112 ? 6.684 5.953 4.824 1 94.19 112 ARG B C 1
ATOM 3109 O O . ARG B 1 112 ? 5.727 5.789 4.066 1 94.19 112 ARG B O 1
ATOM 3116 N N . VAL B 1 113 ? 7.859 6.262 4.457 1 93.75 113 VAL B N 1
ATOM 3117 C CA . VAL B 1 113 ? 8.18 6.438 3.043 1 93.75 113 VAL B CA 1
ATOM 3118 C C . VAL B 1 113 ? 7.777 5.188 2.264 1 93.75 113 VAL B C 1
ATOM 3120 O O . VAL B 1 113 ? 7.199 5.281 1.179 1 93.75 113 VAL B O 1
ATOM 3123 N N . ASN B 1 114 ? 7.965 4.082 2.83 1 93.62 114 ASN B N 1
ATOM 3124 C CA . ASN B 1 114 ? 7.691 2.814 2.162 1 93.62 114 ASN B CA 1
ATOM 3125 C C . ASN B 1 114 ? 6.191 2.555 2.049 1 93.62 114 ASN B C 1
ATOM 3127 O O . ASN B 1 114 ? 5.75 1.83 1.156 1 93.62 114 ASN B O 1
ATOM 3131 N N . SER B 1 115 ? 5.477 3.166 2.869 1 93.44 115 SER B N 1
ATOM 3132 C CA . SER B 1 115 ? 4.094 2.729 3.037 1 93.44 115 SER B CA 1
ATOM 3133 C C . SER B 1 115 ? 3.127 3.666 2.32 1 93.44 115 SER B C 1
ATOM 3135 O O . SER B 1 115 ? 1.949 3.342 2.154 1 93.44 115 SER B O 1
ATOM 3137 N N . VAL B 1 116 ? 3.6 4.797 1.859 1 94.5 116 VAL B N 1
ATOM 3138 C CA . VAL B 1 116 ? 2.709 5.754 1.214 1 94.5 116 VAL B CA 1
ATOM 3139 C C . VAL B 1 116 ? 2.766 5.574 -0.301 1 94.5 116 VAL B C 1
ATOM 3141 O O . VAL B 1 116 ? 3.65 4.887 -0.818 1 94.5 116 VAL B O 1
ATOM 3144 N N . ASP B 1 117 ? 1.794 6.199 -0.98 1 91.38 117 ASP B N 1
ATOM 3145 C CA . ASP B 1 117 ? 1.702 6.066 -2.432 1 91.38 117 ASP B CA 1
ATOM 3146 C C . ASP B 1 117 ? 2.807 6.859 -3.125 1 91.38 117 ASP B C 1
ATOM 3148 O O . ASP B 1 117 ? 3.377 6.398 -4.117 1 91.38 117 ASP B O 1
ATOM 3152 N N . GLU B 1 118 ? 3.039 8.016 -2.611 1 91.38 118 GLU B N 1
ATOM 3153 C CA . GLU B 1 118 ? 4.016 8.914 -3.225 1 91.38 118 GLU B CA 1
ATOM 3154 C C . GLU B 1 118 ? 4.789 9.695 -2.164 1 91.38 118 GLU B C 1
ATOM 3156 O O . GLU B 1 118 ? 4.258 9.992 -1.093 1 91.38 118 GLU B O 1
ATOM 3161 N N . VAL B 1 119 ? 6 9.977 -2.568 1 92.88 119 VAL B N 1
ATOM 3162 C CA . VAL B 1 119 ? 6.887 10.68 -1.646 1 92.88 119 VAL B CA 1
ATOM 3163 C C . VAL B 1 119 ? 7.508 11.891 -2.342 1 92.88 119 VAL B C 1
ATOM 3165 O O . VAL B 1 119 ? 8.109 11.758 -3.41 1 92.88 119 VAL B O 1
ATOM 3168 N N . PHE B 1 120 ? 7.363 13 -1.69 1 92.5 120 PHE B N 1
ATOM 3169 C CA . PHE B 1 120 ? 7.953 14.242 -2.176 1 92.5 120 PHE B CA 1
ATOM 3170 C C . PHE B 1 120 ? 8.922 14.82 -1.149 1 92.5 120 PHE B C 1
ATOM 3172 O O . PHE B 1 120 ? 8.695 14.711 0.057 1 92.5 120 PHE B O 1
ATOM 3179 N N . ILE B 1 121 ? 9.938 15.445 -1.666 1 92.12 121 ILE B N 1
ATOM 3180 C CA . ILE B 1 121 ? 10.922 16.094 -0.802 1 92.12 121 ILE B CA 1
ATOM 3181 C C . ILE B 1 121 ? 11.188 17.516 -1.291 1 92.12 121 ILE B C 1
ATOM 3183 O O . ILE B 1 121 ? 11.508 17.719 -2.463 1 92.12 121 ILE B O 1
ATOM 3187 N N . CYS B 1 122 ? 11.031 18.438 -0.421 1 92 122 CYS B N 1
ATOM 3188 C CA . CYS B 1 122 ? 11.438 19.797 -0.739 1 92 122 CYS B CA 1
ATOM 3189 C C . CYS B 1 122 ? 12.953 19.938 -0.701 1 92 122 CYS B C 1
ATOM 3191 O O . CYS B 1 122 ? 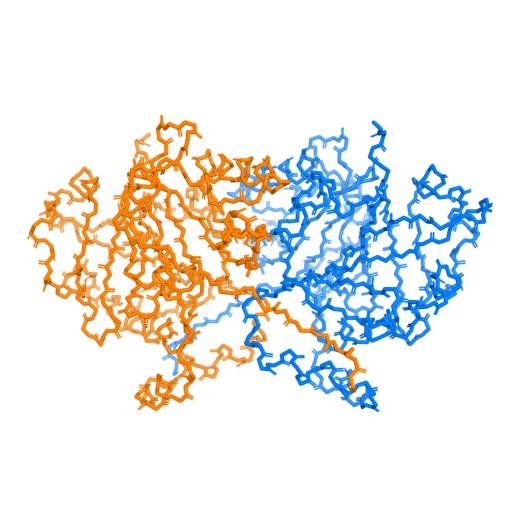13.586 19.672 0.324 1 92 122 CYS B O 1
ATOM 3193 N N . GLN B 1 123 ? 13.469 20.438 -1.748 1 86.69 123 GLN B N 1
ATOM 3194 C CA . GLN B 1 123 ? 14.914 20.641 -1.847 1 86.69 123 GLN B CA 1
ATOM 3195 C C . GLN B 1 123 ? 15.305 22.047 -1.423 1 86.69 123 GLN B C 1
ATOM 3197 O O . GLN B 1 123 ? 14.477 22.969 -1.434 1 86.69 123 GLN B O 1
ATOM 3202 N N . PRO B 1 124 ? 16.594 22.203 -1.09 1 81.56 124 PRO B N 1
ATOM 3203 C CA . PRO B 1 124 ? 17.047 23.516 -0.64 1 81.56 124 PRO B CA 1
ATOM 3204 C C . PRO B 1 124 ? 16.875 24.594 -1.7 1 81.56 124 PRO B C 1
ATOM 3206 O O . PRO B 1 124 ? 16.734 25.781 -1.365 1 81.56 124 PRO B O 1
ATOM 3209 N N . GLU B 1 125 ? 16.891 24.281 -2.977 1 80.56 125 GLU B N 1
ATOM 3210 C CA . GLU B 1 125 ? 16.766 25.266 -4.043 1 80.56 125 GLU B CA 1
ATOM 3211 C C . GLU B 1 125 ? 15.305 25.594 -4.336 1 80.56 125 GLU B C 1
ATOM 3213 O O . GLU B 1 125 ? 15 26.328 -5.281 1 80.56 125 GLU B O 1
ATOM 3218 N N . GLY B 1 126 ? 14.414 25.047 -3.518 1 78.69 126 GLY B N 1
ATOM 3219 C CA . GLY B 1 126 ? 13.008 25.359 -3.652 1 78.69 126 GLY B CA 1
ATOM 3220 C C . GLY B 1 126 ? 12.281 24.453 -4.633 1 78.69 126 GLY B C 1
ATOM 3221 O O . GLY B 1 126 ? 11.102 24.672 -4.926 1 78.69 126 GLY B O 1
ATOM 3222 N N . THR B 1 127 ? 12.961 23.484 -5.125 1 83.88 127 THR B N 1
ATOM 3223 C CA . THR B 1 127 ? 12.32 22.547 -6.039 1 83.88 127 THR B CA 1
ATOM 3224 C C . THR B 1 127 ? 11.719 21.375 -5.27 1 83.88 127 THR B C 1
ATOM 3226 O O . THR B 1 127 ? 12.133 21.078 -4.148 1 83.88 127 THR B O 1
ATOM 3229 N N . LEU B 1 128 ? 10.672 20.828 -5.918 1 88.31 128 LEU B N 1
ATOM 3230 C CA . LEU B 1 128 ? 10.031 19.641 -5.359 1 88.31 128 LEU B CA 1
ATOM 3231 C C . LEU B 1 128 ? 10.5 18.391 -6.074 1 88.31 128 LEU B C 1
ATOM 3233 O O . LEU B 1 128 ? 10.383 18.281 -7.297 1 88.31 128 LEU B O 1
ATOM 3237 N N . GLN B 1 129 ? 10.977 17.484 -5.285 1 88.12 129 GLN B N 1
ATOM 3238 C CA . GLN B 1 129 ? 11.438 16.219 -5.852 1 88.12 129 GLN B CA 1
ATOM 3239 C C . GLN B 1 129 ? 10.461 15.086 -5.559 1 88.12 129 GLN B C 1
ATOM 3241 O O . GLN B 1 129 ? 10.055 14.891 -4.414 1 88.12 129 GLN B O 1
ATOM 3246 N N . LEU B 1 130 ? 10.078 14.445 -6.621 1 88.19 130 LEU B N 1
ATOM 3247 C CA . LEU B 1 130 ? 9.406 13.164 -6.438 1 88.19 130 LEU B CA 1
ATOM 3248 C C . LEU B 1 130 ? 10.406 12.055 -6.156 1 88.19 130 LEU B C 1
ATOM 3250 O O . LEU B 1 130 ? 11.227 11.719 -7.016 1 88.19 130 LEU B O 1
ATOM 3254 N N . ALA B 1 131 ? 10.297 11.492 -5.004 1 87.56 131 ALA B N 1
ATOM 3255 C CA . ALA B 1 131 ? 11.297 10.516 -4.566 1 87.56 131 ALA B CA 1
ATOM 3256 C C . ALA B 1 131 ? 10.75 9.094 -4.652 1 87.56 131 ALA B C 1
ATOM 3258 O O . ALA B 1 131 ? 11.492 8.133 -4.449 1 87.56 131 ALA B O 1
ATOM 3259 N N . GLY B 1 132 ? 9.508 8.961 -4.93 1 87.06 132 GLY B N 1
ATOM 3260 C CA . GLY B 1 132 ? 8.859 7.668 -5.086 1 87.06 132 GLY B CA 1
ATOM 3261 C C . GLY B 1 132 ? 7.398 7.777 -5.473 1 87.06 132 GLY B C 1
ATOM 3262 O O . GLY B 1 132 ? 6.703 8.703 -5.047 1 87.06 132 GLY B O 1
ATOM 3263 N N . ALA B 1 133 ? 6.91 6.844 -6.262 1 85.75 133 ALA B N 1
ATOM 3264 C CA . ALA B 1 133 ? 5.512 6.809 -6.68 1 85.75 133 ALA B CA 1
ATOM 3265 C C . ALA B 1 133 ? 5.062 5.383 -6.98 1 85.75 133 ALA B C 1
ATOM 3267 O O . ALA B 1 133 ? 5.645 4.711 -7.836 1 85.75 133 ALA B O 1
ATOM 3268 N N . 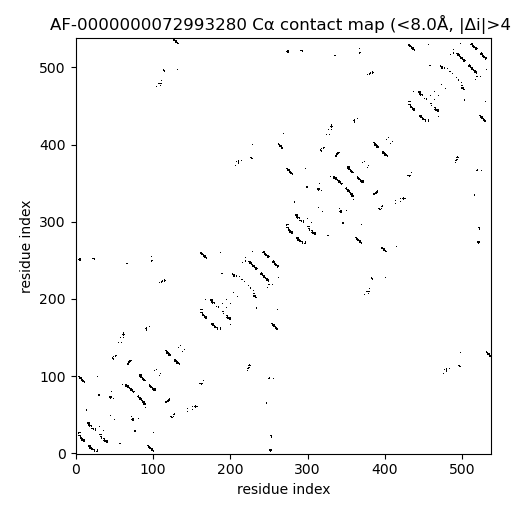TRP B 1 134 ? 4.004 5.07 -6.199 1 78.06 134 TRP B N 1
ATOM 3269 C CA . TRP B 1 134 ? 3.457 3.736 -6.418 1 78.06 134 TRP B CA 1
ATOM 3270 C C . TRP B 1 134 ? 2.359 3.768 -7.477 1 78.06 134 TRP B C 1
ATOM 3272 O O . TRP B 1 134 ? 1.447 4.594 -7.41 1 78.06 134 TRP B O 1
ATOM 3282 N N . ASN B 1 135 ? 2.252 2.715 -8.539 1 61.09 135 ASN B N 1
ATOM 3283 C CA . ASN B 1 135 ? 1.262 2.426 -9.57 1 61.09 135 ASN B CA 1
ATOM 3284 C C . ASN B 1 135 ? 1.229 3.514 -10.641 1 61.09 135 ASN B C 1
ATOM 3286 O O . ASN B 1 135 ? 0.609 3.342 -11.688 1 61.09 135 ASN B O 1
ATOM 3290 N N . ASP B 1 136 ? 1.538 4.828 -10.203 1 53.81 136 ASP B N 1
ATOM 3291 C CA . ASP B 1 136 ? 1.251 5.859 -11.195 1 53.81 136 ASP B CA 1
ATOM 3292 C C . ASP B 1 136 ? 2.225 5.781 -12.367 1 53.81 136 ASP B C 1
ATOM 3294 O O . ASP B 1 136 ? 3.426 5.578 -12.172 1 53.81 136 ASP B O 1
ATOM 3298 N N . LYS B 1 137 ? 1.45 5.289 -13.484 1 46.31 137 LYS B N 1
ATOM 3299 C CA . LYS B 1 137 ? 2.244 5.539 -14.688 1 46.31 137 LYS B CA 1
ATOM 3300 C C . LYS B 1 137 ? 2.979 6.875 -14.586 1 46.31 137 LYS B C 1
ATOM 3302 O O . LYS B 1 137 ? 2.377 7.895 -14.25 1 46.31 137 LYS B O 1
ATOM 3307 N N . GLN B 1 138 ? 4.23 6.816 -14.305 1 47.81 138 GLN B N 1
ATOM 3308 C CA . GLN B 1 138 ? 5.109 7.98 -14.359 1 47.81 138 GLN B CA 1
ATOM 3309 C C . GLN B 1 138 ? 4.504 9.086 -15.219 1 47.81 138 GLN B C 1
ATOM 3311 O O . GLN B 1 138 ? 4.641 10.273 -14.898 1 47.81 138 GLN B O 1
ATOM 3316 N N . GLU B 1 139 ? 3.912 8.594 -16.141 1 46.56 139 GLU B N 1
ATOM 3317 C CA . GLU B 1 139 ? 3.475 9.555 -17.156 1 46.56 139 GLU B CA 1
ATOM 3318 C C . GLU B 1 139 ? 2.373 10.461 -16.625 1 46.56 139 GLU B C 1
ATOM 3320 O O . GLU B 1 139 ? 2.365 11.664 -16.891 1 46.56 139 GLU B O 1
ATOM 3325 N N . ARG B 1 140 ? 1.452 9.859 -15.984 1 47.25 140 ARG B N 1
ATOM 3326 C CA . ARG B 1 140 ? 0.358 10.727 -15.562 1 47.25 140 ARG B CA 1
ATOM 3327 C C . ARG B 1 140 ? 0.817 11.711 -14.492 1 47.25 140 ARG B C 1
ATOM 3329 O O . ARG B 1 140 ? 0.263 12.805 -14.367 1 47.25 140 ARG B O 1
ATOM 3336 N N . MET B 1 141 ? 1.765 11.266 -13.805 1 47.84 141 MET B N 1
ATOM 3337 C CA . MET B 1 141 ? 2.234 12.148 -12.742 1 47.84 141 MET B CA 1
ATOM 3338 C C . MET B 1 141 ? 2.832 13.43 -13.32 1 47.84 141 MET B C 1
ATOM 3340 O O . MET B 1 141 ? 2.611 14.516 -12.781 1 47.84 141 MET B O 1
ATOM 3344 N N . LYS B 1 142 ? 3.568 13.25 -14.352 1 49.38 142 LYS B N 1
ATOM 3345 C CA . LYS B 1 142 ? 4.184 14.422 -14.969 1 49.38 142 LYS B CA 1
ATOM 3346 C C . LYS B 1 142 ? 3.121 15.398 -15.469 1 49.38 142 LYS B C 1
ATOM 3348 O O . LYS B 1 142 ? 3.285 16.609 -15.359 1 49.38 142 LYS B O 1
ATOM 3353 N N . MET B 1 143 ? 2.111 14.805 -15.953 1 45.78 143 MET B N 1
ATOM 3354 C CA . MET B 1 143 ? 1.1 15.672 -16.547 1 45.78 143 MET B CA 1
ATOM 3355 C C . MET B 1 143 ? 0.379 16.484 -15.477 1 45.78 143 MET B C 1
ATOM 3357 O O . MET B 1 143 ? 0.049 17.656 -15.695 1 45.78 143 MET B O 1
ATOM 3361 N N . THR B 1 144 ? 0.11 15.875 -14.453 1 47.06 144 THR B N 1
ATOM 3362 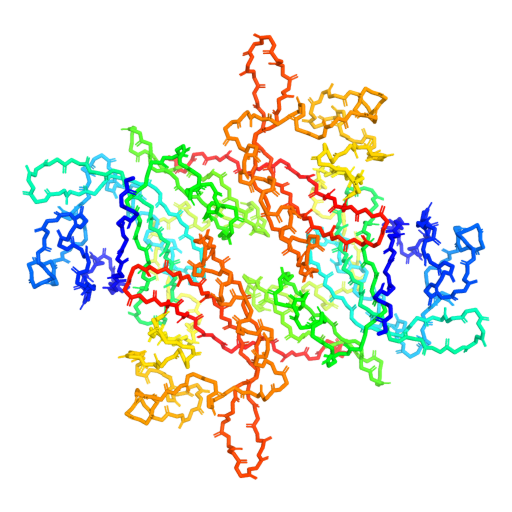C CA . THR B 1 144 ? -0.716 16.562 -13.469 1 47.06 144 THR B CA 1
ATOM 3363 C C . THR B 1 144 ? 0.102 17.609 -12.719 1 47.06 144 THR B C 1
ATOM 3365 O O . THR B 1 144 ? -0.444 18.609 -12.242 1 47.06 144 THR B O 1
ATOM 3368 N N . MET B 1 145 ? 1.362 17.406 -12.625 1 50.75 145 MET B N 1
ATOM 3369 C CA . MET B 1 145 ? 2.158 18.328 -11.812 1 50.75 145 MET B CA 1
ATOM 3370 C C . MET B 1 145 ? 2.609 19.531 -12.641 1 50.75 145 MET B C 1
ATOM 3372 O O . MET B 1 145 ? 2.908 20.594 -12.086 1 50.75 145 MET B O 1
ATOM 3376 N N . GLU B 1 146 ? 2.754 19.359 -13.836 1 46.69 146 GLU B N 1
ATOM 3377 C CA . GLU B 1 146 ? 3.262 20.484 -14.617 1 46.69 146 GLU B CA 1
ATOM 3378 C C . GLU B 1 146 ? 2.275 21.656 -14.617 1 46.69 146 GLU B C 1
ATOM 3380 O O . GLU B 1 146 ? 2.68 22.812 -14.695 1 46.69 146 GLU B O 1
ATOM 3385 N N . ASP B 1 147 ? 0.929 21.547 -14.734 1 45.09 147 ASP B N 1
ATOM 3386 C CA . ASP B 1 147 ? 0.205 22.734 -15.203 1 45.09 147 ASP B CA 1
ATOM 3387 C C . ASP B 1 147 ? -0.495 23.438 -14.047 1 45.09 147 ASP B C 1
ATOM 3389 O O . ASP B 1 147 ? -1.668 23.188 -13.773 1 45.09 147 ASP B O 1
ATOM 3393 N N . GLY B 1 148 ? 0.151 23.812 -13.07 1 44.97 148 GLY B N 1
ATOM 3394 C CA . GLY B 1 148 ? -0.408 24.75 -12.117 1 44.97 148 GLY B CA 1
ATOM 3395 C C . GLY B 1 148 ? -1.359 25.75 -12.75 1 44.97 148 GLY B C 1
ATOM 3396 O O . GLY B 1 148 ? -2.18 26.359 -12.055 1 44.97 148 GLY B O 1
ATOM 3397 N N . GLN B 1 149 ? -1.066 26.25 -13.898 1 47.66 149 GLN B N 1
ATOM 3398 C CA . GLN B 1 149 ? -1.851 27.297 -14.531 1 47.66 149 GLN B CA 1
ATOM 3399 C C . GLN B 1 149 ? -3.279 26.844 -14.797 1 47.66 149 GLN B C 1
ATOM 3401 O O . GLN B 1 149 ? -4.191 27.656 -14.914 1 47.66 149 GLN B O 1
ATOM 3406 N N . HIS B 1 150 ? -3.412 25.578 -14.844 1 52.22 150 HIS B N 1
ATOM 3407 C CA . HIS B 1 150 ? -4.742 25.078 -15.18 1 52.22 150 HIS B CA 1
ATOM 3408 C C . HIS B 1 150 ? -5.406 24.422 -13.984 1 52.22 150 HIS B C 1
ATOM 3410 O O . HIS B 1 150 ? -6.297 23.578 -14.141 1 52.22 150 HIS B O 1
ATOM 3416 N N . TRP B 1 151 ? -5.031 24.859 -12.906 1 52.5 151 TRP B N 1
ATOM 3417 C CA . TRP B 1 151 ? -5.496 24.297 -11.641 1 52.5 151 TRP B CA 1
ATOM 3418 C C . TRP B 1 151 ? -7.02 24.297 -11.57 1 52.5 151 TRP B C 1
ATOM 3420 O O . TRP B 1 151 ? -7.633 23.297 -11.227 1 52.5 151 TRP B O 1
ATOM 3430 N N . ALA B 1 152 ? -7.434 25.562 -11.75 1 53.69 152 ALA B N 1
ATOM 3431 C CA . ALA B 1 152 ? -8.883 25.703 -11.695 1 53.69 152 ALA B CA 1
ATOM 3432 C C . ALA B 1 152 ? -9.562 24.688 -12.633 1 53.69 152 ALA B C 1
ATOM 3434 O O . ALA B 1 152 ? -10.594 24.125 -12.297 1 53.69 152 ALA B O 1
ATOM 3435 N N . ASP B 1 153 ? -8.906 24.5 -13.633 1 58.44 153 ASP B N 1
ATOM 3436 C CA . ASP B 1 153 ? -9.508 23.609 -14.617 1 58.44 153 ASP B CA 1
ATOM 3437 C C . ASP B 1 153 ? -9.414 22.156 -14.164 1 58.44 153 ASP B C 1
ATOM 3439 O O . ASP B 1 153 ? -10.336 21.375 -14.391 1 58.44 153 ASP B O 1
ATOM 3443 N N . LEU B 1 154 ? -8.461 21.875 -13.469 1 55.5 154 LEU B N 1
ATOM 3444 C CA . LEU B 1 154 ? -8.234 20.484 -13.086 1 55.5 154 LEU B CA 1
ATOM 3445 C C . LEU B 1 154 ? -9.117 20.109 -11.898 1 55.5 154 LEU B C 1
ATOM 3447 O O . LEU B 1 154 ? -9.68 19 -11.867 1 55.5 154 LEU B O 1
ATOM 3451 N N . VAL B 1 155 ? -9.172 21 -10.969 1 58.06 155 VAL B N 1
ATOM 3452 C CA . VAL B 1 155 ? -9.953 20.703 -9.766 1 58.06 155 VAL B CA 1
ATOM 3453 C C . VAL B 1 155 ? -11.43 20.562 -10.125 1 58.06 155 VAL B C 1
ATOM 3455 O O . VAL B 1 155 ? -12.133 19.734 -9.562 1 58.06 155 VAL B O 1
ATOM 3458 N N . TYR B 1 156 ? -11.742 21.297 -11.133 1 59.5 156 TYR B N 1
ATOM 3459 C CA . TYR B 1 156 ? -13.172 21.328 -11.438 1 59.5 156 TYR B CA 1
ATOM 3460 C C . TYR B 1 156 ? -13.531 20.25 -12.453 1 59.5 156 TYR B C 1
ATOM 3462 O O . TYR B 1 156 ? -14.711 19.969 -12.672 1 59.5 156 TYR B O 1
ATOM 3470 N N . SER B 1 157 ? -12.531 19.625 -12.992 1 60.28 157 SER B N 1
ATOM 3471 C CA . SER B 1 157 ? -12.867 18.719 -14.086 1 60.28 157 SER B CA 1
ATOM 3472 C C . SER B 1 157 ? -13.18 17.328 -13.57 1 60.28 157 SER B C 1
ATOM 3474 O O . SER B 1 157 ? -13.898 16.562 -14.219 1 60.28 157 SER B O 1
ATOM 3476 N N . ASN B 1 158 ? -12.781 17.016 -12.391 1 68.88 158 ASN B N 1
ATOM 3477 C CA . ASN B 1 158 ? -13.023 15.656 -11.914 1 68.88 158 ASN B CA 1
ATOM 3478 C C . ASN B 1 158 ? -14.133 15.617 -10.867 1 68.88 158 ASN B C 1
ATOM 3480 O O . ASN B 1 158 ? -14.234 16.516 -10.023 1 68.88 158 ASN B O 1
ATOM 3484 N N . PRO B 1 159 ? -15.062 14.672 -11.117 1 78.81 159 PRO B N 1
ATOM 3485 C CA . PRO B 1 159 ? -16.047 14.516 -10.047 1 78.81 159 PRO B CA 1
ATOM 3486 C C . PRO B 1 159 ? -15.406 14.281 -8.68 1 78.81 159 PRO B C 1
ATOM 3488 O O . PRO B 1 159 ? -14.406 13.562 -8.578 1 78.81 159 PRO B O 1
ATOM 3491 N N . ILE B 1 160 ? -15.93 14.977 -7.75 1 85.19 160 ILE B N 1
ATOM 3492 C CA . ILE B 1 160 ? -15.367 14.891 -6.41 1 85.19 160 ILE B CA 1
ATOM 3493 C C . ILE B 1 160 ? -15.805 13.586 -5.746 1 85.19 160 ILE B C 1
ATOM 3495 O O . ILE B 1 160 ? -17 13.281 -5.691 1 85.19 160 ILE B O 1
ATOM 3499 N N . GLU B 1 161 ? -14.867 12.836 -5.336 1 87.44 161 GLU B N 1
ATOM 3500 C CA . GLU B 1 161 ? -15.141 11.602 -4.613 1 87.44 161 GLU B CA 1
ATOM 3501 C C . GLU B 1 161 ? -15.461 11.875 -3.146 1 87.44 161 GLU B C 1
ATOM 3503 O O . GLU B 1 161 ? -14.688 12.539 -2.455 1 87.44 161 GLU B O 1
ATOM 3508 N N . LYS B 1 162 ? -16.562 11.391 -2.717 1 92.38 162 LYS B N 1
ATOM 3509 C CA . LYS B 1 162 ? -16.922 11.562 -1.314 1 92.38 162 LYS B CA 1
ATOM 3510 C C . LYS B 1 162 ? -16.078 10.664 -0.41 1 92.38 162 LYS B C 1
ATOM 3512 O O . LYS B 1 162 ? -16.016 9.453 -0.615 1 92.38 162 LYS B O 1
ATOM 3517 N N . ARG B 1 163 ? -15.445 11.281 0.508 1 95.75 163 ARG B N 1
ATOM 3518 C CA . ARG B 1 163 ? -14.664 10.602 1.533 1 95.75 163 ARG B CA 1
ATOM 3519 C C . ARG B 1 163 ? -14.953 11.172 2.916 1 95.75 163 ARG B C 1
ATOM 3521 O O . ARG B 1 163 ? -15.203 12.367 3.059 1 95.75 163 ARG B O 1
ATOM 3528 N N . PHE B 1 164 ? -14.938 10.312 3.902 1 96.62 164 PHE B N 1
ATOM 3529 C CA . PHE B 1 164 ? -15.055 10.836 5.258 1 96.62 164 PHE B CA 1
ATOM 3530 C C . PHE B 1 164 ? -13.852 10.422 6.098 1 96.62 164 PHE B C 1
ATOM 3532 O O . PHE B 1 164 ? -13.125 9.492 5.734 1 96.62 164 PHE B O 1
ATOM 3539 N N . CYS B 1 165 ? -13.641 11.148 7.152 1 97.38 165 CYS B N 1
ATOM 3540 C CA . CYS B 1 165 ? -12.484 10.914 8.016 1 97.38 165 CYS B CA 1
ATOM 3541 C C . CYS B 1 165 ? -12.922 10.547 9.422 1 97.38 165 CYS B C 1
ATOM 3543 O O . CYS B 1 165 ? -13.922 11.062 9.922 1 97.38 165 CYS B O 1
ATOM 3545 N N . LEU B 1 166 ? -12.227 9.656 10.016 1 97.88 166 LEU B N 1
ATOM 3546 C CA . LEU B 1 166 ? -12.352 9.305 11.43 1 97.88 166 LEU B CA 1
ATOM 3547 C C . LEU B 1 166 ? -11.031 9.531 12.164 1 97.88 166 LEU B C 1
ATOM 3549 O O . LEU B 1 166 ? -9.953 9.328 11.594 1 97.88 166 LEU B O 1
ATOM 3553 N N . ILE B 1 167 ? -11.117 9.992 13.367 1 97.62 167 ILE B N 1
ATOM 3554 C CA . ILE B 1 167 ? -10.008 9.914 14.312 1 97.62 167 ILE B CA 1
ATOM 3555 C C . ILE B 1 167 ? -10.375 8.969 15.453 1 97.62 167 ILE B C 1
ATOM 3557 O O . ILE B 1 167 ? -11.406 9.148 16.109 1 97.62 167 ILE B O 1
ATOM 3561 N N . LEU B 1 168 ? -9.57 7.992 15.656 1 98.06 168 LEU B N 1
ATOM 3562 C CA . LEU B 1 168 ? -9.836 6.953 16.641 1 98.06 168 LEU B CA 1
ATOM 3563 C C . LEU B 1 168 ? -8.93 7.109 17.859 1 98.06 168 LEU B C 1
ATOM 3565 O O . LEU B 1 168 ? -7.758 7.457 17.719 1 98.06 168 LEU B O 1
ATOM 3569 N N . ASN B 1 169 ? -9.461 6.82 18.984 1 96.69 169 ASN B N 1
ATOM 3570 C CA . ASN B 1 169 ? -8.68 6.766 20.219 1 96.69 169 ASN B CA 1
ATOM 3571 C C . ASN B 1 169 ? -7.77 5.539 20.25 1 96.69 169 ASN B C 1
ATOM 3573 O O . ASN B 1 169 ? -8.242 4.418 20.453 1 96.69 169 ASN B O 1
ATOM 3577 N N . ARG B 1 170 ? -6.508 5.801 20.141 1 93.56 170 ARG B N 1
ATOM 3578 C CA . ARG B 1 170 ? -5.551 4.707 20.016 1 93.56 170 ARG B CA 1
ATOM 3579 C C . ARG B 1 170 ? -5.203 4.113 21.375 1 93.56 170 ARG B C 1
ATOM 3581 O O . ARG B 1 170 ? -4.445 3.145 21.453 1 93.56 170 ARG B O 1
ATOM 3588 N N . PHE B 1 171 ? -5.664 4.66 22.453 1 91.06 171 PHE B N 1
ATOM 3589 C CA . PHE B 1 171 ? -5.258 4.262 23.797 1 91.06 171 PHE B CA 1
ATOM 3590 C C . PHE B 1 171 ? -6.188 3.189 24.344 1 91.06 171 PHE B C 1
ATOM 3592 O O . PHE B 1 171 ? -5.977 2.691 25.453 1 91.06 171 PHE B O 1
ATOM 3599 N N . THR B 1 172 ? -7.188 2.9 23.609 1 89.25 172 THR B N 1
ATOM 3600 C CA . THR B 1 172 ? -8.094 1.826 24.016 1 89.25 172 THR B CA 1
ATOM 3601 C C . THR B 1 172 ? -8.219 0.788 22.891 1 89.25 172 THR B C 1
ATOM 3603 O O . THR B 1 172 ? -8.133 1.123 21.719 1 89.25 172 THR B O 1
ATOM 3606 N N . ASP B 1 173 ? -8.484 -0.477 23.266 1 91 173 ASP B N 1
ATOM 3607 C CA . ASP B 1 173 ? -8.664 -1.552 22.297 1 91 173 ASP B CA 1
ATOM 3608 C C . ASP B 1 173 ? -9.93 -1.339 21.469 1 91 173 ASP B C 1
ATOM 3610 O O . ASP B 1 173 ? -10.031 -1.843 20.344 1 91 173 ASP B O 1
ATOM 3614 N N . ALA B 1 174 ? -10.812 -0.616 22.016 1 94.31 174 ALA B N 1
ATOM 3615 C CA . ALA B 1 174 ? -12.094 -0.396 21.344 1 94.31 174 ALA B CA 1
ATOM 3616 C C . ALA B 1 174 ? -11.938 0.566 20.172 1 94.31 174 ALA B C 1
ATOM 3618 O O . ALA B 1 174 ? -12.836 0.678 19.328 1 94.31 174 ALA B O 1
ATOM 3619 N N . LEU B 1 175 ? -10.812 1.292 20.125 1 97.06 175 LEU B N 1
ATOM 3620 C CA . LEU B 1 175 ? -10.586 2.291 19.094 1 97.06 175 LEU B CA 1
ATOM 3621 C C . LEU B 1 175 ? -11.82 3.158 18.891 1 97.06 175 LEU B C 1
ATOM 3623 O O . LEU B 1 175 ? -12.344 3.26 17.781 1 97.06 175 LEU B O 1
ATOM 3627 N N . THR B 1 176 ? -12.18 3.814 19.969 1 97.94 176 THR B N 1
ATOM 3628 C CA . THR B 1 176 ? -13.375 4.656 19.984 1 97.94 176 THR B CA 1
ATOM 3629 C C . THR B 1 176 ? -13.211 5.848 19.047 1 97.94 176 THR B C 1
ATOM 3631 O O . THR B 1 176 ? -12.141 6.457 18.984 1 97.94 176 THR B O 1
ATOM 3634 N N . ILE B 1 177 ? -14.32 6.141 18.359 1 97.81 177 ILE B N 1
ATOM 3635 C CA . ILE B 1 177 ? -14.312 7.277 17.453 1 97.81 177 ILE B CA 1
ATOM 3636 C C . ILE B 1 177 ? -14.406 8.578 18.25 1 97.81 177 ILE B C 1
ATOM 3638 O O . ILE B 1 177 ? -15.383 8.82 18.953 1 97.81 177 ILE B O 1
ATOM 3642 N N . VAL B 1 178 ? -13.43 9.43 18.094 1 96.69 178 VAL B N 1
ATOM 3643 C CA . VAL B 1 178 ? -13.43 10.68 18.844 1 96.69 178 VAL B CA 1
ATOM 3644 C C . VAL B 1 178 ? -13.75 11.844 17.922 1 96.69 178 VAL B C 1
ATOM 3646 O O . VAL B 1 178 ? -14.078 12.945 18.391 1 96.69 178 VAL B O 1
ATOM 3649 N N . PHE B 1 179 ? -13.625 11.602 16.656 1 95.56 179 PHE B N 1
ATOM 3650 C CA . PHE B 1 179 ? -13.953 12.602 15.656 1 95.56 179 PHE B CA 1
ATOM 3651 C C . PHE B 1 179 ? -14.391 11.945 14.352 1 95.56 179 PHE B C 1
ATOM 3653 O O . PHE B 1 179 ? -13.867 10.898 13.977 1 95.56 179 PHE B O 1
ATOM 3660 N N . THR B 1 180 ? -15.352 12.539 13.672 1 95.75 180 THR B N 1
ATOM 3661 C CA . THR B 1 180 ? -15.719 12.164 12.312 1 95.75 180 THR B CA 1
ATOM 3662 C C . THR B 1 180 ? -16.141 13.398 11.508 1 95.75 180 THR B C 1
ATOM 3664 O O . THR B 1 180 ? -16.719 14.336 12.055 1 95.75 180 THR B O 1
ATOM 3667 N N . SER B 1 181 ? -15.773 13.406 10.25 1 93.56 181 SER B N 1
ATOM 3668 C CA . SER B 1 181 ? -16.297 14.445 9.367 1 93.56 181 SER B CA 1
ATOM 3669 C C . SER B 1 181 ? -17.781 14.227 9.086 1 93.56 181 SER B C 1
ATOM 3671 O O . SER B 1 181 ? -18.297 13.117 9.219 1 93.56 181 SER B O 1
ATOM 3673 N N . LYS B 1 182 ? -18.484 15.25 8.703 1 86.94 182 LYS B N 1
ATOM 3674 C CA . LYS B 1 182 ? -19.938 15.25 8.578 1 86.94 182 LYS B CA 1
ATOM 3675 C C . LYS B 1 182 ? -20.391 14.375 7.414 1 86.94 182 LYS B C 1
ATOM 3677 O O . LYS B 1 182 ? -21.484 13.805 7.441 1 86.94 182 LYS B O 1
ATOM 3682 N N . ILE B 1 183 ? -19.625 14.203 6.5 1 92.38 183 ILE B N 1
ATOM 3683 C CA . ILE B 1 183 ? -20 13.508 5.27 1 92.38 183 ILE B CA 1
ATOM 3684 C C . ILE B 1 183 ? -20.188 12.023 5.551 1 92.38 183 ILE B C 1
ATOM 3686 O O . ILE B 1 183 ? -20.672 11.281 4.695 1 92.38 183 ILE B O 1
ATOM 3690 N N . ILE B 1 184 ? -19.828 11.547 6.734 1 94.38 184 ILE B N 1
ATOM 3691 C CA . ILE B 1 184 ? -20 10.148 7.098 1 94.38 184 ILE B CA 1
ATOM 3692 C C . ILE B 1 184 ? -21.453 9.734 6.883 1 94.38 184 ILE B C 1
ATOM 3694 O O . ILE B 1 184 ? -21.734 8.617 6.434 1 94.38 184 ILE B O 1
ATOM 3698 N N . GLU B 1 185 ? -22.344 10.602 7.168 1 93.12 185 GLU B N 1
ATOM 3699 C CA . GLU B 1 185 ? -23.766 10.297 7.051 1 93.12 185 GLU B CA 1
ATOM 3700 C C . GLU B 1 185 ? -24.156 10.023 5.598 1 93.12 185 GLU B C 1
ATOM 3702 O O . GLU B 1 185 ? -24.938 9.117 5.32 1 93.12 185 GLU B O 1
ATOM 3707 N N . ASP B 1 186 ? -23.625 10.766 4.723 1 92.19 186 ASP B N 1
ATOM 3708 C CA . ASP B 1 186 ? -23.922 10.609 3.303 1 92.19 186 ASP B CA 1
ATOM 3709 C C . ASP B 1 186 ? -23.484 9.242 2.795 1 92.19 186 ASP B C 1
ATOM 3711 O O . ASP B 1 186 ? -24.156 8.641 1.951 1 92.19 186 ASP B O 1
ATOM 3715 N N . LEU B 1 187 ? -22.422 8.75 3.322 1 91.62 187 LEU B N 1
ATOM 3716 C CA . LEU B 1 187 ? -21.828 7.535 2.77 1 91.62 187 LEU B CA 1
ATOM 3717 C C . LEU B 1 187 ? -22.328 6.297 3.51 1 91.62 187 LEU B C 1
ATOM 3719 O O . LEU B 1 187 ? -22.438 5.219 2.922 1 91.62 187 LEU B O 1
ATOM 3723 N N . THR B 1 188 ? -22.609 6.461 4.754 1 92.81 188 THR B N 1
ATOM 3724 C CA . THR B 1 188 ? -22.875 5.258 5.539 1 92.81 188 THR B CA 1
ATOM 3725 C C . THR B 1 188 ? -24.281 5.305 6.145 1 92.81 188 THR B C 1
ATOM 3727 O O . THR B 1 188 ? -24.781 4.293 6.637 1 92.81 188 THR B O 1
ATOM 3730 N N . GLY B 1 189 ? -24.906 6.441 6.133 1 90.5 189 GLY B N 1
ATOM 3731 C CA . GLY B 1 189 ? -26.203 6.613 6.77 1 90.5 189 GLY B CA 1
ATOM 3732 C C . GLY B 1 189 ? -26.094 6.809 8.273 1 90.5 189 GLY B C 1
ATOM 3733 O O . GLY B 1 189 ? -27.109 7.062 8.938 1 90.5 189 GLY B O 1
ATOM 3734 N N . VAL B 1 190 ? -24.953 6.734 8.812 1 91.5 190 VAL B N 1
ATOM 3735 C CA . VAL B 1 190 ? -24.75 6.879 10.25 1 91.5 190 VAL B CA 1
ATOM 3736 C C . VAL B 1 190 ? -24.516 8.344 10.594 1 91.5 190 VAL B C 1
ATOM 3738 O O . VAL B 1 190 ? -23.562 8.961 10.117 1 91.5 190 VAL B O 1
ATOM 3741 N N . PRO B 1 191 ? -25.406 8.867 11.43 1 92.38 191 PRO B N 1
ATOM 3742 C CA . PRO B 1 191 ? -25.156 10.25 11.852 1 92.38 191 PRO B CA 1
ATOM 3743 C C . PRO B 1 191 ? -23.859 10.391 12.648 1 92.38 191 PRO B C 1
ATOM 3745 O O . PRO B 1 191 ? -23.484 9.484 13.406 1 92.38 191 PRO B O 1
ATOM 3748 N N . SER B 1 192 ? -23.203 11.547 12.477 1 93.19 192 SER B N 1
ATOM 3749 C CA . SER B 1 192 ? -21.938 11.805 13.172 1 93.19 192 SER B CA 1
ATOM 3750 C C . SER B 1 192 ? -22.109 11.703 14.68 1 93.19 192 SER B C 1
ATOM 3752 O O . SER B 1 192 ? -21.266 11.141 15.375 1 93.19 192 SER B O 1
ATOM 3754 N N . SER B 1 193 ? -23.203 12.227 15.242 1 94.44 193 SER B N 1
ATOM 3755 C CA . SER B 1 193 ? -23.484 12.234 16.672 1 94.44 193 SER B CA 1
ATOM 3756 C C . SER B 1 193 ? -23.609 10.82 17.219 1 94.44 193 SER B C 1
ATOM 3758 O O . SER B 1 193 ? -23.281 10.562 18.375 1 94.44 193 SER B O 1
ATOM 3760 N N . TYR B 1 194 ? -24.062 9.969 16.375 1 94.19 194 TYR B N 1
ATOM 3761 C CA . TYR B 1 194 ? -24.234 8.578 16.766 1 94.19 194 TYR B CA 1
ATOM 3762 C C . TYR B 1 194 ? -22.906 7.84 16.766 1 94.19 194 TYR B C 1
ATOM 3764 O O . TYR B 1 194 ? -22.672 6.949 17.594 1 94.19 194 TYR B O 1
ATOM 3772 N N . ALA B 1 195 ? -22.094 8.148 15.883 1 94.94 195 ALA B N 1
ATOM 3773 C CA . ALA B 1 195 ? -20.828 7.441 15.703 1 94.94 195 ALA B CA 1
ATOM 3774 C C . ALA B 1 195 ? -19.812 7.828 16.781 1 94.94 195 ALA B C 1
ATOM 3776 O O . ALA B 1 195 ? -19.109 6.973 17.312 1 94.94 195 ALA B O 1
ATOM 3777 N N . ILE B 1 196 ? -19.797 9.102 17.172 1 96.56 196 ILE B N 1
ATOM 3778 C CA . ILE B 1 196 ? -18.797 9.617 18.109 1 96.56 196 ILE B CA 1
ATOM 3779 C C . ILE B 1 196 ? -19 8.977 19.469 1 96.56 196 ILE B C 1
ATOM 3781 O O . ILE B 1 196 ? -20.125 8.906 19.969 1 96.56 196 ILE B O 1
ATOM 3785 N N . GLY B 1 197 ? -17.891 8.539 20.031 1 96.56 197 GLY B N 1
ATOM 3786 C CA . GLY B 1 197 ? -17.938 7.918 21.344 1 96.56 197 GLY B CA 1
ATOM 3787 C C . GLY B 1 197 ? -18.109 6.41 21.281 1 96.56 197 GLY B C 1
ATOM 3788 O O . GLY B 1 197 ? -17.969 5.73 22.312 1 96.56 197 GLY B O 1
ATOM 3789 N N . ARG B 1 198 ? -18.391 5.91 20.172 1 96.56 198 ARG B N 1
ATOM 3790 C CA . ARG B 1 198 ? -18.562 4.473 20 1 96.56 198 ARG B CA 1
ATOM 3791 C C . ARG B 1 198 ? -17.312 3.842 19.391 1 96.56 198 ARG B C 1
ATOM 3793 O O . ARG B 1 198 ? -16.484 4.535 18.781 1 96.56 198 ARG B O 1
ATOM 3800 N N . SER B 1 199 ? -17.25 2.512 19.656 1 97.56 199 SER B N 1
ATOM 3801 C CA . SER B 1 199 ? -16.141 1.782 19.047 1 97.56 199 SER B CA 1
ATOM 3802 C C . SER B 1 199 ? -16.328 1.688 17.531 1 97.56 199 SER B C 1
ATOM 3804 O O . SER B 1 199 ? -17.438 1.453 17.047 1 97.56 199 SER B O 1
ATOM 3806 N N . VAL B 1 200 ? -15.25 1.875 16.812 1 97.56 200 VAL B N 1
ATOM 3807 C CA . VAL B 1 200 ? -15.305 1.75 15.359 1 97.56 200 VAL B CA 1
ATOM 3808 C C . VAL B 1 200 ? -15.766 0.344 14.977 1 97.56 200 VAL B C 1
ATOM 3810 O O . VAL B 1 200 ? -16.406 0.15 13.938 1 97.56 200 VAL B O 1
ATOM 3813 N N . PHE B 1 201 ? -15.531 -0.669 15.805 1 97.06 201 PHE B N 1
ATOM 3814 C CA . PHE B 1 201 ? -15.805 -2.068 15.5 1 97.06 201 PHE B CA 1
ATOM 3815 C C . PHE B 1 201 ? -17.312 -2.348 15.562 1 97.06 201 PHE B C 1
ATOM 3817 O O . PHE B 1 201 ? -17.766 -3.385 15.078 1 97.06 201 PHE B O 1
ATOM 3824 N N . GLU B 1 202 ? -18.062 -1.414 16.125 1 96 202 GLU B N 1
ATOM 3825 C CA . GLU B 1 202 ? -19.516 -1.556 16.125 1 96 202 GLU B CA 1
ATOM 3826 C C . GLU B 1 202 ? -20.094 -1.396 14.727 1 96 202 GLU B C 1
ATOM 3828 O O . GLU B 1 202 ? -21.219 -1.814 14.461 1 96 202 GLU B O 1
ATOM 3833 N N . PHE B 1 203 ? -19.328 -0.793 13.906 1 96.69 203 PHE B N 1
ATOM 3834 C CA . PHE B 1 203 ? -19.844 -0.472 12.586 1 96.69 203 PHE B CA 1
ATOM 3835 C C . PHE B 1 203 ? -19.234 -1.378 11.523 1 96.69 203 PHE B C 1
ATOM 3837 O O . PHE B 1 203 ? -19.531 -1.25 10.336 1 96.69 203 PHE B O 1
ATOM 3844 N N . ILE B 1 204 ? -18.438 -2.242 11.859 1 96.31 204 ILE B N 1
ATOM 3845 C CA . ILE B 1 204 ? -17.703 -3.088 10.922 1 96.31 204 ILE B CA 1
ATOM 3846 C C . ILE B 1 204 ? -18.266 -4.508 10.969 1 96.31 204 ILE B C 1
ATOM 3848 O O . ILE B 1 204 ? -18.578 -5.027 12.039 1 96.31 204 ILE B O 1
ATOM 3852 N N . ARG B 1 205 ? -18.359 -5.125 9.773 1 95.12 205 ARG B N 1
ATOM 3853 C CA . ARG B 1 205 ? -18.766 -6.523 9.703 1 95.12 205 ARG B CA 1
ATOM 3854 C C . ARG B 1 205 ? -17.844 -7.41 10.531 1 95.12 205 ARG B C 1
ATOM 3856 O O . ARG B 1 205 ? -16.625 -7.281 10.461 1 95.12 205 ARG B O 1
ATOM 3863 N N . GLU B 1 206 ? -18.422 -8.344 11.273 1 93.62 206 GLU B N 1
ATOM 3864 C CA . GLU B 1 206 ? -17.703 -9.148 12.266 1 93.62 206 GLU B CA 1
ATOM 3865 C C . GLU B 1 206 ? -16.531 -9.883 11.633 1 93.62 206 GLU B C 1
ATOM 3867 O O . GLU B 1 206 ? -15.445 -9.938 12.211 1 93.62 206 GLU B O 1
ATOM 3872 N N . ARG B 1 207 ? -16.672 -10.352 10.461 1 92.75 207 ARG B N 1
ATOM 3873 C CA . ARG B 1 207 ? -15.641 -11.172 9.82 1 92.75 207 ARG B CA 1
ATOM 3874 C C . ARG B 1 207 ? -14.398 -10.344 9.508 1 92.75 207 ARG B C 1
ATOM 3876 O O . ARG B 1 207 ? -13.305 -10.898 9.328 1 92.75 207 ARG B O 1
ATOM 3883 N N . ASP B 1 208 ? -14.539 -9.039 9.43 1 95.38 208 ASP B N 1
ATOM 3884 C CA . ASP B 1 208 ? -13.438 -8.164 9.031 1 95.38 208 ASP B CA 1
ATOM 3885 C C . ASP B 1 208 ? -12.688 -7.641 10.25 1 95.38 208 ASP B C 1
ATOM 3887 O O . ASP B 1 208 ? -11.578 -7.113 10.125 1 95.38 208 ASP B O 1
ATOM 3891 N N . ILE B 1 209 ? -13.211 -7.797 11.438 1 96.44 209 ILE B N 1
ATOM 3892 C CA . ILE B 1 209 ? -12.727 -7.109 12.633 1 96.44 209 ILE B CA 1
ATOM 3893 C C . ILE B 1 209 ? -11.336 -7.617 13 1 96.44 209 ILE B C 1
ATOM 3895 O O . ILE B 1 209 ? -10.43 -6.82 13.25 1 96.44 209 ILE B O 1
ATOM 3899 N N . PRO B 1 210 ? -11.07 -8.898 12.992 1 95.88 210 PRO B N 1
ATOM 3900 C CA . PRO B 1 210 ? -9.742 -9.344 13.414 1 95.88 210 PRO B CA 1
ATOM 3901 C C . PRO B 1 210 ? -8.625 -8.789 12.531 1 95.88 210 PRO B C 1
ATOM 3903 O O . PRO B 1 210 ? -7.609 -8.32 13.047 1 95.88 210 PRO B O 1
ATOM 3906 N N . ALA B 1 211 ? -8.805 -8.859 11.227 1 94.94 211 ALA B N 1
ATOM 3907 C CA . ALA B 1 211 ? -7.793 -8.336 10.312 1 94.94 211 ALA B CA 1
ATOM 3908 C C . ALA B 1 211 ? -7.617 -6.832 10.492 1 94.94 211 ALA B C 1
ATOM 3910 O O . ALA B 1 211 ? -6.488 -6.336 10.531 1 94.94 211 ALA B O 1
ATOM 3911 N N . LEU B 1 212 ? -8.703 -6.137 10.609 1 95.62 212 LEU B N 1
ATOM 3912 C CA . LEU B 1 212 ? -8.656 -4.688 10.789 1 95.62 212 LEU B CA 1
ATOM 3913 C C . LEU B 1 212 ? -7.934 -4.32 12.078 1 95.62 212 LEU B C 1
ATOM 3915 O O . LEU B 1 212 ? -7.082 -3.428 12.078 1 95.62 212 LEU B O 1
ATOM 3919 N N . GLN B 1 213 ? -8.281 -4.977 13.086 1 95.81 213 GLN B N 1
ATOM 3920 C CA . GLN B 1 213 ? -7.648 -4.719 14.375 1 95.81 213 GLN B CA 1
ATOM 3921 C C . GLN B 1 213 ? -6.141 -4.957 14.305 1 95.81 213 GLN B C 1
ATOM 3923 O O . GLN B 1 213 ? -5.355 -4.137 14.781 1 95.81 213 GLN B O 1
ATOM 3928 N N . THR B 1 214 ? -5.762 -6.062 13.766 1 95 214 THR B N 1
ATOM 3929 C CA . THR B 1 214 ? -4.348 -6.402 13.641 1 95 214 THR B CA 1
ATOM 3930 C C . THR B 1 214 ? -3.604 -5.332 12.844 1 95 214 THR B C 1
ATOM 3932 O O . THR B 1 214 ? -2.527 -4.887 13.242 1 95 214 THR B O 1
ATOM 3935 N N . GLN B 1 215 ? -4.137 -4.91 11.758 1 94.38 215 GLN B N 1
ATOM 3936 C CA . GLN B 1 215 ? -3.467 -3.953 10.883 1 94.38 215 GLN B CA 1
ATOM 3937 C C . GLN B 1 215 ? -3.445 -2.561 11.508 1 94.38 215 GLN B C 1
ATOM 3939 O O . GLN B 1 215 ? -2.467 -1.824 11.359 1 94.38 215 GLN B O 1
ATOM 3944 N N . LEU B 1 216 ? -4.496 -2.188 12.18 1 95.88 216 LEU B N 1
ATOM 3945 C CA . LEU B 1 216 ? -4.48 -0.924 12.914 1 95.88 216 LEU B CA 1
ATOM 3946 C C . LEU B 1 216 ? -3.432 -0.95 14.016 1 95.88 216 LEU B C 1
ATOM 3948 O O . LEU B 1 216 ? -2.74 0.046 14.25 1 95.88 216 LEU B O 1
ATOM 3952 N N . ASP B 1 217 ? -3.273 -2.09 14.664 1 94.5 217 ASP B N 1
ATOM 3953 C CA . ASP B 1 217 ? -2.229 -2.236 15.68 1 94.5 217 ASP B CA 1
ATOM 3954 C C . ASP B 1 217 ? -0.842 -2.074 15.062 1 94.5 217 ASP B C 1
ATOM 3956 O O . ASP B 1 217 ? 0.046 -1.471 15.672 1 94.5 217 ASP B O 1
ATOM 3960 N N . MET B 1 218 ? -0.675 -2.609 13.883 1 92.25 218 MET B N 1
ATOM 3961 C CA . MET B 1 218 ? 0.603 -2.457 13.195 1 92.25 218 MET B CA 1
ATOM 3962 C C . MET B 1 218 ? 0.903 -0.988 12.922 1 92.25 218 MET B C 1
ATOM 3964 O O . MET B 1 218 ? 2.047 -0.548 13.062 1 92.25 218 MET B O 1
ATOM 3968 N N . THR B 1 219 ? -0.113 -0.291 12.461 1 93 219 THR B N 1
ATOM 3969 C CA . THR B 1 219 ? 0.037 1.136 12.195 1 93 219 THR B CA 1
ATOM 3970 C C . THR B 1 219 ? 0.438 1.883 13.469 1 93 219 THR B C 1
ATOM 3972 O O . THR B 1 219 ? 1.316 2.748 13.438 1 93 219 THR B O 1
ATOM 3975 N N . ILE B 1 220 ? -0.139 1.579 14.547 1 92.81 220 ILE B N 1
ATOM 3976 C CA . ILE B 1 220 ? 0.119 2.219 15.828 1 92.81 220 ILE B CA 1
ATOM 3977 C C . ILE B 1 220 ? 1.539 1.897 16.297 1 92.81 220 ILE B C 1
ATOM 3979 O O . ILE B 1 220 ? 2.262 2.781 16.75 1 92.81 220 ILE B O 1
ATOM 3983 N N . GLU B 1 221 ? 1.963 0.706 16.062 1 90.94 221 GLU B N 1
ATOM 3984 C CA . GLU B 1 221 ? 3.213 0.217 16.641 1 90.94 221 GLU B CA 1
ATOM 3985 C C . GLU B 1 221 ? 4.41 0.614 15.773 1 90.94 221 GLU B C 1
ATOM 3987 O O . GLU B 1 221 ? 5.516 0.803 16.281 1 90.94 221 GLU B O 1
ATOM 3992 N N . ASN B 1 222 ? 4.184 0.758 14.469 1 88.88 222 ASN B N 1
ATOM 3993 C CA . ASN B 1 222 ? 5.34 0.849 13.578 1 88.88 222 ASN B CA 1
ATOM 3994 C C . ASN B 1 222 ? 5.305 2.121 12.742 1 88.88 222 ASN B C 1
ATOM 3996 O O . ASN B 1 222 ? 6.156 2.322 11.875 1 88.88 222 ASN B O 1
ATOM 4000 N N . ASP B 1 223 ? 4.355 2.99 12.961 1 84.25 223 ASP B N 1
ATOM 4001 C CA . ASP B 1 223 ? 4.227 4.234 12.211 1 84.25 223 ASP B CA 1
ATOM 4002 C C . ASP B 1 223 ? 4.055 3.965 10.719 1 84.25 223 ASP B C 1
ATOM 4004 O O . ASP B 1 223 ? 4.699 4.609 9.891 1 84.25 223 ASP B O 1
ATOM 4008 N N . LEU B 1 224 ? 3.295 3.012 10.422 1 90 224 LEU B N 1
ATOM 4009 C CA . LEU B 1 224 ? 3.006 2.646 9.039 1 90 224 LEU B CA 1
ATOM 4010 C C . LEU B 1 224 ? 1.718 3.309 8.562 1 90 224 LEU B C 1
ATOM 4012 O O . LEU B 1 224 ? 0.852 3.648 9.367 1 90 224 LEU B O 1
ATOM 4016 N N . VAL B 1 225 ? 1.741 3.592 7.324 1 94.38 225 VAL B N 1
ATOM 4017 C CA . VAL B 1 225 ? 0.482 3.873 6.645 1 94.38 225 VAL B CA 1
ATOM 4018 C C . VAL B 1 225 ? -0.073 2.588 6.035 1 94.38 225 VAL B C 1
ATOM 4020 O O . VAL B 1 225 ? 0.637 1.874 5.32 1 94.38 225 VAL B O 1
ATOM 4023 N N . ILE B 1 226 ? -1.319 2.32 6.348 1 94.81 226 ILE B N 1
ATOM 4024 C CA . ILE B 1 226 ? -1.851 1.056 5.855 1 94.81 226 ILE B CA 1
ATOM 4025 C C . ILE B 1 226 ? -3.141 1.307 5.078 1 94.81 226 ILE B C 1
ATOM 4027 O O . ILE B 1 226 ? -3.846 2.285 5.336 1 94.81 226 ILE B O 1
ATOM 4031 N N . ARG B 1 227 ? -3.348 0.425 4.18 1 94 227 ARG B N 1
ATOM 4032 C CA . ARG B 1 227 ? -4.613 0.355 3.453 1 94 227 ARG B CA 1
ATOM 4033 C C . ARG B 1 227 ? -5.535 -0.697 4.062 1 94 227 ARG B C 1
ATOM 4035 O O . ARG B 1 227 ? -5.074 -1.757 4.492 1 94 227 ARG B O 1
ATOM 4042 N N . LEU B 1 228 ? -6.777 -0.353 4.039 1 96.44 228 LEU B N 1
ATOM 4043 C CA . LEU B 1 228 ? -7.773 -1.257 4.605 1 96.44 228 LEU B CA 1
ATOM 4044 C C . LEU B 1 228 ? -8.977 -1.392 3.682 1 96.44 228 LEU B C 1
ATOM 4046 O O . LEU B 1 228 ? -9.352 -0.438 2.994 1 96.44 228 LEU B O 1
ATOM 4050 N N . ARG B 1 229 ? -9.492 -2.564 3.689 1 95.62 229 ARG B N 1
ATOM 4051 C CA . ARG B 1 229 ? -10.773 -2.855 3.053 1 95.62 229 ARG B CA 1
ATOM 4052 C C . ARG B 1 229 ? -11.703 -3.598 4.008 1 95.62 229 ARG B C 1
ATOM 4054 O O . ARG B 1 229 ? -11.297 -4.57 4.648 1 95.62 229 ARG B O 1
ATOM 4061 N N . PHE B 1 230 ? -12.906 -3.086 4.102 1 96 230 PHE B N 1
ATOM 4062 C CA . PHE B 1 230 ? -13.836 -3.701 5.043 1 96 230 PHE B CA 1
ATOM 4063 C C . PHE B 1 230 ? -15.273 -3.369 4.672 1 96 230 PHE B C 1
ATOM 4065 O O . PHE B 1 230 ? -15.523 -2.428 3.916 1 96 230 PHE B O 1
ATOM 4072 N N . ASP B 1 231 ? -16.156 -4.184 5.211 1 95.12 231 ASP B N 1
ATOM 4073 C CA . ASP B 1 231 ? -17.578 -3.924 5.043 1 95.12 231 ASP B CA 1
ATOM 4074 C C . ASP B 1 231 ? -18.141 -3.148 6.234 1 95.12 231 ASP B C 1
ATOM 4076 O O . ASP B 1 231 ? -18 -3.57 7.383 1 95.12 231 ASP B O 1
ATOM 4080 N N . TRP B 1 232 ? -18.703 -2.027 5.883 1 96.44 232 TRP B N 1
ATOM 4081 C CA . TRP B 1 232 ? -19.328 -1.154 6.871 1 96.44 232 TRP B CA 1
ATOM 4082 C C . TRP B 1 232 ? -20.812 -1.499 7.051 1 96.44 232 TRP B C 1
ATOM 4084 O O . TRP B 1 232 ? -21.547 -1.608 6.07 1 96.44 232 TRP B O 1
ATOM 4094 N N . LEU B 1 233 ? -21.266 -1.613 8.281 1 93.38 233 LEU B N 1
ATOM 4095 C CA . LEU B 1 233 ? -22.656 -1.938 8.586 1 93.38 233 LEU B CA 1
ATOM 4096 C C . LEU B 1 233 ? -23.547 -0.714 8.414 1 93.38 233 LEU B C 1
ATOM 4098 O O . LEU B 1 233 ? -23.438 0.25 9.18 1 93.38 233 LEU B O 1
ATOM 4102 N N . VAL B 1 234 ? -24.453 -0.733 7.445 1 88.12 234 VAL B N 1
ATOM 4103 C CA . VAL B 1 234 ? -25.328 0.392 7.152 1 88.12 234 VAL B CA 1
ATOM 4104 C C . VAL B 1 234 ? -26.672 0.182 7.832 1 88.12 234 VAL B C 1
ATOM 4106 O O . VAL B 1 234 ? -27.297 1.136 8.32 1 88.12 234 VAL B O 1
ATOM 4109 N N . ASP B 1 235 ? -27.141 -1.062 7.777 1 86.75 235 ASP B N 1
ATOM 4110 C CA . ASP B 1 235 ? -28.406 -1.45 8.414 1 86.75 235 ASP B CA 1
ATOM 4111 C C . ASP B 1 235 ? -28.234 -2.748 9.195 1 86.75 235 ASP B C 1
ATOM 4113 O O . ASP B 1 235 ? -28.219 -3.834 8.617 1 86.75 235 ASP B O 1
ATOM 4117 N N . TYR B 1 236 ? -28.281 -2.582 10.453 1 80.19 236 TYR B N 1
ATOM 4118 C CA . TYR B 1 236 ? -28.047 -3.73 11.32 1 80.19 236 TYR B CA 1
ATOM 4119 C C . TYR B 1 236 ? -29.188 -4.738 11.211 1 80.19 236 TYR B C 1
ATOM 4121 O O . TYR B 1 236 ? -28.938 -5.949 11.141 1 80.19 236 TYR B O 1
ATOM 4129 N N . GLU B 1 237 ? -30.359 -4.281 11.188 1 84.38 237 GLU B N 1
ATOM 4130 C CA . GLU B 1 237 ? -31.516 -5.164 11.164 1 84.38 237 GLU B CA 1
ATOM 4131 C C . GLU B 1 237 ? -31.562 -5.98 9.883 1 84.38 237 GLU B C 1
ATOM 4133 O O . GLU B 1 237 ? -31.844 -7.184 9.914 1 84.38 237 GLU B O 1
ATOM 4138 N N . GLN B 1 238 ? -31.172 -5.367 8.828 1 88.81 238 GLN B N 1
ATOM 4139 C CA . GLN B 1 238 ? -31.266 -6.039 7.535 1 88.81 238 GLN B CA 1
ATOM 4140 C C . GLN B 1 238 ? -29.922 -6.617 7.113 1 88.81 238 GLN B C 1
ATOM 4142 O O . GLN B 1 238 ? -29.781 -7.152 6.012 1 88.81 238 GLN B O 1
ATOM 4147 N N . GLN B 1 239 ? -28.906 -6.445 7.965 1 86.12 239 GLN B N 1
ATOM 4148 C CA . GLN B 1 239 ? -27.562 -6.934 7.672 1 86.12 239 GLN B CA 1
ATOM 4149 C C . GLN B 1 239 ? -27.078 -6.438 6.312 1 86.12 239 GLN B C 1
ATOM 4151 O O . GLN B 1 239 ? -26.594 -7.219 5.496 1 86.12 239 GLN B O 1
ATOM 4156 N N . LYS B 1 240 ? -27.359 -5.227 6.051 1 91.44 240 LYS B N 1
ATOM 4157 C CA . LYS B 1 240 ? -26.859 -4.578 4.836 1 91.44 240 LYS B CA 1
ATOM 4158 C C . LYS B 1 240 ? -25.516 -3.916 5.074 1 91.44 240 LYS B C 1
ATOM 4160 O O . LYS B 1 240 ? -25.312 -3.238 6.086 1 91.44 240 LYS B O 1
ATOM 4165 N N . TYR B 1 241 ? -24.594 -4.176 4.125 1 92.56 241 TYR B N 1
ATOM 4166 C CA . TYR B 1 241 ? -23.234 -3.668 4.262 1 92.56 241 TYR B CA 1
ATOM 4167 C C . TYR B 1 241 ? -22.828 -2.867 3.033 1 92.56 241 TYR B C 1
ATOM 4169 O O . TYR B 1 241 ? -23.359 -3.072 1.942 1 92.56 241 TYR B O 1
ATOM 4177 N N . GLU B 1 242 ? -21.953 -1.935 3.273 1 92.69 242 GLU B N 1
ATOM 4178 C CA . GLU B 1 242 ? -21.281 -1.197 2.213 1 92.69 242 GLU B CA 1
ATOM 4179 C C . GLU B 1 242 ? -19.766 -1.451 2.24 1 92.69 242 GLU B C 1
ATOM 4181 O O . GLU B 1 242 ? -19.141 -1.359 3.295 1 92.69 242 GLU B O 1
ATOM 4186 N N . SER B 1 243 ? -19.25 -1.828 1.069 1 93.19 243 SER B N 1
ATOM 4187 C CA . SER B 1 243 ? -17.812 -2.068 0.987 1 93.19 243 SER B CA 1
ATOM 4188 C C . SER B 1 243 ? -17.031 -0.758 0.926 1 93.19 243 SER B C 1
ATOM 4190 O O . SER B 1 243 ? -17.281 0.082 0.062 1 93.19 243 SER B O 1
ATOM 4192 N N . LEU B 1 244 ? -16.078 -0.637 1.86 1 95.44 244 LEU B N 1
ATOM 4193 C CA . LEU B 1 244 ? -15.312 0.597 1.971 1 95.44 244 LEU B CA 1
ATOM 4194 C C . LEU B 1 244 ? -13.82 0.315 1.871 1 95.44 244 LEU B C 1
ATOM 4196 O O . LEU B 1 244 ? -13.375 -0.813 2.105 1 95.44 244 LEU B O 1
ATOM 4200 N N . GLU B 1 245 ? -13.094 1.282 1.452 1 95.69 245 GLU B N 1
ATOM 4201 C CA . GLU B 1 245 ? -11.633 1.331 1.491 1 95.69 245 GLU B CA 1
ATOM 4202 C C . GLU B 1 245 ? -11.141 2.51 2.326 1 95.69 245 GLU B C 1
ATOM 4204 O O . GLU B 1 245 ? -11.781 3.562 2.359 1 95.69 245 GLU B O 1
ATOM 4209 N N . ALA B 1 246 ? -10.031 2.283 2.982 1 96.56 246 ALA B N 1
ATOM 4210 C CA . ALA B 1 246 ? -9.531 3.342 3.854 1 96.56 246 ALA B CA 1
ATOM 4211 C C . ALA B 1 246 ? -8 3.357 3.873 1 96.56 246 ALA B C 1
ATOM 4213 O O . ALA B 1 246 ? -7.359 2.34 3.602 1 96.56 246 ALA B O 1
ATOM 4214 N N . ILE B 1 247 ? -7.484 4.496 4.086 1 96.44 247 ILE B N 1
ATOM 4215 C CA . ILE B 1 247 ? -6.09 4.66 4.492 1 96.44 247 ILE B CA 1
ATOM 4216 C C . ILE B 1 247 ? -6.027 5.047 5.969 1 96.44 247 ILE B C 1
ATOM 4218 O O . ILE B 1 247 ? -6.863 5.82 6.453 1 96.44 247 ILE B O 1
ATOM 4222 N N . ALA B 1 248 ? -5.105 4.449 6.66 1 97.44 248 ALA B N 1
ATOM 4223 C CA . ALA B 1 248 ? -4.977 4.738 8.086 1 97.44 248 ALA B CA 1
ATOM 4224 C C . ALA B 1 248 ? -3.533 5.066 8.453 1 97.44 248 ALA B C 1
ATOM 4226 O O . ALA B 1 248 ? -2.6 4.449 7.934 1 97.44 248 ALA B O 1
ATOM 4227 N N . SER B 1 249 ? -3.334 5.992 9.273 1 96.69 249 SER B N 1
ATOM 4228 C CA . SER B 1 249 ? -2.061 6.375 9.875 1 96.69 249 SER B CA 1
ATOM 4229 C C . SER B 1 249 ? -2.236 6.758 11.336 1 96.69 249 SER B C 1
ATOM 4231 O O . SER B 1 249 ? -3.344 7.082 11.773 1 96.69 249 SER B O 1
ATOM 4233 N N . SER B 1 250 ? -1.132 6.684 12.094 1 95.88 250 SER B N 1
ATOM 4234 C CA . SER B 1 250 ? -1.246 6.91 13.531 1 95.88 250 SER B CA 1
ATOM 4235 C C . SER B 1 250 ? -0.326 8.039 13.984 1 95.88 250 SER B C 1
ATOM 4237 O O . SER B 1 250 ? 0.765 8.219 13.438 1 95.88 250 SER B O 1
ATOM 4239 N N . THR B 1 251 ? -0.798 8.859 14.922 1 95.56 251 THR B N 1
ATOM 4240 C CA . THR B 1 251 ? -0.018 9.852 15.648 1 95.56 251 THR B CA 1
ATOM 4241 C C . THR B 1 251 ? -0.148 9.648 17.156 1 95.56 251 THR B C 1
ATOM 4243 O O . THR B 1 251 ? -0.81 8.711 17.609 1 95.56 251 THR B O 1
ATOM 4246 N N . ASP B 1 252 ? 0.496 10.555 17.859 1 93.12 252 ASP B N 1
ATOM 4247 C CA . ASP B 1 252 ? 0.413 10.508 19.328 1 93.12 252 ASP B CA 1
ATOM 4248 C C . ASP B 1 252 ? -1.003 10.812 19.797 1 93.12 252 ASP B C 1
ATOM 4250 O O . ASP B 1 252 ? -1.368 10.477 20.922 1 93.12 252 ASP B O 1
ATOM 4254 N N . ASP B 1 253 ? -1.785 11.359 18.953 1 94.38 253 ASP B N 1
ATOM 4255 C CA . ASP B 1 253 ? -3.094 11.836 19.391 1 94.38 253 ASP B CA 1
ATOM 4256 C C . ASP B 1 253 ? -4.207 10.906 18.906 1 94.38 253 ASP B C 1
ATOM 4258 O O . ASP B 1 253 ? -5.375 11.102 19.25 1 94.38 253 ASP B O 1
ATOM 4262 N N . GLY B 1 254 ? -3.883 9.961 18.109 1 95.88 254 GLY B N 1
ATOM 4263 C CA . GLY B 1 254 ? -4.895 9.023 17.625 1 95.88 254 GLY B CA 1
ATOM 4264 C C . GLY B 1 254 ? -4.566 8.43 16.266 1 95.88 254 GLY B C 1
ATOM 4265 O O . GLY B 1 254 ? -3.525 8.742 15.688 1 95.88 254 GLY B O 1
ATOM 4266 N N . VAL B 1 255 ? -5.457 7.543 15.836 1 97.44 255 VAL B N 1
ATOM 4267 C CA . VAL B 1 255 ? -5.383 6.961 14.5 1 97.44 255 VAL B CA 1
ATOM 4268 C C . VAL B 1 255 ? -6.312 7.711 13.555 1 97.44 255 VAL B C 1
ATOM 4270 O O . VAL B 1 255 ? -7.484 7.934 13.867 1 97.44 255 VAL B O 1
ATOM 4273 N N . VAL B 1 256 ? -5.77 8.141 12.484 1 98.06 256 VAL B N 1
ATOM 4274 C CA . VAL B 1 256 ? -6.547 8.844 11.469 1 98.06 256 VAL B CA 1
ATOM 4275 C C . VAL B 1 256 ? -6.902 7.883 10.336 1 98.06 256 VAL B C 1
ATOM 4277 O O . VAL B 1 256 ? -6.031 7.184 9.812 1 98.06 256 VAL B O 1
ATOM 4280 N N . MET B 1 257 ? -8.18 7.836 9.969 1 98.06 257 MET B N 1
ATOM 4281 C CA . MET B 1 257 ? -8.641 7.051 8.828 1 98.06 257 MET B CA 1
ATOM 4282 C C . MET B 1 257 ? -9.383 7.93 7.832 1 98.06 257 MET B C 1
ATOM 4284 O O . MET B 1 257 ? -10.266 8.695 8.211 1 98.06 257 MET B O 1
ATOM 4288 N N . VAL B 1 258 ? -9.008 7.902 6.625 1 97.62 258 VAL B N 1
ATOM 4289 C CA . VAL B 1 258 ? -9.766 8.5 5.531 1 97.62 258 VAL B CA 1
ATOM 4290 C C . VAL B 1 258 ? -10.391 7.402 4.672 1 97.62 258 VAL B C 1
ATOM 4292 O O . VAL B 1 258 ? -9.695 6.523 4.168 1 97.62 258 VAL B O 1
ATOM 4295 N N . ILE B 1 259 ? -11.703 7.48 4.527 1 97.12 259 ILE B N 1
ATOM 4296 C CA . ILE B 1 259 ? -12.461 6.328 4.055 1 97.12 259 ILE B CA 1
ATOM 4297 C C . ILE B 1 259 ? -13.289 6.723 2.836 1 97.12 259 ILE B C 1
ATOM 4299 O O . ILE B 1 259 ? -13.883 7.805 2.803 1 97.12 259 ILE B O 1
ATOM 4303 N N . ARG B 1 260 ? -13.375 5.828 1.89 1 94.25 260 ARG B N 1
ATOM 4304 C CA . ARG B 1 260 ? -14.18 5.992 0.682 1 94.25 260 ARG B CA 1
ATOM 4305 C C . ARG B 1 260 ? -14.938 4.711 0.349 1 94.25 260 ARG B C 1
ATOM 4307 O O . ARG B 1 260 ? -14.711 3.67 0.976 1 94.25 260 ARG B O 1
ATOM 4314 N N . LEU B 1 261 ? -15.906 4.887 -0.626 1 91.62 261 LEU B N 1
ATOM 4315 C CA . LEU B 1 261 ? -16.562 3.697 -1.153 1 91.62 261 LEU B CA 1
ATOM 4316 C C . LEU B 1 261 ? -15.594 2.871 -1.996 1 91.62 261 LEU B C 1
ATOM 4318 O O . LEU B 1 261 ? -14.828 3.424 -2.787 1 91.62 261 LEU B O 1
ATOM 4322 N N . ALA B 1 262 ? -15.602 1.552 -1.709 1 89.5 262 ALA B N 1
ATOM 4323 C CA . ALA B 1 262 ? -14.797 0.673 -2.555 1 89.5 262 ALA B CA 1
ATOM 4324 C C . ALA B 1 262 ? -15.383 0.578 -3.959 1 89.5 262 ALA B C 1
ATOM 4326 O O . ALA B 1 262 ? -16.609 0.488 -4.125 1 89.5 262 ALA B O 1
ATOM 4327 N N . PRO B 1 263 ? -14.422 0.626 -4.914 1 81.94 263 PRO B N 1
ATOM 4328 C CA . PRO B 1 263 ? -14.969 0.369 -6.25 1 81.94 263 PRO B CA 1
ATOM 4329 C C . PRO B 1 263 ? -15.406 -1.081 -6.438 1 81.94 263 PRO B C 1
ATOM 4331 O O . PRO B 1 263 ? -14.688 -2.006 -6.062 1 81.94 263 PRO B O 1
ATOM 4334 N N . ARG B 1 264 ? -16.703 -1.296 -6.746 1 77.19 264 ARG B N 1
ATOM 4335 C CA . ARG B 1 264 ? -17.203 -2.639 -7 1 77.19 264 ARG B CA 1
ATOM 4336 C C . ARG B 1 264 ? -18.016 -2.682 -8.297 1 77.19 264 ARG B C 1
ATOM 4338 O O . ARG B 1 264 ? -19.031 -1.983 -8.422 1 77.19 264 ARG B O 1
ATOM 4345 N N . PHE B 1 265 ? -17.359 -3.35 -9.242 1 76.12 265 PHE B N 1
ATOM 4346 C CA . PHE B 1 265 ? -18.172 -3.553 -10.438 1 76.12 265 PHE B CA 1
ATOM 4347 C C . PHE B 1 265 ? -17.766 -4.836 -11.156 1 76.12 265 PHE B C 1
ATOM 4349 O O . PHE B 1 265 ? -16.656 -5.324 -10.977 1 76.12 265 PHE B O 1
ATOM 4356 N N . ASP B 1 266 ? -18.812 -5.441 -11.75 1 73.12 266 ASP B N 1
ATOM 4357 C CA . ASP B 1 266 ? -18.594 -6.668 -12.516 1 73.12 266 ASP B CA 1
ATOM 4358 C C . ASP B 1 266 ? -18.062 -6.359 -13.906 1 73.12 266 ASP B C 1
ATOM 4360 O O . ASP B 1 266 ? -18.516 -5.422 -14.562 1 73.12 266 ASP B O 1
ATOM 4364 N N . LEU B 1 267 ? -16.969 -6.961 -14.289 1 67.44 267 LEU B N 1
ATOM 4365 C CA . LEU B 1 267 ? -16.391 -6.785 -15.617 1 67.44 267 LEU B CA 1
ATOM 4366 C C . LEU B 1 267 ? -17.031 -7.742 -16.609 1 67.44 267 LEU B C 1
ATOM 4368 O O . LEU B 1 267 ? -16.875 -8.961 -16.5 1 67.44 267 LEU B O 1
ATOM 4372 N N . ASN B 1 268 ? -18.469 -8.047 -16.578 1 57.09 268 ASN B N 1
ATOM 4373 C CA . ASN B 1 268 ? -19.203 -8.945 -17.469 1 57.09 268 ASN B CA 1
ATOM 4374 C C . ASN B 1 268 ? -18.938 -8.609 -18.938 1 57.09 268 ASN B C 1
ATOM 4376 O O . ASN B 1 268 ? -18.906 -9.5 -19.797 1 57.09 268 ASN B O 1
ATOM 4380 N N . GLN B 1 269 ? -19.359 -7.172 -19.469 1 43.94 269 GLN B N 1
ATOM 4381 C CA . GLN B 1 269 ? -19.859 -7.012 -20.828 1 43.94 269 GLN B CA 1
ATOM 4382 C C . GLN B 1 269 ? -18.703 -6.758 -21.812 1 43.94 269 GLN B C 1
ATOM 4384 O O . GLN B 1 269 ? -17.766 -6.039 -21.484 1 43.94 269 GLN B O 1
#

pLDDT: mean 88.37, std 13.75, range [37.94, 98.06]

Nearest PDB structures (foldseek):
  4pky-assembly1_A  TM=9.183E-01  e=1.862E-07  Homo sapiens
  4lpz-assembly1_A-1  TM=9.448E-01  e=2.368E-07  Homo sapiens
  5sy5-assembly4_A  TM=3.990E-01  e=1.194E-12  Mus musculus
  5sy5-assembly4_E  TM=4.123E-01  e=3.738E-12  Mus musculus
  5y7y-assembly1_B  TM=4.561E-01  e=5.061E-09  Bos taurus

Foldseek 3Di:
DPWQKWKWKFFLDLQGFTAFIDQSCCVVQVDGGVVRHGHRQLVFFDPLQNVVVSLVSLLCLLVQFAWEWEWGWTAGPVGDTFIKIWIWGRAQGMIMIMITRDDCPDQLNVQACVFTQWYWYQDNNNHIDTPDHHPPPPVVVVVSRPPPVCSVVRNPVDPGFHKKKFWFDPVDLLRFTQDIDQCCCVAQVDGRVRRHRGRPVVFFDPVQVVVVSVVVVVQAVRQHKDKDWTWTHNDPVVRDTFIKIWIWHARPGGIMIMMGGDDDDDPPD/DDWQKWKWKFFLDLQGFTAFIDQSCCVVQNDGGVVRHGHRQLVFFDPLQNVVVSLVSLLCLLVQFAWEWEWGWTAGPVGDTFIKIWIWGRAQGMIIIMITRDDCPDQLNVQACVFTQWYWYQDNNNHIDTPDHHPPPPVVVVVSRPPPVCSVVRNPVDPGFHKKKFWFDPVDLLRFTQDIDQCCCVAQVDGRVRRHRGRPVVFFDPVQVVVVSVVVVCQAVRQHKDKDWTWTQRDPVVRDTFIKIWIWHARPGGIMIMMGGDDDDDPPD

Organism: Rhizopus oryzae (NCBI:txid64495)

InterPro domains:
  IPR000014 PAS domain [PS50112] (9-65)
  IPR000014 PAS domain [PS50112] (177-223)
  IPR000014 PAS domain [SM00091] (4-62)
  IPR000014 PAS domain [SM00091] (150-221)
  IPR000014 PAS domain [TIGR00229] (15-100)
  IPR000014 PAS domain [cd00130] (4-89)
  IPR013655 PAS fold 3 [PF08447] (19-91)
  IPR035965 PAS domain superfamily [SSF55785] (15-93)

Solvent-accessible surface area (backbone atoms only — not comparable to full-atom values): 27473 Å² total; per-residue (Å²): 128,84,84,36,24,22,42,39,30,25,40,69,54,94,64,30,34,28,71,41,54,38,74,46,37,30,81,58,33,61,39,53,44,79,79,46,44,70,36,50,49,66,79,40,39,44,76,55,38,45,67,29,51,50,50,51,51,50,41,35,58,45,63,54,34,67,42,35,32,40,36,44,48,35,58,25,68,87,71,47,73,39,49,29,36,36,39,39,23,50,33,62,73,29,32,44,33,44,37,32,60,43,51,85,77,37,64,57,41,46,34,30,62,21,40,39,41,30,32,34,36,54,40,91,89,23,34,27,28,38,65,31,58,60,92,54,56,67,64,60,55,54,59,60,61,61,46,65,87,43,40,72,58,43,47,68,66,46,84,81,62,70,28,26,39,40,33,22,35,71,89,44,95,57,31,28,21,75,41,63,40,72,53,36,27,80,77,46,68,47,50,50,80,69,46,45,75,31,42,53,66,79,37,39,41,74,86,45,45,65,43,50,51,53,52,52,49,46,17,62,74,54,44,26,42,43,54,41,63,43,40,34,50,56,34,75,90,75,67,36,67,44,57,30,33,32,39,34,37,45,44,79,81,21,33,40,33,46,34,32,73,37,53,70,50,69,63,71,118,129,83,85,35,25,23,42,40,29,25,42,73,54,97,63,31,33,28,69,41,53,39,74,45,37,29,80,56,34,60,39,53,45,79,78,46,44,69,36,49,47,68,81,40,38,44,76,54,38,44,66,26,50,50,50,52,50,50,43,35,59,44,63,55,34,69,41,37,33,40,35,44,46,34,58,26,69,88,70,47,74,39,48,30,36,37,39,40,23,50,33,63,72,29,33,44,32,45,37,33,59,42,52,88,78,36,63,56,41,48,34,30,61,23,41,38,42,28,34,33,38,53,39,90,89,24,35,31,28,38,66,31,59,60,90,57,55,66,63,59,53,54,58,62,63,58,48,67,89,44,39,73,56,42,48,68,66,47,84,80,63,72,31,27,40,38,32,22,34,70,89,45,96,55,30,28,21,75,40,62,41,73,54,36,26,80,76,44,66,46,48,52,82,70,49,44,75,30,42,54,66,79,39,39,41,74,85,45,44,66,42,50,51,53,52,52,50,46,17,63,74,54,44,25,42,43,54,42,62,42,40,35,52,56,33,76,91,74,68,37,68,44,57,30,32,30,39,35,36,46,43,80,79,21,31,41,33,46,33,32,73,38,54,70,50,72,60,72,125

Sequence (538 aa):
MKKNNFITIFDNTPSAEFLYFSDSVTECCGWEPEELVGRACYEMYHPEDHKALRRFHFSNVANQKMSSMVSYKFLHKNGSWVPMDTIVSFCYDVLVTTNYVSGQDSFEHKMRVNSVDEVFICQPEGTLQLAGAWNDKQERMKMTMEDGQHWADLVYSNPIEKRFCLILNRFTDALTIVFTSKIIEDLTGVPSSYAIGRSVFEFIRERDIPALQTQLDMTIENDLVIRLRFDWLVDYEQQKYESLEAIASSTDDGVVMVIRLAPRFDLNQMKKNNFITIFDNTPSAEFLYFSDSVTECCGWEPEELVGRACYEMYHPEDHKALRRFHFSNVANQKMSSMVSYKFLHKNGSWVPMDTIVSFCYDVLVTTNYVSGQDSFEHKMRVNSVDEVFICQPEGTLQLAGAWNDKQERMKMTMEDGQHWADLVYSNPIEKRFCLILNRFTDALTIVFTSKIIEDLTGVPSSYAIGRSVFEFIRERDIPALQTQLDMTIENDLVIRLRFDWLVDYEQQKYESLEAIASSTDDGVVMVIRLAPRFDLNQ

Secondary structure (DSSP, 8-state):
----EEEEEEESSTT-BEEEE-THHHHHHS--HHHHTTSBGGGGB-GGGHHHHHHHHHHHHHHT-SSEEEEEEEE-TTS-EEEEEEEEEEETTEEEEEEEE--TTSHHHHHHHHHSSEEEEE-TTS-EEEEEESS--HHHHHHHHH-GGGHHHHHHHSPPPPEEEEEE-TTSTT-BEEEE-TTHHHHHS--HHHHTTSBGGGGB-GGGHHHHHHHHHHHHHHT--EEEEEEEEEETTTTEEEEEEEEEEEETTEEEEEEEEPP-EE---/----EEEEEEESSTT-BEEEE-TTHHHHHS--HHHHTTSBGGGGB-GGGHHHHHHHHHHHHHHT-SSEEEEEEEE-TTS-EEEEEEEEEEETTEEEEEEEE--TTSHHHHHHHHHSSEEEEE-TTS-EEEEEESS--HHHHHHHHH-GGGHHHHHHHSPPPPEEEEEE-TTSTT-BEEEE-TTHHHHHS--HHHHTTSBGGGGB-GGGHHHHHHHHHHHHHHT--EEEEEEEEEETTTTEEEEEEEEEEEETTEEEEEEEEPP-EEE--

Radius of gyration: 23.04 Å; Cα contacts (8 Å, |Δi|>4): 1250; chains: 2; bounding box: 65×67×53 Å